Protein 4BWQ (pdb70)

Radius of gyration: 30.41 Å; Cα contacts (8 Å, |Δi|>4): 1165; chains: 8; bounding box: 68×69×94 Å

InterPro domains:
  IPR004123 Dim1 family [PF02966] (4-136)
  IPR004123 Dim1 family [PIRSF017199] (1-142)
  IPR004123 Dim1 family [PTHR12052] (1-142)
  IPR004123 Dim1 family [SM01410] (4-136)
  IPR004123 Dim1 family [cd02954] (10-123)
  IPR036249 Thioredoxin-like superfamily [SSF52833] (3-137)

Sequence (635 aa):
MLPHLHNGWQVDQAILSEEDRVVVIRFGHDWDPTCMKMDEVLYSIAEKVKNFAVIYLVDITEVPDFNKMYELYDPCTVMFFFRNKHIMIDLGTGNNNKINWAMEDKQEMVDIIETVYRGARKGRGLVVSPKDYSPLFQQRPYPSPGAVLRANAEASRLPHLHNGWQVDQAILSEEDRVVVIRFGHDWDPTCMKMDEVLYSIAEKVKNFAVIYLVDITEVPDFNKMYELYDPCTVMFFFRNKHIMIDLGTGNNNKINWAMEDKQEMVDIIETVYRGARKGRGLVVSPKDYSPLFQQRPYPSPGAVLRANAEASRTKQMLPHLHNGWQVDQAILSEEDRVVVIRFGHDWDPTCMKMDEVLYSIAEKVKNFAVIYLVDITEVPDFNKMYELYDPCTVMFFFRNKHIMIDLGTGNNNKINWAMEDKQEMVDIIETVYRGARKGRGLVVSPKDYSPLFQQRPYPSPGAVLRANAEASRTKMLPHLHNGWQVDQAILSEEDRVVVIRFGHDWDPTCMKMDEVLYSIAEKVKNFAVIYLVDITEVPDFNKMYELYDPCTVMFFFRNKHIMIDLGTGNNNKINWAMEDKQEMVDIIETVYRGARKGRGLVVSPKDYSPLFQQRPYPSPGAVLRANAEASRTKQ

GO terms:
  GO:0005634 nucleus (C, IDA)
  GO:0046540 U4/U6 x U5 tri-snRNP complex (C, IDA)
  GO:0071005 U2-type precatalytic spliceosome (C, IDA)
  GO:0000398 mRNA splicing, via spliceosome (P, IDA)
  GO:0005634 nucleus (C, EXP)
  GO:0005515 protein binding (F, IPI)
  GO:0005654 nucleoplasm (C, TAS)
  GO:0005654 nucleoplasm (C, IDA)
  GO:0005681 spliceosomal complex (C, TAS)
  GO:0000245 spliceosomal complex assembly (P, TAS)
  GO:0000375 RNA splicing, via transesterification reactions (P, TAS)

Structure (mmCIF, N/CA/C/O backbone):
data_4BWQ
#
_entry.id   4BWQ
#
_cell.length_a   77.220
_cell.length_b   40.040
_cell.length_c   118.770
_cell.angle_alpha   90.00
_cell.angle_beta   93.45
_cell.angle_gamma   90.00
#
_symmetry.space_group_name_H-M   'P 1 2 1'
#
loop_
_entity.id
_entity.type
_entity.pdbx_description
1 polymer 'THIOREDOXIN-LIKE PROTEIN 4A'
2 polymer 'POLYGLUTAMINE-BINDING PROTEIN 1'
3 water water
#
loop_
_atom_site.group_PDB
_atom_site.id
_atom_site.type_symbol
_atom_site.label_atom_id
_atom_site.label_alt_id
_atom_site.label_comp_id
_atom_site.label_asym_id
_atom_site.label_entity_id
_atom_site.label_seq_id
_atom_site.pdbx_PDB_ins_code
_atom_site.Cartn_x
_atom_site.Cartn_y
_atom_site.Cartn_z
_atom_site.occupancy
_atom_site.B_iso_or_equiv
_atom_site.auth_seq_id
_atom_site.auth_comp_id
_atom_site.auth_asym_id
_atom_site.auth_atom_id
_atom_site.pdbx_PDB_model_num
ATOM 1 N N . MET A 1 9 ? 24.615 -19.650 35.843 1.00 47.11 4 MET A N 1
ATOM 2 C CA . MET A 1 9 ? 24.399 -19.216 34.464 1.00 48.15 4 MET A CA 1
ATOM 3 C C . MET A 1 9 ? 25.635 -18.534 33.842 1.00 43.86 4 MET A C 1
ATOM 4 O O . MET A 1 9 ? 26.174 -19.011 32.847 1.00 48.77 4 MET A O 1
ATOM 9 N N . LEU A 1 10 ? 26.067 -17.418 34.424 1.00 35.51 5 LEU A N 1
ATOM 10 C CA . LEU A 1 10 ? 27.309 -16.741 34.027 1.00 28.76 5 LEU A CA 1
ATOM 11 C C . LEU A 1 10 ? 28.326 -16.954 35.133 1.00 22.16 5 LEU A C 1
ATOM 12 O O . LEU A 1 10 ? 27.943 -16.994 36.300 1.00 27.52 5 LEU A O 1
ATOM 17 N N . PRO A 1 11 ? 29.622 -17.072 34.786 1.00 20.33 6 PRO A N 1
ATOM 18 C CA . PRO A 1 11 ? 30.591 -17.409 35.838 1.00 15.55 6 PRO A CA 1
ATOM 19 C C . PRO A 1 11 ? 30.756 -16.317 36.899 1.00 14.70 6 PRO A C 1
ATOM 20 O O . PRO A 1 11 ? 30.734 -15.131 36.579 1.00 13.73 6 PRO A O 1
ATOM 24 N N . HIS A 1 12 ? 30.912 -16.740 38.153 1.00 8.21 7 HIS A N 1
ATOM 25 C CA . HIS A 1 12 ? 31.106 -15.843 39.295 1.00 12.41 7 HIS A CA 1
ATOM 26 C C . HIS A 1 12 ? 32.532 -15.933 39.816 1.00 12.96 7 HIS A C 1
ATOM 27 O O . HIS A 1 12 ? 33.156 -16.981 39.693 1.00 21.45 7 HIS A O 1
ATOM 34 N N . LEU A 1 13 ? 33.043 -14.836 40.386 1.00 10.40 8 LEU A N 1
ATOM 35 C CA . LEU A 1 13 ? 34.388 -14.792 40.973 1.00 7.26 8 LEU A CA 1
ATOM 36 C C . LEU A 1 13 ? 34.307 -14.526 42.499 1.00 18.16 8 LEU A C 1
ATOM 37 O O . LEU A 1 13 ? 33.747 -13.517 42.942 1.00 6.48 8 LEU A O 1
ATOM 42 N N . HIS A 1 14 ? 34.911 -15.400 43.294 1.00 9.47 9 HIS A N 1
ATOM 43 C CA . HIS A 1 14 ? 34.534 -15.501 44.717 1.00 8.51 9 HIS A CA 1
ATOM 44 C C . HIS A 1 14 ? 35.493 -14.894 45.752 1.00 8.77 9 HIS A C 1
ATOM 45 O O . HIS A 1 14 ? 35.203 -14.898 46.956 1.00 6.58 9 HIS A O 1
ATOM 52 N N . ASN A 1 15 ? 36.627 -14.377 45.290 1.00 10.26 10 ASN A N 1
ATOM 53 C CA . ASN A 1 15 ? 37.524 -13.605 46.145 1.00 6.41 10 ASN A CA 1
ATOM 54 C C . ASN A 1 15 ? 38.396 -12.702 45.278 1.00 11.93 10 ASN A C 1
ATOM 55 O O . ASN A 1 15 ? 38.282 -12.711 44.041 1.00 10.56 10 ASN A O 1
ATOM 60 N N . GLY A 1 16 ? 39.275 -11.944 45.920 1.00 6.27 11 GLY A N 1
ATOM 61 C CA . GLY A 1 16 ? 40.125 -11.005 45.209 1.00 6.18 11 GLY A CA 1
ATOM 62 C C . GLY A 1 16 ? 41.080 -11.680 44.246 1.00 11.31 11 GLY A C 1
ATOM 63 O O . GLY A 1 16 ? 41.305 -11.187 43.134 1.00 7.96 11 GLY A O 1
ATOM 64 N N . TRP A 1 17 ? 41.629 -12.817 44.673 1.00 6.18 12 TRP A N 1
ATOM 65 C CA . TRP A 1 17 ? 42.580 -13.560 43.872 1.00 6.15 12 TRP A CA 1
ATOM 66 C C . TRP A 1 17 ? 41.928 -13.986 42.564 1.00 7.26 12 TRP A C 1
ATOM 67 O O . TRP A 1 17 ? 42.525 -13.846 41.504 1.00 9.51 12 TRP A O 1
ATOM 78 N N . GLN A 1 18 ? 40.688 -14.464 42.645 1.00 6.21 13 GLN A N 1
ATOM 79 C CA . GLN A 1 18 ? 39.993 -14.944 41.457 1.00 6.23 13 GLN A CA 1
ATOM 80 C C . GLN A 1 18 ? 39.711 -13.775 40.503 1.00 8.32 13 GLN A C 1
ATOM 81 O O . GLN A 1 18 ? 39.693 -13.970 39.293 1.00 6.13 13 GLN A O 1
ATOM 87 N N . VAL A 1 19 ? 39.510 -12.573 41.048 1.00 6.12 14 VAL A N 1
ATOM 88 C CA . VAL A 1 19 ? 39.224 -11.410 40.206 1.00 6.06 14 VAL A CA 1
ATOM 89 C C . VAL A 1 19 ? 40.481 -11.012 39.439 1.00 9.14 14 VAL A C 1
ATOM 90 O O . VAL A 1 19 ? 40.439 -10.829 38.217 1.00 9.10 14 VAL A O 1
ATOM 94 N N . ASP A 1 20 ? 41.594 -10.903 40.162 1.00 9.49 15 ASP A N 1
ATOM 95 C CA . ASP A 1 20 ? 42.911 -10.713 39.563 1.00 14.14 15 ASP A CA 1
ATOM 96 C C . ASP A 1 20 ? 43.166 -11.758 38.462 1.00 15.32 15 ASP A C 1
ATOM 97 O O . ASP A 1 20 ? 43.562 -11.399 37.345 1.00 7.35 15 ASP A O 1
ATOM 102 N N . GLN A 1 21 ? 42.919 -13.035 38.764 1.00 5.94 16 GLN A N 1
ATOM 103 C CA . GLN A 1 21 ? 43.159 -14.099 37.788 1.00 7.31 16 GLN A CA 1
ATOM 104 C C . GLN A 1 21 ? 42.313 -13.910 36.510 1.00 12.54 16 GLN A C 1
ATOM 105 O O . GLN A 1 21 ? 42.803 -14.100 35.411 1.00 11.21 16 GLN A O 1
ATOM 111 N N . ALA A 1 22 ? 41.051 -13.526 36.660 1.00 10.98 17 ALA A N 1
ATOM 112 C CA . ALA A 1 22 ? 40.192 -13.295 35.503 1.00 13.52 17 ALA A CA 1
ATOM 113 C C . ALA A 1 22 ? 40.719 -12.167 34.609 1.00 10.96 17 ALA A C 1
ATOM 114 O O . ALA A 1 22 ? 40.723 -12.289 33.394 1.00 11.61 17 ALA A O 1
ATOM 116 N N . ILE A 1 23 ? 41.193 -11.088 35.218 1.00 8.91 18 ILE A N 1
ATOM 117 C CA . ILE A 1 23 ? 41.662 -9.943 34.471 1.00 12.97 18 ILE A CA 1
ATOM 118 C C . ILE A 1 23 ? 42.981 -10.265 33.755 1.00 20.77 18 ILE A C 1
ATOM 119 O O . ILE A 1 23 ? 43.168 -9.908 32.589 1.00 24.88 18 ILE A O 1
ATOM 124 N N . LEU A 1 24 ? 43.875 -10.966 34.445 1.00 13.58 19 LEU A N 1
ATOM 125 C CA . LEU A 1 24 ? 45.154 -11.395 33.863 1.00 15.94 19 LEU A CA 1
ATOM 126 C C . LEU A 1 24 ? 45.022 -12.489 32.808 1.00 20.85 19 LEU A C 1
ATOM 127 O O . LEU A 1 24 ? 45.987 -12.790 32.112 1.00 22.32 19 LEU A O 1
ATOM 132 N N . SER A 1 25 ? 43.849 -13.108 32.713 1.00 21.44 20 SER A N 1
ATOM 133 C CA . SER A 1 25 ? 43.694 -14.318 31.898 1.00 25.41 20 SER A CA 1
ATOM 134 C C . SER A 1 25 ? 43.522 -14.045 30.408 1.00 21.88 20 SER A C 1
ATOM 135 O O . SER A 1 25 ? 43.810 -14.905 29.578 1.00 27.06 20 SER A O 1
ATOM 138 N N . GLU A 1 26 ? 43.020 -12.860 30.084 1.00 18.45 21 GLU A N 1
ATOM 139 C CA . GLU A 1 26 ? 42.629 -12.526 28.719 1.00 24.47 21 GLU A CA 1
ATOM 140 C C . GLU A 1 26 ? 43.589 -11.548 28.078 1.00 28.55 21 GLU A C 1
ATOM 141 O O . GLU A 1 26 ? 43.732 -10.413 28.540 1.00 27.64 21 GLU A O 1
ATOM 147 N N . GLU A 1 27 ? 44.205 -11.981 26.984 1.00 28.95 22 GLU A N 1
ATOM 148 C CA . GLU A 1 27 ? 45.077 -11.127 26.197 1.00 21.47 22 GLU A CA 1
ATOM 149 C C . GLU A 1 27 ? 44.339 -10.477 25.035 1.00 16.01 22 GLU A C 1
ATOM 150 O O . GLU A 1 27 ? 44.824 -9.516 24.451 1.00 29.30 22 GLU A O 1
ATOM 156 N N . ASP A 1 28 ? 43.172 -10.999 24.686 1.00 18.99 23 ASP A N 1
ATOM 157 C CA . ASP A 1 28 ? 42.573 -10.648 23.398 1.00 21.77 23 ASP A CA 1
ATOM 158 C C . ASP A 1 28 ? 41.090 -10.363 23.465 1.00 21.43 23 ASP A C 1
ATOM 159 O O . ASP A 1 28 ? 40.462 -10.109 22.437 1.00 19.57 23 ASP A O 1
ATOM 164 N N . ARG A 1 29 ? 40.531 -10.433 24.670 1.00 17.71 24 ARG A N 1
ATOM 165 C CA . ARG A 1 29 ? 39.126 -10.125 24.870 1.00 9.82 24 ARG A CA 1
ATOM 166 C C . ARG A 1 29 ? 38.971 -9.112 25.993 1.00 15.52 24 ARG A C 1
ATOM 167 O O . ARG A 1 29 ? 39.827 -9.003 26.885 1.00 15.37 24 ARG A O 1
ATOM 175 N N . VAL A 1 30 ? 37.880 -8.358 25.938 1.00 15.08 25 VAL A N 1
ATOM 176 C CA . VAL A 1 30 ? 37.541 -7.438 27.007 1.00 9.07 25 VAL A CA 1
ATOM 177 C C . VAL A 1 30 ? 36.977 -8.252 28.176 1.00 15.54 25 VAL A C 1
ATOM 178 O O . VAL A 1 30 ? 36.132 -9.134 27.980 1.00 12.01 25 VAL A O 1
ATOM 182 N N . VAL A 1 31 ? 37.449 -7.974 29.386 1.00 14.34 26 VAL A N 1
ATOM 183 C CA . VAL A 1 31 ? 36.850 -8.583 30.564 1.00 11.03 26 VAL A CA 1
ATOM 184 C C . VAL A 1 31 ? 35.766 -7.664 31.125 1.00 13.62 26 VAL A C 1
ATOM 185 O O . VAL A 1 31 ? 36.024 -6.522 31.516 1.00 12.89 26 VAL A O 1
ATOM 189 N N . VAL A 1 32 ? 34.542 -8.165 31.127 1.00 9.87 27 VAL A N 1
ATOM 190 C CA . VAL A 1 32 ? 33.405 -7.394 31.577 1.00 11.48 27 VAL A CA 1
ATOM 191 C C . VAL A 1 32 ? 32.993 -7.920 32.941 1.00 13.54 27 VAL A C 1
ATOM 192 O O . VAL A 1 32 ? 32.654 -9.089 33.068 1.00 12.78 27 VAL A O 1
ATOM 196 N N . ILE A 1 33 ? 33.055 -7.059 33.953 1.00 13.92 28 ILE A N 1
ATOM 197 C CA . ILE A 1 33 ? 32.681 -7.424 35.318 1.00 10.44 28 ILE A CA 1
ATOM 198 C C . ILE A 1 33 ? 31.386 -6.735 35.735 1.00 11.66 28 ILE A C 1
ATOM 199 O O . ILE A 1 33 ? 31.237 -5.527 35.572 1.00 12.74 28 ILE A O 1
ATOM 204 N N . ARG A 1 34 ? 30.441 -7.495 36.269 1.00 7.03 29 ARG A N 1
ATOM 205 C CA . ARG A 1 34 ? 29.278 -6.886 36.894 1.00 10.89 29 ARG A CA 1
ATOM 206 C C . ARG A 1 34 ? 29.427 -7.014 38.411 1.00 11.15 29 ARG A C 1
ATOM 207 O O . ARG A 1 34 ? 29.402 -8.127 38.967 1.00 11.88 29 ARG A O 1
ATOM 215 N N . PHE A 1 35 ? 29.572 -5.867 39.070 1.00 7.24 30 PHE A N 1
ATOM 216 C CA . PHE A 1 35 ? 29.621 -5.792 40.528 1.00 10.67 30 PHE A CA 1
ATOM 217 C C . PHE A 1 35 ? 28.243 -5.454 41.076 1.00 15.31 30 PHE A C 1
ATOM 218 O O . PHE A 1 35 ? 27.618 -4.478 40.645 1.00 19.13 30 PHE A O 1
ATOM 226 N N . GLY A 1 36 ? 27.788 -6.234 42.049 1.00 11.09 31 GLY A N 1
ATOM 227 C CA . GLY A 1 36 ? 26.490 -6.023 42.664 1.00 9.90 31 GLY A CA 1
ATOM 228 C C . GLY A 1 36 ? 26.100 -7.292 43.390 1.00 16.42 31 GLY A C 1
ATOM 229 O O . GLY A 1 36 ? 26.939 -7.901 44.054 1.00 10.04 31 GLY A O 1
ATOM 230 N N . HIS A 1 37 ? 24.833 -7.689 43.269 1.00 14.21 32 HIS A N 1
ATOM 231 C CA . HIS A 1 37 ? 24.351 -8.928 43.874 1.00 12.94 32 HIS A CA 1
ATOM 232 C C . HIS A 1 37 ? 23.323 -9.543 42.950 1.00 18.47 32 HIS A C 1
ATOM 233 O O . HIS A 1 37 ? 22.493 -8.816 42.401 1.00 8.15 32 HIS A O 1
ATOM 240 N N . ASP A 1 38 ? 23.355 -10.871 42.802 1.00 10.37 33 ASP A N 1
ATOM 241 C CA . ASP A 1 38 ? 22.417 -11.562 41.916 1.00 17.61 33 ASP A CA 1
ATOM 242 C C . ASP A 1 38 ? 20.973 -11.319 42.346 1.00 17.81 33 ASP A C 1
ATOM 243 O O . ASP A 1 38 ? 20.064 -11.346 41.522 1.00 18.10 33 ASP A O 1
ATOM 248 N N . TRP A 1 39 ? 20.772 -11.084 43.643 1.00 14.70 34 TRP A N 1
ATOM 249 C CA . TRP A 1 39 ? 19.435 -10.865 44.176 1.00 17.79 34 TRP A CA 1
ATOM 250 C C . TRP A 1 39 ? 18.969 -9.424 44.078 1.00 18.67 34 TRP A C 1
ATOM 251 O O . TRP A 1 39 ? 17.814 -9.129 44.360 1.00 27.70 34 TRP A O 1
ATOM 262 N N . ASP A 1 40 ? 19.862 -8.510 43.725 1.00 17.40 35 ASP A N 1
ATOM 263 C CA . ASP A 1 40 ? 19.434 -7.126 43.577 1.00 18.76 35 ASP A CA 1
ATOM 264 C C . ASP A 1 40 ? 18.616 -6.953 42.299 1.00 23.78 35 ASP A C 1
ATOM 265 O O . ASP A 1 40 ? 19.001 -7.452 41.241 1.00 29.98 35 ASP A O 1
ATOM 270 N N . PRO A 1 41 ? 17.479 -6.249 42.396 1.00 25.78 36 PRO A N 1
ATOM 271 C CA . PRO A 1 41 ? 16.560 -6.119 41.257 1.00 26.38 36 PRO A CA 1
ATOM 272 C C . PRO A 1 41 ? 17.189 -5.485 40.011 1.00 20.15 36 PRO A C 1
ATOM 273 O O . PRO A 1 41 ? 16.949 -5.982 38.913 1.00 24.62 36 PRO A O 1
ATOM 277 N N . THR A 1 42 ? 17.985 -4.431 40.182 1.00 18.11 37 THR A N 1
ATOM 278 C CA . THR A 1 42 ? 18.656 -3.795 39.051 1.00 25.91 37 THR A CA 1
ATOM 279 C C . THR A 1 42 ? 19.608 -4.788 38.412 1.00 27.08 37 THR A C 1
ATOM 280 O O . THR A 1 42 ? 19.724 -4.875 37.191 1.00 25.73 37 THR A O 1
ATOM 284 N N . CYS A 1 43 ? 20.303 -5.534 39.257 1.00 24.36 38 CYS A N 1
ATOM 285 C CA . CYS A 1 43 ? 21.275 -6.492 38.777 1.00 21.46 38 CYS A CA 1
ATOM 286 C C . CYS A 1 43 ? 20.606 -7.579 37.958 1.00 18.92 38 CYS A C 1
ATOM 287 O O . CYS A 1 43 ? 21.127 -7.963 36.919 1.00 19.20 38 CYS A O 1
ATOM 290 N N . MET A 1 44 ? 19.451 -8.067 38.413 1.00 17.40 39 MET A N 1
ATOM 291 C CA . MET A 1 44 ? 18.745 -9.129 37.674 1.00 18.46 39 MET A CA 1
ATOM 292 C C . MET A 1 44 ? 18.460 -8.716 36.240 1.00 20.33 39 MET A C 1
ATOM 293 O O . MET A 1 44 ? 18.555 -9.527 35.317 1.00 14.81 39 MET A O 1
ATOM 298 N N . LYS A 1 45 ? 18.088 -7.453 36.066 1.00 24.22 40 LYS A N 1
ATOM 299 C CA . LYS A 1 45 ? 17.791 -6.930 34.741 1.00 22.06 40 LYS A CA 1
ATOM 300 C C . LYS A 1 45 ? 19.043 -6.891 33.897 1.00 22.95 40 LYS A C 1
ATOM 301 O O . LYS A 1 45 ? 19.045 -7.357 32.755 1.00 28.23 40 LYS A O 1
ATOM 307 N N . MET A 1 46 ? 20.106 -6.331 34.463 1.00 20.25 41 MET A N 1
ATOM 308 C CA . MET A 1 46 ? 21.38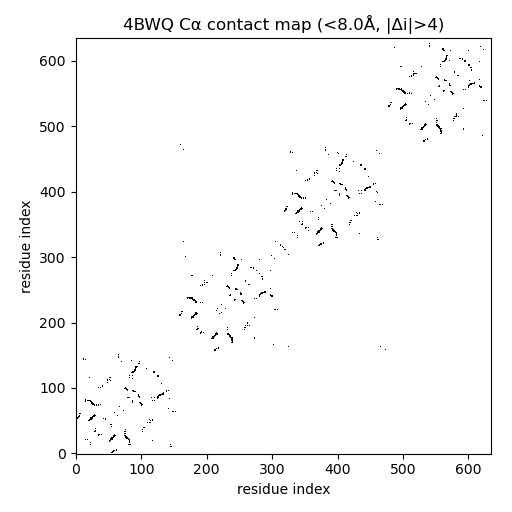4 -6.299 33.791 1.00 18.52 41 MET A CA 1
ATOM 309 C C . MET A 1 46 ? 21.871 -7.725 33.515 1.00 15.60 41 MET A C 1
ATOM 310 O O . MET A 1 46 ? 22.371 -8.016 32.438 1.00 15.13 41 MET A O 1
ATOM 315 N N . ASP A 1 47 ? 21.723 -8.611 34.492 1.00 12.16 42 ASP A N 1
ATOM 316 C CA . ASP A 1 47 ? 22.221 -9.971 34.335 1.00 17.20 42 ASP A CA 1
ATOM 317 C C . ASP A 1 47 ? 21.518 -10.707 33.199 1.00 21.75 42 ASP A C 1
ATOM 318 O O . ASP A 1 47 ? 22.148 -11.471 32.472 1.00 19.84 42 ASP A O 1
ATOM 323 N N . GLU A 1 48 ? 20.224 -10.469 33.022 1.00 25.71 43 GLU A N 1
ATOM 324 C CA . GLU A 1 48 ? 19.526 -11.096 31.904 1.00 27.44 43 GLU A CA 1
ATOM 325 C C . GLU A 1 48 ? 20.024 -10.565 30.560 1.00 22.77 43 GLU A C 1
ATOM 326 O O . GLU A 1 48 ? 20.072 -11.304 29.576 1.00 26.37 43 GLU A O 1
ATOM 332 N N . VAL A 1 49 ? 20.408 -9.295 30.517 1.00 19.08 44 VAL A N 1
ATOM 333 C CA . VAL A 1 49 ? 21.013 -8.757 29.298 1.00 22.05 44 VAL A CA 1
ATOM 334 C C . VAL A 1 49 ? 22.358 -9.432 29.022 1.00 15.15 44 VAL A C 1
ATOM 335 O O . VAL A 1 49 ? 22.567 -9.969 27.938 1.00 11.88 44 VAL A O 1
ATOM 339 N N . LEU A 1 50 ? 23.257 -9.435 30.006 1.00 15.90 45 LEU A N 1
ATOM 340 C CA . LEU A 1 50 ? 24.578 -10.037 29.799 1.00 11.26 45 LEU A CA 1
ATOM 341 C C . LEU A 1 50 ? 24.465 -11.526 29.418 1.00 11.46 45 LEU A C 1
ATOM 342 O O . LEU A 1 50 ? 25.134 -11.984 28.505 1.00 14.08 45 LEU A O 1
ATOM 347 N N . TYR A 1 51 ? 23.628 -12.271 30.132 1.00 16.53 46 TYR A N 1
ATOM 348 C CA . TYR A 1 51 ? 23.414 -13.677 29.823 1.00 23.97 46 TYR A CA 1
ATOM 349 C C . TYR A 1 51 ? 23.002 -13.854 28.353 1.00 26.65 46 TYR A C 1
ATOM 350 O O . TYR A 1 51 ? 23.512 -14.732 27.664 1.00 25.90 46 TYR A O 1
ATOM 359 N N . SER A 1 52 ? 22.103 -12.994 27.879 1.00 26.82 47 SER A N 1
ATOM 360 C CA . SER A 1 52 ? 21.574 -13.081 26.518 1.00 25.06 47 SER A CA 1
ATOM 361 C C . SER A 1 52 ? 22.621 -12.811 25.434 1.00 25.56 47 SER A C 1
ATOM 362 O O . SER A 1 52 ? 22.622 -13.446 24.382 1.00 22.33 47 SER A O 1
ATOM 365 N N . ILE A 1 53 ? 23.518 -11.870 25.691 1.00 16.55 48 ILE A N 1
ATOM 366 C CA . ILE A 1 53 ? 24.458 -11.448 24.663 1.00 14.54 48 ILE A CA 1
ATOM 367 C C . ILE A 1 53 ? 25.814 -12.125 24.800 1.00 14.43 48 ILE A C 1
ATOM 368 O O . ILE A 1 53 ? 26.696 -11.914 23.978 1.00 16.50 48 ILE A O 1
ATOM 373 N N . ALA A 1 54 ? 25.983 -12.922 25.847 1.00 15.64 49 ALA A N 1
ATOM 374 C CA . ALA A 1 54 ? 27.249 -13.592 26.084 1.00 15.05 49 ALA A CA 1
ATOM 375 C C . ALA A 1 54 ? 27.762 -14.360 24.857 1.00 14.40 49 ALA A C 1
ATOM 376 O O . ALA A 1 54 ? 28.905 -14.181 24.464 1.00 15.05 49 ALA A O 1
ATOM 378 N N . GLU A 1 55 ? 26.927 -15.195 24.246 1.00 12.74 50 GLU A N 1
ATOM 379 C CA . GLU A 1 55 ? 27.367 -15.934 23.062 1.00 20.06 50 GLU A CA 1
ATOM 380 C C . GLU A 1 55 ? 27.781 -15.002 21.925 1.00 24.14 50 GLU A C 1
ATOM 381 O O . GLU A 1 55 ? 28.832 -15.184 21.315 1.00 23.85 50 GLU A O 1
ATOM 387 N N . LYS A 1 56 ? 26.961 -13.987 21.673 1.00 24.01 51 LYS A N 1
ATOM 388 C CA . LYS A 1 56 ? 27.208 -13.030 20.599 1.00 25.13 51 LYS A CA 1
ATOM 389 C C . LYS A 1 56 ? 28.574 -12.342 20.688 1.00 21.20 51 LYS A C 1
ATOM 390 O O . LYS A 1 56 ? 29.200 -12.067 19.663 1.00 20.41 51 LYS A O 1
ATOM 396 N N . VAL A 1 57 ? 29.034 -12.067 21.910 1.00 13.08 52 VAL A N 1
ATOM 397 C CA . VAL A 1 57 ? 30.252 -11.295 22.088 1.00 16.05 52 VAL A CA 1
ATOM 398 C C . VAL A 1 57 ? 31.453 -12.150 22.461 1.00 23.14 52 VAL A C 1
ATOM 399 O O . VAL A 1 57 ? 32.539 -11.622 22.683 1.00 23.85 52 VAL A O 1
ATOM 403 N N . LYS A 1 58 ? 31.256 -13.464 22.515 1.00 19.87 53 LYS A N 1
ATOM 404 C CA . LYS A 1 58 ? 32.269 -14.378 23.045 1.00 23.14 53 LYS A CA 1
ATOM 405 C C . LYS A 1 58 ? 33.635 -14.342 22.340 1.00 22.01 53 LYS A C 1
ATOM 406 O O . LYS A 1 58 ? 34.645 -14.738 22.915 1.00 16.65 53 LYS A O 1
ATOM 412 N N . ASN A 1 59 ? 33.693 -13.853 21.110 1.00 21.30 54 ASN A N 1
ATOM 413 C CA . ASN A 1 59 ? 34.983 -13.806 20.446 1.00 23.08 54 ASN A CA 1
ATOM 414 C C . ASN A 1 59 ? 35.806 -12.607 20.868 1.00 24.18 54 ASN A C 1
ATOM 415 O O . ASN A 1 59 ? 37.010 -12.566 20.628 1.00 23.61 54 ASN A O 1
ATOM 420 N N . PHE A 1 60 ? 35.163 -11.630 21.502 1.00 22.32 55 PHE A N 1
ATOM 421 C CA . PHE A 1 60 ? 35.876 -10.421 21.894 1.00 26.44 55 PHE A CA 1
ATOM 422 C C . PHE A 1 60 ? 35.572 -9.910 23.306 1.00 18.54 55 PHE A C 1
ATOM 423 O O . PHE A 1 60 ? 36.141 -8.909 23.714 1.00 15.39 55 PHE A O 1
ATOM 431 N N . ALA A 1 61 ? 34.677 -10.587 24.032 1.00 13.14 56 ALA A N 1
ATOM 432 C CA . ALA A 1 61 ? 34.447 -10.291 25.444 1.00 9.41 56 ALA A CA 1
ATOM 433 C C . ALA A 1 61 ? 34.134 -11.531 26.299 1.00 9.21 56 ALA A C 1
ATOM 434 O O . ALA A 1 61 ? 33.504 -12.468 25.835 1.00 10.03 56 ALA A O 1
ATOM 436 N N . VAL A 1 62 ? 34.563 -11.506 27.559 1.00 5.44 57 VAL A N 1
ATOM 437 C CA . VAL A 1 62 ? 34.152 -12.512 28.525 1.00 17.39 57 VAL A CA 1
ATOM 438 C C . VAL A 1 62 ? 33.538 -11.818 29.751 1.00 14.95 57 VAL A C 1
ATOM 439 O O . VAL A 1 62 ? 34.027 -10.768 30.192 1.00 12.78 57 VAL A O 1
ATOM 443 N N . ILE A 1 63 ? 32.460 -12.394 30.283 1.00 9.07 58 ILE A N 1
ATOM 444 C CA . ILE A 1 63 ? 31.672 -11.757 31.340 1.00 7.72 58 ILE A CA 1
ATOM 445 C C . ILE A 1 63 ? 31.719 -12.495 32.702 1.00 13.42 58 ILE A C 1
ATOM 446 O O . ILE A 1 63 ? 31.482 -13.694 32.772 1.00 10.02 58 ILE A O 1
ATOM 451 N N . TYR A 1 64 ? 31.996 -11.770 33.781 1.00 5.66 59 TYR A N 1
ATOM 452 C CA . TYR A 1 64 ? 32.032 -12.362 35.120 1.00 5.06 59 TYR A CA 1
ATOM 453 C C . TYR A 1 64 ? 31.136 -11.583 36.069 1.00 7.51 59 TYR A C 1
ATOM 454 O O . TYR A 1 64 ? 30.976 -10.362 35.931 1.00 7.33 59 TYR A O 1
ATOM 463 N N . LEU A 1 65 ? 30.543 -12.280 37.025 1.00 7.94 60 LEU A N 1
ATOM 464 C CA . LEU A 1 65 ? 29.782 -11.606 38.074 1.00 11.51 60 LEU A CA 1
ATOM 465 C C . LEU A 1 65 ? 30.525 -11.635 39.411 1.00 12.40 60 LEU A C 1
ATOM 466 O O . LEU A 1 65 ? 31.136 -12.641 39.789 1.00 9.79 60 LEU A O 1
ATOM 471 N N . VAL A 1 66 ? 30.462 -10.519 40.121 1.00 9.37 61 VAL A N 1
ATOM 472 C CA . VAL A 1 66 ? 31.074 -10.410 41.424 1.00 7.41 61 VAL A CA 1
ATOM 473 C C . VAL A 1 66 ? 30.044 -9.921 42.427 1.00 11.54 61 VAL A C 1
ATOM 474 O O . VAL A 1 66 ? 29.378 -8.908 42.201 1.00 6.85 61 VAL A O 1
ATOM 478 N N . ASP A 1 67 ? 29.890 -10.664 43.519 1.00 8.58 62 ASP A N 1
ATOM 479 C CA . ASP A 1 67 ? 29.027 -10.241 44.621 1.00 5.22 62 ASP A CA 1
ATOM 480 C C . ASP A 1 67 ? 29.890 -9.390 45.543 1.00 9.21 62 ASP A C 1
ATOM 481 O O . ASP A 1 67 ? 30.897 -9.862 46.074 1.00 9.94 62 ASP A O 1
ATOM 486 N N . ILE A 1 68 ? 29.507 -8.132 45.721 1.00 8.86 63 ILE A N 1
ATOM 487 C CA . ILE A 1 68 ? 30.355 -7.198 46.446 1.00 5.27 63 ILE A CA 1
ATOM 488 C C . ILE A 1 68 ? 30.211 -7.271 47.973 1.00 8.12 63 ILE A C 1
ATOM 489 O O . ILE A 1 68 ? 30.806 -6.472 48.668 1.00 7.03 63 ILE A O 1
ATOM 494 N N . THR A 1 69 ? 29.443 -8.227 48.493 1.00 10.62 64 THR A N 1
ATOM 495 C CA . THR A 1 69 ? 29.513 -8.508 49.934 1.00 10.64 64 THR A CA 1
ATOM 496 C C . THR A 1 69 ? 30.459 -9.679 50.141 1.00 9.98 64 THR A C 1
ATOM 497 O O . THR A 1 69 ? 31.384 -9.605 50.951 1.00 7.80 64 THR A O 1
ATOM 501 N N . GLU A 1 70 ? 30.250 -10.748 49.374 1.00 7.74 65 GLU A N 1
ATOM 502 C CA . GLU A 1 70 ? 31.208 -11.848 49.348 1.00 9.59 65 GLU A CA 1
ATOM 503 C C . GLU A 1 70 ? 32.622 -11.348 49.002 1.00 10.33 65 GLU A C 1
ATOM 504 O O . GLU A 1 70 ? 33.613 -11.767 49.607 1.00 10.69 65 GLU A O 1
ATOM 510 N N . VAL A 1 71 ? 32.719 -10.433 48.044 1.00 11.69 66 VAL A N 1
ATOM 511 C CA . VAL A 1 71 ? 34.019 -9.919 47.615 1.00 11.08 66 VAL A CA 1
ATOM 512 C C . VAL A 1 71 ? 34.035 -8.392 47.716 1.00 10.91 66 VAL A C 1
ATOM 513 O O . VAL A 1 71 ? 33.794 -7.705 46.720 1.00 9.18 66 VAL A O 1
ATOM 517 N N . PRO A 1 72 ? 34.316 -7.849 48.918 1.00 12.85 67 PRO A N 1
ATOM 518 C CA . PRO A 1 72 ? 34.206 -6.392 49.084 1.00 10.30 67 PRO A CA 1
ATOM 519 C C . PRO A 1 72 ? 35.487 -5.631 48.788 1.00 13.74 67 PRO A C 1
ATOM 520 O O . PRO A 1 72 ? 35.535 -4.421 49.018 1.00 12.28 67 PRO A O 1
ATOM 524 N N . ASP A 1 73 ? 36.508 -6.326 48.302 1.00 8.98 68 ASP A N 1
ATOM 525 C CA . ASP A 1 73 ? 37.831 -5.731 48.121 1.00 9.59 68 ASP A CA 1
ATOM 526 C C . ASP A 1 73 ? 37.896 -4.464 47.261 1.00 7.25 68 ASP A C 1
ATOM 527 O O . ASP A 1 73 ? 38.727 -3.583 47.505 1.00 8.79 68 ASP A O 1
ATOM 532 N N . PHE A 1 74 ? 37.044 -4.386 46.249 1.00 8.97 69 PHE A N 1
ATOM 533 C CA . PHE A 1 74 ? 37.155 -3.315 45.269 1.00 12.49 69 PHE A CA 1
ATOM 534 C C . PHE A 1 74 ? 36.158 -2.177 45.499 1.00 9.57 69 PHE A C 1
ATOM 535 O O . PHE A 1 74 ? 36.176 -1.191 44.769 1.00 8.65 69 PHE A O 1
ATOM 543 N N . ASN A 1 75 ? 35.300 -2.323 46.504 1.00 5.68 70 ASN A N 1
ATOM 544 C CA . ASN A 1 75 ? 34.226 -1.353 46.753 1.00 8.56 70 ASN A CA 1
ATOM 545 C C . ASN A 1 75 ? 34.662 0.101 46.927 1.00 10.48 70 ASN A C 1
ATOM 546 O O . ASN A 1 75 ? 33.995 1.020 46.443 1.00 12.08 70 ASN A O 1
ATOM 551 N N . LYS A 1 76 ? 35.773 0.308 47.623 1.00 13.52 71 LYS A N 1
ATOM 552 C CA . LYS A 1 76 ? 36.239 1.654 47.916 1.00 18.64 71 LYS A CA 1
ATOM 553 C C . LYS A 1 76 ? 36.889 2.269 46.690 1.00 16.45 71 LYS A C 1
ATOM 554 O O . LYS A 1 76 ? 36.494 3.336 46.250 1.00 11.85 71 LYS A O 1
ATOM 560 N N . MET A 1 77 ? 37.866 1.573 46.119 1.00 7.97 72 MET A N 1
ATOM 561 C CA . MET A 1 77 ? 38.596 2.107 44.982 1.00 10.65 72 MET A CA 1
ATOM 562 C C . MET A 1 77 ? 37.770 2.174 43.685 1.00 16.22 72 MET A C 1
ATOM 563 O O . MET A 1 77 ? 37.989 3.055 42.861 1.00 15.09 72 MET A O 1
ATOM 568 N N . TYR A 1 78 ? 36.813 1.267 43.510 1.00 11.53 73 TYR A N 1
ATOM 569 C CA . TYR A 1 78 ? 35.941 1.336 42.332 1.00 18.20 73 TYR A CA 1
ATOM 570 C C . TYR A 1 78 ? 34.619 2.039 42.650 1.00 14.20 73 TYR A C 1
ATOM 571 O O . TYR A 1 78 ? 33.708 2.071 41.821 1.00 13.95 73 TYR A O 1
ATOM 580 N N . GLU A 1 79 ? 34.537 2.590 43.862 1.00 18.73 74 GLU A N 1
ATOM 581 C CA . GLU A 1 79 ? 33.380 3.340 44.343 1.00 14.80 74 GLU A CA 1
ATOM 582 C C . GLU A 1 79 ? 32.065 2.636 44.057 1.00 16.85 74 GLU A C 1
ATOM 583 O O . GLU A 1 79 ? 31.115 3.241 43.565 1.00 15.01 74 GLU A O 1
ATOM 589 N N . LEU A 1 80 ? 32.017 1.352 44.383 1.00 15.60 75 LEU A N 1
ATOM 590 C CA . LEU A 1 80 ? 30.861 0.538 44.082 1.00 21.17 75 LEU A CA 1
ATOM 591 C C . LEU A 1 80 ? 29.696 0.878 45.012 1.00 25.73 75 LEU A C 1
ATOM 592 O O . LEU A 1 80 ? 29.373 0.122 45.923 1.00 22.65 75 LEU A O 1
ATOM 597 N N . TYR A 1 81 ? 29.062 2.019 44.770 1.00 26.99 76 TYR A N 1
ATOM 598 C CA . TYR A 1 81 ? 28.004 2.487 45.655 1.00 26.95 76 TYR A CA 1
ATOM 599 C C . TYR A 1 81 ? 26.627 2.377 44.997 1.00 29.10 76 TYR A C 1
ATOM 600 O O . TYR A 1 81 ? 25.583 2.498 45.654 1.00 19.27 76 TYR A O 1
ATOM 609 N N . ASP A 1 82 ? 26.638 2.127 43.693 1.00 21.41 77 ASP A N 1
ATOM 610 C CA . ASP A 1 82 ? 25.420 1.853 42.964 1.00 24.06 77 ASP A CA 1
ATOM 611 C C . ASP A 1 82 ? 25.077 0.396 43.214 1.00 22.94 77 ASP A C 1
ATOM 612 O O . ASP A 1 82 ? 25.954 -0.382 43.589 1.00 17.31 77 ASP A O 1
ATOM 617 N N . PRO A 1 83 ? 23.793 0.035 43.064 1.00 21.23 78 PRO A N 1
ATOM 618 C CA . PRO A 1 83 ? 23.341 -1.359 43.180 1.00 22.03 78 PRO A CA 1
ATOM 619 C C . PRO A 1 83 ? 23.977 -2.261 42.117 1.00 22.92 78 PRO A C 1
ATOM 620 O O . PRO A 1 83 ? 24.388 -3.390 42.394 1.00 16.84 78 PRO A O 1
ATOM 624 N N . CYS A 1 84 ? 24.040 -1.758 40.894 1.00 20.59 79 CYS A N 1
ATOM 625 C CA . CYS A 1 84 ? 24.579 -2.526 39.789 1.00 11.51 79 CYS A CA 1
ATOM 626 C C . CYS A 1 84 ? 25.652 -1.726 39.070 1.00 14.04 79 CYS A C 1
ATOM 627 O O . CYS A 1 84 ? 25.433 -0.568 38.689 1.00 17.36 79 CYS A O 1
ATOM 630 N N . THR A 1 85 ? 26.819 -2.343 38.899 1.00 7.25 80 THR A N 1
ATOM 631 C CA . THR A 1 85 ? 27.944 -1.678 38.265 1.00 13.04 80 THR A CA 1
ATOM 632 C C . THR A 1 85 ? 28.654 -2.602 37.291 1.00 15.86 80 THR A C 1
ATOM 633 O O . THR A 1 85 ? 29.139 -3.674 37.676 1.00 8.22 80 THR A O 1
ATOM 637 N N . VAL A 1 86 ? 28.724 -2.172 36.035 1.00 12.50 81 VAL A N 1
ATOM 638 C CA . VAL A 1 86 ? 29.450 -2.898 35.016 1.00 9.14 81 VAL A CA 1
ATOM 639 C C . VAL A 1 86 ? 30.655 -2.107 34.542 1.00 11.48 81 VAL A C 1
ATOM 640 O O . VAL A 1 86 ? 30.522 -0.987 34.041 1.00 12.79 81 VAL A O 1
ATOM 644 N N . MET A 1 87 ? 31.829 -2.700 34.693 1.00 9.83 82 MET A N 1
ATOM 645 C CA . MET A 1 87 ? 33.064 -2.065 34.281 1.00 11.99 82 MET A CA 1
ATOM 646 C C . MET A 1 87 ? 33.741 -2.922 33.247 1.00 13.40 82 MET A C 1
ATOM 647 O O . MET A 1 87 ? 33.426 -4.113 33.121 1.00 15.23 82 MET A O 1
ATOM 652 N N . PHE A 1 88 ? 34.663 -2.308 32.507 1.00 7.19 83 PHE A N 1
ATOM 653 C CA . PHE A 1 88 ? 35.385 -2.982 31.437 1.00 12.34 83 PHE A CA 1
ATOM 654 C C . PHE A 1 88 ? 36.876 -2.894 31.644 1.00 12.71 83 PHE A C 1
ATOM 655 O O . PHE A 1 88 ? 37.382 -1.842 32.037 1.00 7.81 83 PHE A O 1
ATOM 663 N N . PHE A 1 89 ? 37.573 -3.986 31.324 1.00 8.32 84 PHE A N 1
ATOM 664 C CA . PHE A 1 89 ? 39.030 -4.062 31.411 1.00 6.28 84 PHE A CA 1
ATOM 665 C C . PHE A 1 89 ? 39.575 -4.753 30.166 1.00 8.45 84 PHE A C 1
ATOM 666 O O . PHE A 1 89 ? 38.916 -5.616 29.588 1.00 12.64 84 PHE A O 1
ATOM 674 N N . PHE A 1 90 ? 40.796 -4.408 29.781 1.00 12.30 85 PHE A N 1
ATOM 675 C CA . PHE A 1 90 ? 41.439 -5.034 28.631 1.00 10.39 85 PHE A CA 1
ATOM 676 C C . PHE A 1 90 ? 42.926 -5.058 28.873 1.00 6.17 85 PHE A C 1
ATOM 677 O O . PHE A 1 90 ? 43.546 -4.013 29.095 1.00 14.21 85 PHE A O 1
ATOM 685 N N . ARG A 1 91 ? 43.486 -6.259 28.869 1.00 9.38 86 ARG A N 1
ATOM 686 C CA . ARG A 1 91 ? 44.907 -6.443 29.125 1.00 11.37 86 ARG A CA 1
ATOM 687 C C . ARG A 1 91 ? 45.331 -5.769 30.422 1.00 9.16 86 ARG A C 1
ATOM 688 O O . ARG A 1 91 ? 46.342 -5.075 30.458 1.00 12.40 86 ARG A O 1
ATOM 696 N N . ASN A 1 92 ? 44.532 -5.964 31.469 1.00 14.99 87 ASN A N 1
ATOM 697 C CA . ASN A 1 92 ? 44.846 -5.485 32.816 1.00 8.95 87 ASN A CA 1
ATOM 698 C C . ASN A 1 92 ? 44.808 -3.964 32.941 1.00 10.37 87 ASN A C 1
ATOM 699 O O . ASN A 1 92 ? 45.514 -3.363 33.749 1.00 13.05 87 ASN A O 1
ATOM 704 N N . LYS A 1 93 ? 43.984 -3.342 32.121 1.00 10.99 88 LYS A N 1
ATOM 705 C CA . LYS A 1 93 ? 43.794 -1.909 32.216 1.00 15.22 88 LYS A CA 1
ATOM 706 C C . LYS A 1 93 ? 42.305 -1.627 32.214 1.00 12.56 88 LYS A C 1
ATOM 707 O O . LYS A 1 93 ? 41.568 -2.165 31.384 1.00 13.61 88 LYS A O 1
ATOM 713 N N . HIS A 1 94 ? 41.867 -0.799 33.154 1.00 7.56 89 HIS A N 1
ATOM 714 C CA . HIS A 1 94 ? 40.493 -0.332 33.191 1.00 9.67 89 HIS A CA 1
ATOM 715 C C . HIS A 1 94 ? 40.242 0.507 31.950 1.00 10.52 89 HIS A C 1
ATOM 716 O O . HIS A 1 94 ? 41.029 1.391 31.648 1.00 11.25 89 HIS A O 1
ATOM 723 N N . ILE A 1 95 ? 39.163 0.226 31.226 1.00 8.96 90 ILE A N 1
ATOM 724 C CA . ILE A 1 95 ? 38.842 1.003 30.029 1.00 9.41 90 ILE A CA 1
ATOM 725 C C . ILE A 1 95 ? 37.619 1.869 30.271 1.00 7.42 90 ILE A C 1
ATOM 726 O O . ILE A 1 95 ? 36.567 1.376 30.686 1.00 11.36 90 ILE A O 1
ATOM 731 N N . MET A 1 96 ? 37.764 3.168 30.024 1.00 9.82 91 MET A N 1
ATOM 732 C CA . MET A 1 96 ? 36.679 4.112 30.241 1.00 10.95 91 MET A CA 1
ATOM 733 C C . MET A 1 96 ? 35.850 4.252 28.964 1.00 10.65 91 MET A C 1
ATOM 734 O O . MET A 1 96 ? 36.368 4.097 27.859 1.00 14.09 91 MET A O 1
ATOM 739 N N . ILE A 1 97 ? 34.565 4.544 29.115 1.00 12.17 92 ILE A N 1
ATOM 740 C CA . ILE A 1 97 ? 33.729 4.829 27.955 1.00 16.34 92 ILE A CA 1
ATOM 741 C C . ILE A 1 97 ? 32.867 6.052 28.213 1.00 16.15 92 ILE A C 1
ATOM 742 O O . ILE A 1 97 ? 32.249 6.168 29.263 1.00 14.69 92 ILE A O 1
ATOM 747 N N . ASP A 1 98 ? 32.843 6.986 27.264 1.00 18.93 93 ASP A N 1
ATOM 748 C CA . ASP A 1 98 ? 31.976 8.144 27.406 1.00 15.87 93 ASP A CA 1
ATOM 749 C C . ASP A 1 98 ? 30.576 7.761 26.948 1.00 18.62 93 ASP A C 1
ATOM 750 O O . ASP A 1 98 ? 30.317 7.608 25.762 1.00 24.11 93 ASP A O 1
ATOM 755 N N . LEU A 1 99 ? 29.673 7.613 27.905 1.00 26.40 94 LEU A N 1
ATOM 756 C CA . LEU A 1 99 ? 28.299 7.264 27.612 1.00 23.85 94 LEU A CA 1
ATOM 757 C C . LEU A 1 99 ? 27.405 8.493 27.595 1.00 25.67 94 LEU A C 1
ATOM 758 O O . LEU A 1 99 ? 26.200 8.379 27.372 1.00 26.22 94 LEU A O 1
ATOM 763 N N . GLY A 1 100 ? 27.993 9.663 27.839 1.00 24.23 95 GLY A N 1
ATOM 764 C CA . GLY A 1 100 ? 27.231 10.896 27.919 1.00 27.30 95 GLY A CA 1
ATOM 765 C C . GLY A 1 100 ? 26.592 11.100 29.282 1.00 25.94 95 GLY A C 1
ATOM 766 O O . GLY A 1 100 ? 25.857 12.051 29.489 1.00 24.27 95 GLY A O 1
ATOM 767 N N . THR A 1 101 ? 26.887 10.209 30.221 1.00 19.25 96 THR A N 1
ATOM 768 C CA . THR A 1 101 ? 26.209 10.219 31.507 1.00 27.59 96 THR A CA 1
ATOM 769 C C . THR A 1 101 ? 26.914 11.079 32.536 1.00 32.42 96 THR A C 1
ATOM 770 O O . THR A 1 101 ? 26.361 11.353 33.594 1.00 32.90 96 THR A O 1
ATOM 774 N N . GLY A 1 102 ? 28.146 11.477 32.252 1.00 33.88 97 GLY A N 1
ATOM 775 C CA . GLY A 1 102 ? 28.927 12.195 33.241 1.00 28.79 97 GLY A CA 1
ATOM 776 C C . GLY A 1 102 ? 29.856 11.276 34.014 1.00 32.26 97 GLY A C 1
ATOM 777 O O . GLY A 1 102 ? 30.806 11.740 34.656 1.00 34.30 97 GLY A O 1
ATOM 778 N N . ASN A 1 103 ? 29.582 9.971 33.965 1.00 26.73 98 ASN A N 1
ATOM 779 C CA . ASN A 1 103 ? 30.476 8.975 34.566 1.00 14.60 98 ASN A CA 1
ATOM 780 C C . ASN A 1 103 ? 31.021 8.050 33.482 1.00 14.84 98 ASN A C 1
ATOM 781 O O . ASN A 1 103 ? 30.288 7.231 32.924 1.00 16.16 98 ASN A O 1
ATOM 786 N N . ASN A 1 104 ? 32.308 8.191 33.178 1.00 19.97 99 ASN A N 1
ATOM 787 C CA . ASN A 1 104 ? 32.907 7.441 32.087 1.00 13.34 99 ASN A CA 1
ATOM 788 C C . ASN A 1 104 ? 33.585 6.168 32.545 1.00 20.37 99 ASN A C 1
ATOM 789 O O . ASN A 1 104 ? 34.166 5.458 31.727 1.00 14.42 99 ASN A O 1
ATOM 794 N N . ASN A 1 105 ? 33.520 5.897 33.850 1.00 18.16 100 ASN A N 1
ATOM 795 C CA . ASN A 1 105 ? 34.232 4.766 34.444 1.00 16.08 100 ASN A CA 1
ATOM 796 C C . ASN A 1 105 ? 33.409 3.496 34.614 1.00 13.95 100 ASN A C 1
ATOM 797 O O . ASN A 1 105 ? 33.933 2.446 35.013 1.00 14.99 100 ASN A O 1
ATOM 802 N N . LYS A 1 106 ? 32.122 3.590 34.320 1.00 13.21 101 LYS A N 1
ATOM 803 C CA . LYS A 1 106 ? 31.224 2.497 34.648 1.00 18.24 101 LYS A CA 1
ATOM 804 C C . LYS A 1 106 ? 29.857 2.688 34.027 1.00 13.21 101 LYS A C 1
ATOM 805 O O . LYS A 1 106 ? 29.411 3.822 33.796 1.00 13.28 101 LYS A O 1
ATOM 811 N N . ILE A 1 107 ? 29.190 1.570 33.760 1.00 13.16 102 ILE A N 1
ATOM 812 C CA . ILE A 1 107 ? 27.775 1.603 33.445 1.00 16.35 102 ILE A CA 1
ATOM 813 C C . ILE A 1 107 ? 27.063 1.249 34.726 1.00 17.53 102 ILE A C 1
ATOM 814 O O . ILE A 1 107 ? 27.239 0.156 35.255 1.00 13.18 102 ILE A O 1
ATOM 819 N N . ASN A 1 108 ? 26.285 2.188 35.246 1.00 17.40 103 ASN A N 1
ATOM 820 C CA . ASN A 1 108 ? 25.693 2.011 36.558 1.00 18.31 103 ASN A CA 1
ATOM 821 C C . ASN A 1 108 ? 24.169 2.071 36.559 1.00 22.03 103 ASN A C 1
ATOM 822 O O . ASN A 1 108 ? 23.560 2.568 37.499 1.00 26.83 103 ASN A O 1
ATOM 827 N N . TRP A 1 109 ? 23.563 1.545 35.502 1.00 22.88 104 TRP A N 1
ATOM 828 C CA . TRP A 1 109 ? 22.120 1.369 35.452 1.00 29.32 104 TRP A CA 1
ATOM 829 C C . TRP A 1 109 ? 21.856 0.135 34.606 1.00 25.01 104 TRP A C 1
ATOM 830 O O . TRP A 1 109 ? 22.740 -0.321 33.887 1.00 24.69 104 TRP A O 1
ATOM 841 N N . ALA A 1 110 ? 20.635 -0.387 34.683 1.00 22.37 105 ALA A N 1
ATOM 842 C CA . ALA A 1 110 ? 20.262 -1.599 33.970 1.00 29.29 105 ALA A CA 1
ATOM 843 C C . ALA A 1 110 ? 19.894 -1.297 32.521 1.00 31.91 105 ALA A C 1
ATOM 844 O O . ALA A 1 110 ? 18.935 -0.571 32.247 1.00 29.68 105 ALA A O 1
ATOM 846 N N . MET A 1 111 ? 20.671 -1.858 31.601 1.00 34.76 106 MET A N 1
ATOM 847 C CA . MET A 1 111 ? 20.492 -1.645 30.166 1.00 39.18 106 MET A CA 1
ATOM 848 C C . MET A 1 111 ? 19.196 -2.238 29.638 1.00 40.01 106 MET A C 1
ATOM 849 O O . MET A 1 111 ? 18.965 -3.438 29.758 1.00 41.99 106 MET A O 1
ATOM 854 N N . GLU A 1 112 ? 18.365 -1.419 29.012 1.00 46.07 107 GLU A N 1
ATOM 855 C CA . GLU A 1 112 ? 17.061 -1.905 28.576 1.00 55.88 107 GLU A CA 1
ATOM 856 C C . GLU A 1 112 ? 17.034 -2.371 27.109 1.00 54.41 107 GLU A C 1
ATOM 857 O O . GLU A 1 112 ? 15.972 -2.691 26.569 1.00 56.43 107 GLU A O 1
ATOM 863 N N . ASP A 1 113 ? 18.202 -2.424 26.470 1.00 47.21 108 ASP A N 1
ATOM 864 C CA . ASP A 1 113 ? 18.287 -2.949 25.106 1.00 36.75 108 ASP A CA 1
ATOM 865 C C . ASP A 1 113 ? 19.538 -3.793 24.880 1.00 25.09 108 ASP A C 1
ATOM 866 O O . ASP A 1 113 ? 20.665 -3.303 24.976 1.00 23.59 108 ASP A O 1
ATOM 871 N N . LYS A 1 114 ? 19.330 -5.062 24.552 1.00 22.34 109 LYS A N 1
ATOM 872 C CA . LYS A 1 114 ? 20.438 -5.997 24.410 1.00 25.07 109 LYS A CA 1
ATOM 873 C C . LYS A 1 114 ? 21.431 -5.593 23.314 1.00 21.93 109 LYS A C 1
ATOM 874 O O . LYS A 1 114 ? 22.644 -5.649 23.518 1.00 18.48 109 LYS A O 1
ATOM 880 N N . GLN A 1 115 ? 20.921 -5.144 22.170 1.00 19.31 110 GLN A N 1
ATOM 881 C CA . GLN A 1 115 ? 21.808 -4.769 21.075 1.00 14.49 110 GLN A CA 1
ATOM 882 C C . GLN A 1 115 ? 22.690 -3.594 21.485 1.00 19.64 110 GLN A C 1
ATOM 883 O O . GLN A 1 115 ? 23.858 -3.525 21.113 1.00 16.87 110 GLN A O 1
ATOM 889 N N . GLU A 1 116 ? 22.131 -2.682 22.271 1.00 28.01 111 GLU A N 1
ATOM 890 C CA . GLU A 1 116 ? 22.882 -1.525 22.737 1.00 32.06 111 GLU A CA 1
ATOM 891 C C . GLU A 1 116 ? 24.072 -1.941 23.596 1.00 23.77 111 GLU A C 1
ATOM 892 O O . GLU A 1 116 ? 25.176 -1.422 23.437 1.00 18.65 111 GLU A O 1
ATOM 898 N N . MET A 1 117 ? 23.856 -2.899 24.488 1.00 17.59 112 MET A N 1
ATOM 899 C CA . MET A 1 117 ? 24.957 -3.429 25.274 1.00 16.58 112 MET A CA 1
ATOM 900 C C . MET A 1 117 ? 25.988 -4.113 24.362 1.00 18.85 112 MET A C 1
ATOM 901 O O . MET A 1 117 ? 27.201 -3.994 24.577 1.00 10.56 112 MET A O 1
ATOM 906 N N . VAL A 1 118 ? 25.510 -4.808 23.330 1.00 12.76 113 VAL A N 1
ATOM 907 C CA . VAL A 1 118 ? 26.430 -5.427 22.369 1.00 19.16 113 VAL A CA 1
ATOM 908 C C . VAL A 1 118 ? 27.283 -4.364 21.675 1.00 14.32 113 VAL A C 1
ATOM 909 O O . VAL A 1 118 ? 28.492 -4.540 21.506 1.00 13.98 113 VAL A O 1
ATOM 913 N N . ASP A 1 119 ? 26.653 -3.258 21.287 1.00 10.92 114 ASP A N 1
ATOM 914 C CA . ASP A 1 119 ? 27.363 -2.194 20.585 1.00 24.80 114 ASP A CA 1
ATOM 915 C C . ASP A 1 119 ? 28.458 -1.610 21.463 1.00 12.98 114 ASP A C 1
ATOM 916 O O . ASP A 1 119 ? 29.586 -1.429 21.021 1.00 19.56 114 ASP A O 1
ATOM 921 N N . ILE A 1 120 ? 28.102 -1.300 22.698 1.00 12.13 115 ILE A N 1
ATOM 922 C CA . ILE A 1 120 ? 29.055 -0.766 23.651 1.00 17.51 115 ILE A CA 1
ATOM 923 C C . ILE A 1 120 ? 30.261 -1.685 23.810 1.00 21.46 115 ILE A C 1
ATOM 924 O O . ILE A 1 120 ? 31.406 -1.232 23.785 1.00 16.27 115 ILE A O 1
ATOM 929 N N . ILE A 1 121 ? 30.003 -2.980 23.952 1.00 21.20 116 ILE A N 1
ATOM 930 C CA . ILE A 1 121 ? 31.096 -3.933 24.126 1.00 15.10 116 ILE A CA 1
ATOM 931 C C . ILE A 1 121 ? 32.008 -3.977 22.888 1.00 15.00 116 ILE A C 1
ATOM 932 O O . ILE A 1 121 ? 33.232 -3.998 23.012 1.00 12.87 116 ILE A O 1
ATOM 937 N N . GLU A 1 122 ? 31.406 -3.932 21.699 1.00 21.51 117 GLU A N 1
ATOM 938 C CA . GLU A 1 122 ? 32.173 -3.900 20.453 1.00 23.49 117 GLU A CA 1
ATOM 939 C C . GLU A 1 122 ? 33.049 -2.653 20.393 1.00 16.48 117 GLU A C 1
ATOM 940 O O . GLU A 1 122 ? 34.228 -2.736 20.077 1.00 11.58 117 GLU A O 1
ATOM 946 N N . THR A 1 123 ? 32.464 -1.510 20.737 1.00 18.60 118 THR A N 1
ATOM 947 C CA . THR A 1 123 ? 33.173 -0.235 20.766 1.00 20.05 118 THR A CA 1
ATOM 948 C C . THR A 1 123 ? 34.354 -0.277 21.739 1.00 15.42 118 THR A C 1
ATOM 949 O O . THR A 1 123 ? 35.442 0.217 21.431 1.00 12.08 118 THR A O 1
ATOM 953 N N . VAL A 1 124 ? 34.131 -0.854 22.922 1.00 12.59 119 VAL A N 1
ATOM 954 C CA . VAL A 1 124 ? 35.206 -0.982 23.901 1.00 14.27 119 VAL A CA 1
ATOM 955 C C . VAL A 1 124 ? 36.320 -1.852 23.326 1.00 12.96 119 VAL A C 1
ATOM 956 O O . VAL A 1 124 ? 37.491 -1.487 23.357 1.00 12.10 119 VAL A O 1
ATOM 960 N N . TYR A 1 125 ? 35.943 -3.010 22.795 1.00 21.03 120 TYR A N 1
ATOM 961 C CA . TYR A 1 125 ? 36.919 -3.909 22.204 1.00 10.59 120 TYR A CA 1
ATOM 962 C C . TYR A 1 125 ? 37.720 -3.229 21.078 1.00 19.99 120 TYR A C 1
ATOM 963 O O . TYR A 1 125 ? 38.943 -3.336 21.040 1.00 15.43 120 TYR A O 1
ATOM 972 N N . ARG A 1 126 ? 37.031 -2.537 20.169 1.00 21.58 121 ARG A N 1
ATOM 973 C CA . ARG A 1 126 ? 37.707 -1.855 19.051 1.00 21.40 121 ARG A CA 1
ATOM 974 C C . ARG A 1 126 ? 38.718 -0.805 19.534 1.00 22.01 121 ARG A C 1
ATOM 975 O O . ARG A 1 126 ? 39.903 -0.866 19.199 1.00 21.27 121 ARG A O 1
ATOM 983 N N . GLY A 1 127 ? 38.249 0.124 20.363 1.00 19.99 122 GLY A N 1
ATOM 984 C CA . GLY A 1 127 ? 39.101 1.153 20.922 1.00 15.03 122 GLY A CA 1
ATOM 985 C C . GLY A 1 127 ? 40.269 0.630 21.744 1.00 19.74 122 GLY A C 1
ATOM 986 O O . GLY A 1 127 ?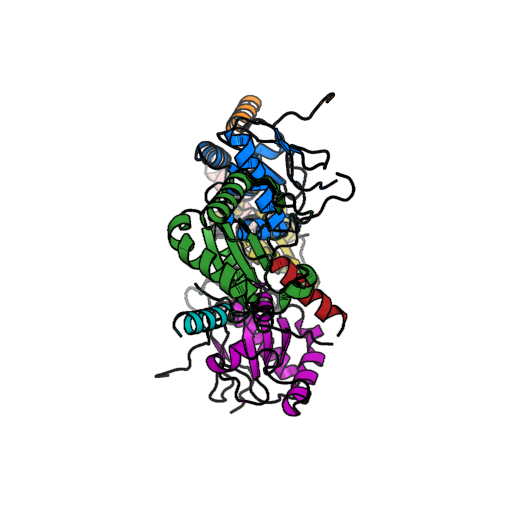 41.406 1.048 21.550 1.00 25.20 122 GLY A O 1
ATOM 987 N N . ALA A 1 128 ? 40.003 -0.285 22.668 1.00 18.14 123 ALA A N 1
ATOM 988 C CA . ALA A 1 128 ? 41.049 -0.717 23.588 1.00 16.05 123 ALA A CA 1
ATOM 989 C C . ALA A 1 128 ? 42.163 -1.493 22.888 1.00 20.68 123 ALA A C 1
ATOM 990 O O . ALA A 1 128 ? 43.316 -1.434 23.304 1.00 24.73 123 ALA A O 1
ATOM 992 N N . ARG A 1 129 ? 41.808 -2.226 21.834 1.00 28.08 124 ARG A N 1
ATOM 993 C CA . ARG A 1 129 ? 42.779 -2.970 21.039 1.00 32.47 124 ARG A CA 1
ATOM 994 C C . ARG A 1 129 ? 43.803 -2.045 20.395 1.00 32.45 124 ARG A C 1
ATOM 995 O O . ARG A 1 129 ? 44.922 -2.462 20.088 1.00 28.13 124 ARG A O 1
ATOM 1003 N N . LYS A 1 130 ? 43.407 -0.795 20.183 1.00 30.30 125 LYS A N 1
ATOM 1004 C CA . LYS A 1 130 ? 44.304 0.207 19.615 1.00 35.54 125 LYS A CA 1
ATOM 1005 C C . LYS A 1 130 ? 44.933 1.061 20.708 1.00 36.94 125 LYS A C 1
ATOM 1006 O O . LYS A 1 130 ? 45.445 2.148 20.444 1.00 40.42 125 LYS A O 1
ATOM 1012 N N . GLY A 1 131 ? 44.873 0.570 21.940 1.00 40.56 126 GLY A N 1
ATOM 1013 C CA . GLY A 1 131 ? 45.505 1.247 23.058 1.00 37.06 126 GLY A CA 1
ATOM 1014 C C . GLY A 1 131 ? 44.746 2.422 23.650 1.00 30.23 126 GLY A C 1
ATOM 1015 O O . GLY A 1 131 ? 45.276 3.125 24.509 1.00 32.91 126 GLY A O 1
ATOM 1016 N N . ARG A 1 132 ? 43.512 2.644 23.205 1.00 24.64 127 ARG A N 1
ATOM 1017 C CA . ARG A 1 132 ? 42.698 3.711 23.778 1.00 27.81 127 ARG A CA 1
ATOM 1018 C C . ARG A 1 132 ? 42.335 3.375 25.225 1.00 25.55 127 ARG A C 1
ATOM 1019 O O . ARG A 1 132 ? 42.116 2.214 25.563 1.00 28.36 127 ARG A O 1
ATOM 1027 N N . GLY A 1 133 ? 42.274 4.396 26.072 1.00 23.34 128 GLY A N 1
ATOM 1028 C CA . GLY A 1 133 ? 41.951 4.201 27.475 1.00 29.79 128 GLY A CA 1
ATOM 1029 C C . GLY A 1 133 ? 40.575 4.771 27.701 1.00 29.30 128 GLY A C 1
ATOM 1030 O O . GLY A 1 133 ? 39.959 4.577 28.756 1.00 23.74 128 GLY A O 1
ATOM 1031 N N . LEU A 1 134 ? 40.105 5.482 26.676 1.00 28.57 129 LEU A N 1
ATOM 1032 C CA . LEU A 1 134 ? 38.775 6.077 26.655 1.00 31.50 129 LEU A CA 1
ATOM 1033 C C . LEU A 1 134 ? 38.166 5.937 25.255 1.00 34.13 129 LEU A C 1
ATOM 1034 O O . LEU A 1 134 ? 38.731 6.401 24.268 1.00 28.58 129 LEU A O 1
ATOM 1039 N N . VAL A 1 135 ? 37.022 5.266 25.183 1.00 20.93 130 VAL A N 1
ATOM 1040 C CA . VAL A 1 135 ? 36.288 5.114 23.939 1.00 22.17 130 VAL A CA 1
ATOM 1041 C C . VAL A 1 135 ? 34.990 5.880 24.112 1.00 25.64 130 VAL A C 1
ATOM 1042 O O . VAL A 1 135 ? 34.657 6.294 25.221 1.00 26.32 130 VAL A O 1
ATOM 1046 N N . VAL A 1 136 ? 34.256 6.074 23.027 1.00 30.22 131 VAL A N 1
ATOM 1047 C CA . VAL A 1 136 ? 33.046 6.881 23.084 1.00 29.65 131 VAL A CA 1
ATOM 1048 C C . VAL A 1 136 ? 31.820 6.075 22.657 1.00 27.20 131 VAL A C 1
ATOM 1049 O O . VAL A 1 136 ? 31.856 5.355 21.666 1.00 26.13 131 VAL A O 1
ATOM 1053 N N . SER A 1 137 ? 30.740 6.191 23.421 1.00 28.76 132 SER A N 1
ATOM 1054 C CA . SER A 1 137 ? 29.579 5.324 23.247 1.00 31.42 132 SER A CA 1
ATOM 1055 C C . SER A 1 137 ? 28.747 5.703 22.037 1.00 32.64 132 SER A C 1
ATOM 1056 O O . SER A 1 137 ? 28.492 6.882 21.811 1.00 31.01 132 SER A O 1
ATOM 1059 N N . PRO A 1 138 ? 28.317 4.691 21.262 1.00 32.50 133 PRO A N 1
ATOM 1060 C CA . PRO A 1 138 ? 27.430 4.886 20.108 1.00 34.21 133 PRO A CA 1
ATOM 1061 C C . PRO A 1 138 ? 26.209 5.749 20.447 1.00 42.22 133 PRO A C 1
ATOM 1062 O O . PRO A 1 138 ? 26.042 6.829 19.873 1.00 46.97 133 PRO A O 1
ATOM 1066 N N . LYS A 1 139 ? 25.378 5.288 21.377 1.00 45.74 134 LYS A N 1
ATOM 1067 C CA . LYS A 1 139 ? 24.191 6.036 21.779 1.00 41.80 134 LYS A CA 1
ATOM 1068 C C . LYS A 1 139 ? 24.508 6.965 22.950 1.00 39.37 134 LYS A C 1
ATOM 1069 O O . LYS A 1 139 ? 25.377 6.669 23.777 1.00 40.22 134 LYS A O 1
ATOM 1075 N N . ASP A 1 140 ? 23.812 8.096 23.012 1.00 32.26 135 ASP A N 1
ATOM 1076 C CA . ASP A 1 140 ? 23.951 8.997 24.144 1.00 38.84 135 ASP A CA 1
ATOM 1077 C C . ASP A 1 140 ? 22.924 8.683 25.240 1.00 38.85 135 ASP A C 1
ATOM 1078 O O . ASP A 1 140 ? 21.711 8.683 25.006 1.00 34.52 135 ASP A O 1
ATOM 1083 N N . TYR A 1 141 ? 23.422 8.408 26.440 1.00 36.01 136 TYR A N 1
ATOM 1084 C CA . TYR A 1 141 ? 22.552 8.058 27.551 1.00 38.51 136 TYR A CA 1
ATOM 1085 C C . TYR A 1 141 ? 22.354 9.231 28.509 1.00 40.75 136 TYR A C 1
ATOM 1086 O O . TYR A 1 141 ? 21.939 9.049 29.651 1.00 42.71 136 TYR A O 1
ATOM 1095 N N . SER A 1 142 ? 22.648 10.438 28.038 1.00 45.55 137 SER A N 1
ATOM 1096 C CA . SER A 1 142 ? 22.336 11.634 28.812 1.00 57.32 137 SER A CA 1
ATOM 1097 C C . SER A 1 142 ? 20.851 11.934 28.685 1.00 64.00 137 SER A C 1
ATOM 1098 O O . SER A 1 142 ? 20.353 12.167 27.583 1.00 61.85 137 SER A O 1
ATOM 1102 N N . PRO B 2 16 ? 39.632 18.376 29.190 1.00 32.30 238 PRO B N 1
ATOM 1103 C CA . PRO B 2 16 ? 38.433 18.755 29.950 1.00 32.41 238 PRO B CA 1
ATOM 1104 C C . PRO B 2 16 ? 38.730 18.810 31.449 1.00 29.40 238 PRO B C 1
ATOM 1105 O O . PRO B 2 16 ? 38.972 17.781 32.071 1.00 30.23 238 PRO B O 1
ATOM 1109 N N . LEU B 2 17 ? 38.706 20.013 32.011 1.00 27.77 239 LEU B N 1
ATOM 1110 C CA . LEU B 2 17 ? 39.170 20.269 33.377 1.00 21.94 239 LEU B CA 1
ATOM 1111 C C . LEU B 2 17 ? 38.699 19.272 34.471 1.00 12.31 239 LEU B C 1
ATOM 1112 O O . LEU B 2 17 ? 37.511 19.031 34.646 1.00 14.72 239 LEU B O 1
ATOM 1117 N N . PHE B 2 18 ? 39.660 18.719 35.204 1.00 12.30 240 PHE B N 1
ATOM 1118 C CA . PHE B 2 18 ? 39.400 17.699 36.230 1.00 12.27 240 PHE B CA 1
ATOM 1119 C C . PHE B 2 18 ? 38.699 16.459 35.674 1.00 12.18 240 PHE B C 1
ATOM 1120 O O . PHE B 2 18 ? 37.911 15.813 36.378 1.00 15.68 240 PHE B O 1
ATOM 1128 N N . GLN B 2 19 ? 38.975 16.140 34.414 1.00 18.91 241 GLN B N 1
ATOM 1129 C CA . GLN B 2 19 ? 38.424 14.938 33.795 1.00 19.06 241 GLN B CA 1
ATOM 1130 C C . GLN B 2 19 ? 38.652 13.696 34.662 1.00 17.00 241 GLN B C 1
ATOM 1131 O O . GLN B 2 19 ? 39.667 13.570 35.341 1.00 15.52 241 GLN B O 1
ATOM 1137 N N . GLN B 2 20 ? 37.692 12.783 34.619 1.00 22.36 242 GLN B N 1
ATOM 1138 C CA . GLN B 2 20 ? 37.768 11.543 35.365 1.00 27.35 242 GLN B CA 1
ATOM 1139 C C . GLN B 2 20 ? 38.984 10.719 34.939 1.00 24.06 242 GLN B C 1
ATOM 1140 O O . GLN B 2 20 ? 39.333 10.659 33.754 1.00 25.23 242 GLN B O 1
ATOM 1146 N N . ARG B 2 21 ? 39.630 10.100 35.919 1.00 12.53 243 ARG B N 1
ATOM 1147 C CA . ARG B 2 21 ? 40.775 9.233 35.672 1.00 21.38 243 ARG B CA 1
ATOM 1148 C C . ARG B 2 21 ? 40.312 7.777 35.790 1.00 18.25 243 ARG B C 1
ATOM 1149 O O . ARG B 2 21 ? 39.347 7.496 36.493 1.00 17.24 243 ARG B O 1
ATOM 1157 N N . PRO B 2 22 ? 40.980 6.850 35.079 1.00 17.24 244 PRO B N 1
ATOM 1158 C CA . PRO B 2 22 ? 40.592 5.435 35.177 1.00 18.94 244 PRO B CA 1
ATOM 1159 C C . PRO B 2 22 ? 40.886 4.909 36.574 1.00 19.44 244 PRO B C 1
ATOM 1160 O O . PRO B 2 22 ? 41.674 5.517 37.283 1.00 11.67 244 PRO B O 1
ATOM 1164 N N . TYR B 2 23 ? 40.261 3.804 36.965 1.00 20.21 245 TYR B N 1
ATOM 1165 C CA . TYR B 2 23 ? 40.618 3.153 38.216 1.00 15.21 245 TYR B CA 1
ATOM 1166 C C . TYR B 2 23 ? 41.807 2.240 37.952 1.00 15.68 245 TYR B C 1
ATOM 1167 O O . TYR B 2 23 ? 42.057 1.847 36.790 1.00 13.69 245 TYR B O 1
ATOM 1176 N N . PRO B 2 24 ? 42.551 1.901 39.019 1.00 15.96 246 PRO B N 1
ATOM 1177 C CA . PRO B 2 24 ? 43.647 0.928 38.956 1.00 18.31 246 PRO B CA 1
ATOM 1178 C C . PRO B 2 24 ? 43.140 -0.476 38.597 1.00 18.17 246 PRO B C 1
ATOM 1179 O O . PRO B 2 24 ? 41.967 -0.779 38.808 1.00 13.29 246 PRO B O 1
ATOM 1183 N N . SER B 2 25 ? 44.017 -1.328 38.077 1.00 18.23 247 SER B N 1
ATOM 1184 C CA . SER B 2 25 ? 43.658 -2.732 37.855 1.00 17.09 247 SER B CA 1
ATOM 1185 C C . SER B 2 25 ? 43.310 -3.407 39.203 1.00 17.80 247 SER B C 1
ATOM 1186 O O . SER B 2 25 ? 43.642 -2.869 40.268 1.00 11.38 247 SER B O 1
ATOM 1189 N N . PRO B 2 26 ? 42.621 -4.565 39.166 1.00 16.33 248 PRO B N 1
ATOM 1190 C CA . PRO B 2 26 ? 42.305 -5.277 40.420 1.00 10.37 248 PRO B CA 1
ATOM 1191 C C . PRO B 2 26 ? 43.564 -5.626 41.197 1.00 9.73 248 PRO B C 1
ATOM 1192 O O . PRO B 2 26 ? 43.568 -5.511 42.414 1.00 11.47 248 PRO B O 1
ATOM 1196 N N . GLY B 2 27 ? 44.618 -6.026 40.493 1.00 10.02 249 GLY B N 1
ATOM 1197 C CA . GLY B 2 27 ? 45.898 -6.338 41.098 1.00 10.32 249 GLY B CA 1
ATOM 1198 C C . GLY B 2 27 ? 46.494 -5.178 41.883 1.00 15.15 249 GLY B C 1
ATOM 1199 O O . GLY B 2 27 ? 46.987 -5.373 43.001 1.00 15.22 249 GLY B O 1
ATOM 1200 N N . ALA B 2 28 ? 46.451 -3.981 41.300 1.00 8.77 250 ALA B N 1
ATOM 1201 C CA . ALA B 2 28 ? 46.905 -2.765 41.967 1.00 12.14 250 ALA B CA 1
ATOM 1202 C C . ALA B 2 28 ? 46.040 -2.413 43.172 1.00 11.99 250 ALA B C 1
ATOM 1203 O O . ALA B 2 28 ? 46.544 -1.944 44.189 1.00 18.10 250 ALA B O 1
ATOM 1205 N N . VAL B 2 29 ? 44.733 -2.622 43.054 1.00 5.37 251 VAL B N 1
ATOM 1206 C CA . VAL B 2 29 ? 43.824 -2.362 44.163 1.00 6.01 251 VAL B CA 1
ATOM 1207 C C . VAL B 2 29 ? 44.081 -3.311 45.351 1.00 12.13 251 VAL B C 1
ATOM 1208 O O . VAL B 2 29 ? 44.167 -2.870 46.511 1.00 12.49 251 VAL B O 1
ATOM 1212 N N . LEU B 2 30 ? 44.182 -4.606 45.050 1.00 10.64 252 LEU B N 1
ATOM 1213 C CA . LEU B 2 30 ? 44.540 -5.631 46.030 1.00 11.16 252 LEU B CA 1
ATOM 1214 C C . LEU B 2 30 ? 45.839 -5.264 46.754 1.00 13.64 252 LEU B C 1
ATOM 1215 O O . LEU B 2 30 ? 45.911 -5.332 47.990 1.00 9.92 252 LEU B O 1
ATOM 1220 N N . ARG B 2 31 ? 46.849 -4.854 45.978 1.00 10.68 253 ARG B N 1
ATOM 1221 C CA . ARG B 2 31 ? 48.133 -4.431 46.536 1.00 8.58 253 ARG B CA 1
ATOM 1222 C C . ARG B 2 31 ? 48.001 -3.194 47.435 1.00 12.79 253 ARG B C 1
ATOM 1223 O O . ARG B 2 31 ? 48.559 -3.172 48.543 1.00 11.23 253 ARG B O 1
ATOM 1231 N N . ALA B 2 32 ? 47.273 -2.176 46.965 1.00 8.71 254 ALA B N 1
ATOM 1232 C CA . ALA B 2 32 ? 46.961 -0.993 47.792 1.00 14.30 254 ALA B CA 1
ATOM 1233 C C . ALA B 2 32 ? 46.255 -1.347 49.102 1.00 16.31 254 ALA B C 1
ATOM 1234 O O . ALA B 2 32 ? 46.548 -0.764 50.149 1.00 15.25 254 ALA B O 1
ATOM 1236 N N . ASN B 2 33 ? 45.320 -2.294 49.047 1.00 15.98 255 ASN B N 1
ATOM 1237 C CA . ASN B 2 33 ? 44.667 -2.757 50.271 1.00 17.13 255 ASN B CA 1
ATOM 1238 C C . ASN B 2 33 ? 45.645 -3.413 51.241 1.00 16.54 255 ASN B C 1
ATOM 1239 O O . ASN B 2 33 ? 45.605 -3.159 52.442 1.00 17.12 255 ASN B O 1
ATOM 1244 N N . ALA B 2 34 ? 46.509 -4.264 50.709 1.00 12.21 256 ALA B N 1
ATOM 1245 C CA . ALA B 2 34 ? 47.484 -4.984 51.524 1.00 14.05 256 ALA B CA 1
ATOM 1246 C C . ALA B 2 34 ? 48.451 -4.010 52.175 1.00 9.20 256 ALA B C 1
ATOM 1247 O O . ALA B 2 34 ? 48.821 -4.193 53.327 1.00 14.07 256 ALA B O 1
ATOM 1249 N N . GLU B 2 35 ? 48.838 -2.972 51.433 1.00 11.00 257 GLU B N 1
ATOM 1250 C CA . GLU B 2 35 ? 49.681 -1.905 51.964 1.00 13.29 257 GLU B CA 1
ATOM 1251 C C . GLU B 2 35 ? 48.990 -1.130 53.098 1.00 24.95 257 GLU B C 1
ATOM 1252 O O . GLU B 2 35 ? 49.614 -0.825 54.121 1.00 26.87 257 GLU B O 1
ATOM 1258 N N . ALA B 2 36 ? 47.701 -0.836 52.928 1.00 23.17 258 ALA B N 1
ATOM 1259 C CA . ALA B 2 36 ? 46.938 -0.100 53.941 1.00 24.31 258 ALA B CA 1
ATOM 1260 C C . ALA B 2 36 ? 46.789 -0.873 55.255 1.00 31.65 258 ALA B C 1
ATOM 1261 O O . ALA B 2 36 ? 46.556 -0.286 56.311 1.00 37.78 258 ALA B O 1
ATOM 1263 N N . SER B 2 37 ? 46.914 -2.191 55.191 1.00 27.37 259 SER B N 1
ATOM 1264 C CA . SER B 2 37 ? 46.719 -3.017 56.374 1.00 29.32 259 SER B CA 1
ATOM 1265 C C . SER B 2 37 ? 47.905 -2.925 57.347 1.00 33.32 259 SER B C 1
ATOM 1266 O O . SER B 2 37 ? 47.828 -3.403 58.483 1.00 15.62 259 SER B O 1
ATOM 1269 N N . ARG B 2 38 ? 48.989 -2.296 56.902 1.00 43.66 260 ARG B N 1
ATOM 1270 C CA . ARG B 2 38 ? 50.219 -2.210 57.692 1.00 47.67 260 ARG B CA 1
ATOM 1271 C C . ARG B 2 38 ? 50.173 -1.166 58.817 1.00 43.72 260 ARG B C 1
ATOM 1272 O O . ARG B 2 38 ? 49.440 -0.174 58.751 1.00 40.69 260 ARG B O 1
ATOM 1280 N N . LEU C 1 10 ? 20.306 -19.786 -5.197 1.00 15.73 5 LEU C N 1
ATOM 1281 C CA . LEU C 1 10 ? 20.232 -18.743 -4.168 1.00 14.88 5 LEU C CA 1
ATOM 1282 C C . LEU C 1 10 ? 19.076 -19.005 -3.211 1.00 16.56 5 LEU C C 1
ATOM 1283 O O . LEU C 1 10 ? 17.914 -19.102 -3.639 1.00 20.40 5 LEU C O 1
ATOM 1288 N N . PRO C 1 11 ? 19.376 -19.091 -1.909 1.00 11.85 6 PRO C N 1
ATOM 1289 C CA . PRO C 1 11 ? 18.363 -19.461 -0.904 1.00 10.85 6 PRO C CA 1
ATOM 1290 C C . PRO C 1 11 ? 17.315 -18.369 -0.631 1.00 14.70 6 PRO C C 1
ATOM 1291 O O . PRO C 1 11 ? 17.627 -17.177 -0.651 1.00 17.60 6 PRO C O 1
ATOM 1295 N N . HIS C 1 12 ? 16.080 -18.795 -0.382 1.00 12.30 7 HIS C N 1
ATOM 1296 C CA . HIS C 1 12 ? 14.954 -17.898 -0.108 1.00 11.32 7 HIS C CA 1
ATOM 1297 C C . HIS C 1 12 ? 14.537 -17.928 1.375 1.00 13.15 7 HIS C C 1
ATOM 1298 O O . HIS C 1 12 ? 14.673 -18.955 2.049 1.00 15.12 7 HIS C O 1
ATOM 1305 N N . LEU C 1 13 ? 14.032 -16.800 1.868 1.00 11.34 8 LEU C N 1
ATOM 1306 C CA . LEU C 1 13 ? 13.485 -16.712 3.220 1.00 11.37 8 LEU C CA 1
ATOM 1307 C C . LEU C 1 13 ? 11.976 -16.509 3.097 1.00 12.29 8 LEU C C 1
ATOM 1308 O O . LEU C 1 13 ? 11.522 -15.688 2.304 1.00 6.87 8 LEU C O 1
ATOM 1313 N N . HIS C 1 14 ? 11.200 -17.281 3.854 1.00 7.55 9 HIS C N 1
ATOM 1314 C CA . HIS C 1 14 ? 9.774 -17.405 3.563 1.00 5.99 9 HIS C CA 1
ATOM 1315 C C . HIS C 1 14 ? 8.823 -16.744 4.574 1.00 7.71 9 HIS C C 1
ATOM 1316 O O . HIS C 1 14 ? 7.612 -16.793 4.398 1.00 4.07 9 HIS C O 1
ATOM 1323 N N . ASN C 1 15 ? 9.377 -16.111 5.612 1.00 9.46 10 ASN C N 1
ATOM 1324 C CA . ASN C 1 15 ? 8.566 -15.361 6.580 1.00 7.42 10 ASN C CA 1
ATOM 1325 C C . ASN C 1 15 ? 9.460 -14.518 7.465 1.00 4.12 10 ASN C C 1
ATOM 1326 O O . ASN C 1 15 ? 10.683 -14.631 7.410 1.00 5.88 10 ASN C O 1
ATOM 1331 N N . GLY C 1 16 ? 8.848 -13.695 8.301 1.00 5.02 11 GLY C N 1
ATOM 1332 C CA . GLY C 1 16 ? 9.600 -12.737 9.094 1.00 4.02 11 GLY C CA 1
ATOM 1333 C C . GLY C 1 16 ? 10.600 -13.438 9.991 1.00 4.23 11 GLY C C 1
ATOM 1334 O O . GLY C 1 16 ? 11.737 -12.992 10.126 1.00 4.29 11 GLY C O 1
ATOM 1335 N N . TRP C 1 17 ? 10.197 -14.576 10.559 1.00 4.36 12 TRP C N 1
ATOM 1336 C CA . TRP C 1 17 ? 11.084 -15.298 11.472 1.00 6.63 12 TRP C CA 1
ATOM 1337 C C . TRP C 1 17 ? 12.354 -15.730 10.753 1.00 4.68 12 TRP C C 1
ATOM 1338 O O . TRP C 1 17 ? 13.448 -15.584 11.269 1.00 6.91 12 TRP C O 1
ATOM 1349 N N . GLN C 1 18 ? 12.218 -16.245 9.546 1.00 4.67 13 GLN C N 1
ATOM 1350 C CA . GLN C 1 18 ? 13.411 -16.685 8.811 1.00 9.14 13 GLN C CA 1
ATOM 1351 C C . GLN C 1 18 ? 14.381 -15.560 8.438 1.00 4.72 13 GLN C C 1
ATOM 1352 O O . GLN C 1 18 ? 15.591 -15.780 8.371 1.00 7.51 13 GLN C O 1
ATOM 1358 N N . VAL C 1 19 ? 13.844 -14.370 8.183 1.00 4.53 14 VAL C N 1
ATOM 1359 C CA . VAL C 1 19 ? 14.675 -13.239 7.829 1.00 7.45 14 VAL C CA 1
ATOM 1360 C C . VAL C 1 19 ? 15.487 -12.788 9.044 1.00 4.54 14 VAL C C 1
ATOM 1361 O O . VAL C 1 19 ? 16.689 -12.573 8.943 1.00 5.31 14 VAL C O 1
ATOM 1365 N N . ASP C 1 20 ? 14.814 -12.669 10.185 1.00 5.89 15 ASP C N 1
ATOM 1366 C CA . ASP C 1 20 ? 15.449 -12.375 11.471 1.00 9.84 15 ASP C CA 1
ATOM 1367 C C . ASP C 1 20 ? 16.540 -13.410 11.749 1.00 11.83 15 ASP C C 1
ATOM 1368 O O . ASP C 1 20 ? 17.695 -13.065 12.045 1.00 6.73 15 ASP C O 1
ATOM 1373 N N . GLN C 1 21 ? 16.171 -14.683 11.641 1.00 6.31 16 GLN C N 1
ATOM 1374 C CA . GLN C 1 21 ? 17.138 -15.772 11.820 1.00 8.69 16 GLN C CA 1
ATOM 1375 C C . GLN C 1 21 ? 18.365 -15.629 10.901 1.00 7.29 16 GLN C C 1
ATOM 1376 O O . GLN C 1 21 ? 19.495 -15.883 11.298 1.00 10.31 16 GLN C O 1
ATOM 1382 N N . ALA C 1 22 ? 18.138 -15.195 9.671 1.00 7.26 17 ALA C N 1
ATOM 1383 C CA . ALA C 1 22 ? 19.242 -15.050 8.738 1.00 7.34 17 ALA C CA 1
ATOM 1384 C C . ALA C 1 22 ? 20.181 -13.917 9.141 1.00 6.21 17 ALA C C 1
ATOM 1385 O O . ALA C 1 22 ? 21.407 -14.015 8.987 1.00 5.69 17 ALA C O 1
ATOM 1387 N N . ILE C 1 23 ? 19.607 -12.826 9.629 1.00 11.77 18 ILE C N 1
ATOM 1388 C CA . ILE C 1 23 ? 20.420 -11.662 9.955 1.00 7.17 18 ILE C CA 1
ATOM 1389 C C . ILE C 1 23 ? 21.215 -11.982 11.222 1.00 12.34 18 ILE C C 1
ATOM 1390 O O . ILE C 1 23 ? 22.389 -11.619 11.343 1.00 12.60 18 ILE C O 1
ATOM 1395 N N . LEU C 1 24 ? 20.590 -12.751 12.109 1.00 12.36 19 LEU C N 1
ATOM 1396 C CA . LEU C 1 24 ? 21.189 -13.172 13.380 1.00 19.58 19 LEU C CA 1
ATOM 1397 C C . LEU C 1 24 ? 22.243 -14.273 13.265 1.00 22.57 19 LEU C C 1
ATOM 1398 O O . LEU C 1 24 ? 23.033 -14.469 14.184 1.00 18.12 19 LEU C O 1
ATOM 1403 N N . SER C 1 25 ? 22.246 -14.997 12.152 1.00 23.87 20 SER C N 1
ATOM 1404 C CA . SER C 1 25 ? 23.092 -16.177 12.030 1.00 23.66 20 SER C CA 1
ATOM 1405 C C . SER C 1 25 ? 24.527 -15.854 11.639 1.00 25.16 20 SER C C 1
ATOM 1406 O O . SER C 1 25 ? 25.391 -16.718 11.698 1.00 31.58 20 SER C O 1
ATOM 1409 N N . GLU C 1 26 ? 24.791 -14.625 11.223 1.00 18.84 21 GLU C N 1
ATOM 1410 C CA . GLU C 1 26 ? 26.119 -14.313 10.700 1.00 21.40 21 GLU C CA 1
ATOM 1411 C C . GLU C 1 26 ? 26.913 -13.405 11.617 1.00 16.22 21 GLU C C 1
ATOM 1412 O O . GLU C 1 26 ? 26.530 -12.265 11.859 1.00 25.48 21 GLU C O 1
ATOM 1418 N N . GLU C 1 27 ? 28.034 -13.913 12.107 1.00 11.34 22 GLU C N 1
ATOM 1419 C CA . GLU C 1 27 ? 28.879 -13.146 13.015 1.00 17.57 22 GLU C CA 1
ATOM 1420 C C . GLU C 1 27 ? 29.876 -12.314 12.249 1.00 13.19 22 GLU C C 1
ATOM 1421 O O . GLU C 1 27 ? 30.344 -11.301 12.751 1.00 20.81 22 GLU C O 1
ATOM 1427 N N . ASP C 1 28 ? 30.213 -12.752 11.037 1.00 19.90 23 ASP C N 1
ATOM 1428 C CA . ASP C 1 28 ? 31.326 -12.149 10.314 1.00 27.31 23 ASP C CA 1
ATOM 1429 C C . ASP C 1 28 ? 31.189 -12.093 8.797 1.00 21.40 23 ASP C C 1
ATOM 1430 O O . ASP C 1 28 ? 32.189 -12.027 8.097 1.00 28.27 23 ASP C O 1
ATOM 1435 N N . ARG C 1 29 ? 29.962 -12.101 8.296 1.00 14.72 24 ARG C N 1
ATOM 1436 C CA . ARG C 1 29 ? 29.708 -11.890 6.869 1.00 10.70 24 ARG C CA 1
ATOM 1437 C C . ARG C 1 29 ? 28.595 -10.870 6.680 1.00 11.84 24 ARG C C 1
ATOM 1438 O O . ARG C 1 29 ? 27.639 -10.837 7.452 1.00 11.65 24 ARG C O 1
ATOM 1446 N N . VAL C 1 30 ? 28.690 -10.066 5.628 1.00 14.03 25 VAL C N 1
ATOM 1447 C CA . VAL C 1 30 ? 27.570 -9.218 5.247 1.00 11.03 25 VAL C CA 1
ATOM 1448 C C . VAL C 1 30 ? 26.356 -10.060 4.840 1.00 11.66 25 VAL C C 1
ATOM 1449 O O . VAL C 1 30 ? 26.470 -11.003 4.041 1.00 7.38 25 VAL C O 1
ATOM 1453 N N . VAL C 1 31 ? 25.194 -9.747 5.401 1.00 8.59 26 VAL C N 1
ATOM 1454 C CA . VAL C 1 31 ? 23.972 -10.333 4.879 1.00 6.55 26 VAL C CA 1
ATOM 1455 C C . VAL C 1 31 ? 23.338 -9.427 3.832 1.00 8.01 26 VAL C C 1
ATOM 1456 O O . VAL C 1 31 ? 22.949 -8.288 4.120 1.00 6.53 26 VAL C O 1
ATOM 1460 N N . VAL C 1 32 ? 23.260 -9.954 2.617 1.00 6.63 27 VAL C N 1
ATOM 1461 C CA . VAL C 1 32 ? 22.727 -9.244 1.470 1.00 9.85 27 VAL C CA 1
ATOM 1462 C C . VAL C 1 32 ? 21.326 -9.769 1.174 1.00 8.04 27 VAL C C 1
ATOM 1463 O O . VAL C 1 32 ? 21.141 -10.959 0.964 1.00 8.57 27 VAL C O 1
ATOM 1467 N N . ILE C 1 33 ? 20.333 -8.892 1.171 1.00 4.74 28 ILE C N 1
ATOM 1468 C CA . ILE C 1 33 ? 18.974 -9.349 0.917 1.00 5.03 28 ILE C CA 1
ATOM 1469 C C . ILE C 1 33 ? 18.431 -8.653 -0.306 1.00 10.79 28 ILE C C 1
ATOM 1470 O O . ILE C 1 33 ? 18.493 -7.434 -0.390 1.00 6.05 28 ILE C O 1
ATOM 1475 N N . ARG C 1 34 ? 17.891 -9.434 -1.239 1.00 10.14 29 ARG C N 1
ATOM 1476 C CA . ARG C 1 34 ? 17.105 -8.896 -2.349 1.00 8.86 29 ARG C CA 1
ATOM 1477 C C . ARG C 1 34 ? 15.601 -9.027 -2.033 1.00 13.37 29 ARG C C 1
ATOM 1478 O O . ARG C 1 34 ? 15.077 -10.144 -1.871 1.00 7.85 29 ARG C O 1
ATOM 1486 N N . PHE C 1 35 ? 14.921 -7.884 -1.922 1.00 7.04 30 PHE C N 1
ATOM 1487 C CA . PHE C 1 35 ? 13.485 -7.861 -1.679 1.00 8.80 30 PHE C CA 1
ATOM 1488 C C . PHE C 1 35 ? 12.799 -7.619 -3.023 1.00 8.08 30 PHE C C 1
ATOM 1489 O O . PHE C 1 35 ? 13.141 -6.668 -3.726 1.00 6.50 30 PHE C O 1
ATOM 1497 N N . GLY C 1 36 ? 11.836 -8.460 -3.370 1.00 6.80 31 GLY C N 1
ATOM 1498 C CA . GLY C 1 36 ? 11.141 -8.323 -4.647 1.00 12.42 31 GLY C CA 1
ATOM 1499 C C . GLY C 1 36 ? 10.385 -9.577 -5.047 1.00 11.99 31 GLY C C 1
ATOM 1500 O O . GLY C 1 36 ? 9.680 -10.159 -4.229 1.00 15.82 31 GLY C O 1
ATOM 1501 N N . HIS C 1 37 ? 10.532 -9.990 -6.302 1.00 8.76 32 HIS C N 1
ATOM 1502 C CA . HIS C 1 37 ? 9.858 -11.180 -6.829 1.00 14.18 32 HIS C CA 1
ATOM 1503 C C . HIS C 1 37 ? 10.777 -11.830 -7.863 1.00 17.11 32 HIS C C 1
ATOM 1504 O O . HIS C 1 37 ? 11.401 -11.120 -8.637 1.00 9.38 32 HIS C O 1
ATOM 1511 N N . ASP C 1 38 ? 10.836 -13.163 -7.885 1.00 8.08 33 ASP C N 1
ATOM 1512 C CA . ASP C 1 38 ? 11.691 -13.904 -8.829 1.00 11.63 33 ASP C CA 1
ATOM 1513 C C . ASP C 1 38 ? 11.422 -13.576 -10.306 1.00 11.85 33 ASP C C 1
ATOM 1514 O O . ASP C 1 38 ? 12.339 -13.595 -11.128 1.00 12.39 33 ASP C O 1
ATOM 1519 N N . TRP C 1 39 ? 10.167 -13.274 -10.614 1.00 12.15 34 TRP C N 1
ATOM 1520 C CA . TRP C 1 39 ? 9.686 -13.128 -11.986 1.00 15.93 34 TRP C CA 1
ATOM 1521 C C . TRP C 1 39 ? 9.678 -11.689 -12.466 1.00 20.83 34 TRP C C 1
ATOM 1522 O O . TRP C 1 39 ? 9.394 -11.428 -13.632 1.00 24.99 34 TRP C O 1
ATOM 1533 N N . ASP C 1 40 ? 9.949 -10.752 -11.561 1.00 15.82 35 ASP C N 1
ATOM 1534 C CA . ASP C 1 40 ? 10.051 -9.351 -11.933 1.00 13.96 35 ASP C CA 1
ATOM 1535 C C . ASP C 1 40 ? 11.301 -9.086 -12.796 1.00 13.32 35 ASP C C 1
ATOM 1536 O O . ASP C 1 40 ? 12.388 -9.541 -12.458 1.00 20.92 35 ASP C O 1
ATOM 1541 N N . PRO C 1 41 ? 11.151 -8.325 -13.895 1.00 14.17 36 PRO C N 1
ATOM 1542 C CA . PRO C 1 41 ? 12.262 -8.127 -14.847 1.00 18.89 36 PRO C CA 1
ATOM 1543 C C . PRO C 1 41 ? 13.549 -7.575 -14.205 1.00 10.00 36 PRO C C 1
ATOM 1544 O O . PRO C 1 41 ? 14.626 -8.119 -14.432 1.00 10.07 36 PRO C O 1
ATOM 1548 N N . THR C 1 42 ? 13.429 -6.528 -13.396 1.00 14.06 37 THR C N 1
ATOM 1549 C CA . THR C 1 42 ? 14.586 -5.961 -12.710 1.00 18.58 37 THR C CA 1
ATOM 1550 C C . THR C 1 42 ? 15.180 -6.974 -11.739 1.00 15.85 37 THR C C 1
ATOM 1551 O O . THR C 1 42 ? 16.393 -7.165 -11.690 1.00 15.93 37 THR C O 1
ATOM 1555 N N . CYS C 1 43 ? 14.326 -7.627 -10.962 1.00 14.16 38 CYS C N 1
ATOM 1556 C CA . CYS C 1 43 ? 14.831 -8.641 -10.044 1.00 18.87 38 CYS C CA 1
ATOM 1557 C C . CYS C 1 43 ? 15.630 -9.725 -10.765 1.00 9.69 38 CYS C C 1
ATOM 1558 O O . CYS C 1 43 ? 16.685 -10.139 -10.299 1.00 15.89 38 CYS C O 1
ATOM 156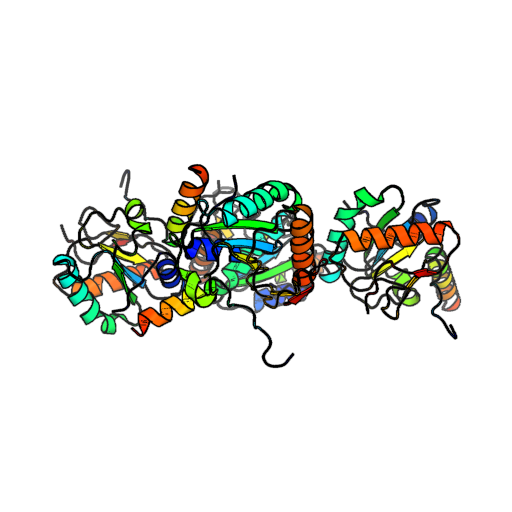1 N N . MET C 1 44 ? 15.140 -10.151 -11.923 1.00 11.09 39 MET C N 1
ATOM 1562 C CA . MET C 1 44 ? 15.810 -11.194 -12.702 1.00 19.70 39 MET C CA 1
ATOM 1563 C C . MET C 1 44 ? 17.227 -10.813 -13.090 1.00 19.41 39 MET C C 1
ATOM 1564 O O . MET C 1 44 ? 18.129 -11.628 -12.990 1.00 14.73 39 MET C O 1
ATOM 1569 N N . LYS C 1 45 ? 17.414 -9.576 -13.534 1.00 20.42 40 LYS C N 1
ATOM 1570 C CA . LYS C 1 45 ? 18.748 -9.076 -13.827 1.00 21.77 40 LYS C CA 1
ATOM 1571 C C . LYS C 1 45 ? 19.601 -9.060 -12.561 1.00 19.12 40 LYS C C 1
ATOM 1572 O O . LYS C 1 45 ? 20.729 -9.546 -12.560 1.00 14.89 40 LYS C O 1
ATOM 1578 N N . MET C 1 46 ? 19.050 -8.517 -11.480 1.00 14.73 41 MET C N 1
ATOM 1579 C CA . MET C 1 46 ? 19.801 -8.407 -10.241 1.00 16.90 41 MET C CA 1
ATOM 1580 C C . MET C 1 46 ? 20.140 -9.791 -9.694 1.00 11.47 41 MET C C 1
ATOM 1581 O O . MET C 1 46 ? 21.268 -10.050 -9.297 1.00 12.40 41 MET C O 1
ATOM 1586 N N . ASP C 1 47 ? 19.162 -10.686 -9.706 1.00 14.40 42 ASP C N 1
ATOM 1587 C CA . ASP C 1 47 ? 19.376 -12.051 -9.230 1.00 15.68 42 ASP C CA 1
ATOM 1588 C C . ASP C 1 47 ? 20.451 -12.775 -10.035 1.00 18.75 42 ASP C C 1
ATOM 1589 O O . ASP C 1 47 ? 21.237 -13.550 -9.487 1.00 16.18 42 ASP C O 1
ATOM 1594 N N . GLU C 1 48 ? 20.485 -12.503 -11.335 1.00 16.91 43 GLU C N 1
ATOM 1595 C CA . GLU C 1 48 ? 21.507 -13.060 -12.210 1.00 20.02 43 GLU C CA 1
ATOM 1596 C C . GLU C 1 48 ? 22.883 -12.647 -11.703 1.00 21.70 43 GLU C C 1
ATOM 1597 O O . GLU C 1 48 ? 23.776 -13.480 -11.561 1.00 18.99 43 GLU C O 1
ATOM 1603 N N . VAL C 1 49 ? 23.046 -11.357 -11.419 1.00 18.88 44 VAL C N 1
ATOM 1604 C CA . VAL C 1 49 ? 24.321 -10.854 -10.914 1.00 16.51 44 VAL C CA 1
ATOM 1605 C C . VAL C 1 49 ? 24.684 -11.485 -9.563 1.00 14.09 44 VAL C C 1
ATOM 1606 O O . VAL C 1 49 ? 25.817 -11.928 -9.355 1.00 15.47 44 VAL C O 1
ATOM 1610 N N . LEU C 1 50 ? 23.713 -11.531 -8.656 1.00 14.95 45 LEU C N 1
ATOM 1611 C CA . LEU C 1 50 ? 23.953 -12.029 -7.308 1.00 11.93 45 LEU C CA 1
ATOM 1612 C C . LEU C 1 50 ? 24.408 -13.490 -7.341 1.00 16.18 45 LEU C C 1
ATOM 1613 O O . LEU C 1 50 ? 25.374 -13.866 -6.673 1.00 13.75 45 LEU C O 1
ATOM 1618 N N . TYR C 1 51 ? 23.734 -14.305 -8.139 1.00 16.84 46 TYR C N 1
ATOM 1619 C CA . TYR C 1 51 ? 24.052 -15.726 -8.186 1.00 19.47 46 TYR C CA 1
ATOM 1620 C C . TYR C 1 51 ? 25.462 -15.954 -8.729 1.00 20.46 46 TYR C C 1
ATOM 1621 O O . TYR C 1 51 ? 26.207 -16.788 -8.217 1.00 24.99 46 TYR C O 1
ATOM 1630 N N . SER C 1 52 ? 25.842 -15.183 -9.739 1.00 11.14 47 SER C N 1
ATOM 1631 C CA . SER C 1 52 ? 27.130 -15.383 -10.398 1.00 18.74 47 SER C CA 1
ATOM 1632 C C . SER C 1 52 ? 28.319 -14.935 -9.539 1.00 27.01 47 SER C C 1
ATOM 1633 O O . SER C 1 52 ? 29.440 -15.411 -9.725 1.00 25.24 47 SER C O 1
ATOM 1636 N N . ILE C 1 53 ? 28.081 -14.010 -8.612 1.00 17.89 48 ILE C N 1
ATOM 1637 C CA . ILE C 1 53 ? 29.145 -13.534 -7.745 1.00 15.88 48 ILE C CA 1
ATOM 1638 C C . ILE C 1 53 ? 29.063 -14.186 -6.379 1.00 16.82 48 ILE C C 1
ATOM 1639 O O . ILE C 1 53 ? 29.901 -13.935 -5.513 1.00 19.16 48 ILE C O 1
ATOM 1644 N N . ALA C 1 54 ? 28.045 -15.016 -6.175 1.00 21.84 49 ALA C N 1
ATOM 1645 C CA . ALA C 1 54 ? 27.800 -15.572 -4.843 1.00 23.75 49 ALA C CA 1
ATOM 1646 C C . ALA C 1 54 ? 28.996 -16.377 -4.346 1.00 24.19 49 ALA C C 1
ATOM 1647 O O . ALA C 1 54 ? 29.430 -16.213 -3.204 1.00 23.61 49 ALA C O 1
ATOM 1649 N N . GLU C 1 55 ? 29.543 -17.224 -5.214 1.00 23.67 50 GLU C N 1
ATOM 1650 C CA . GLU C 1 55 ? 30.767 -17.957 -4.890 1.00 25.56 50 GLU C CA 1
ATOM 1651 C C . GLU C 1 55 ? 31.983 -17.059 -4.632 1.00 22.05 50 GLU C C 1
ATOM 1652 O O . GLU C 1 55 ? 32.712 -17.287 -3.676 1.00 22.67 50 GLU C O 1
ATOM 1658 N N . LYS C 1 56 ? 32.191 -16.036 -5.464 1.00 18.88 51 LYS C N 1
ATOM 1659 C CA . LYS C 1 56 ? 33.321 -15.119 -5.290 1.00 22.59 51 LYS C CA 1
ATOM 1660 C C . LYS C 1 56 ? 33.321 -14.357 -3.953 1.00 27.90 51 LYS C C 1
ATOM 1661 O O . LYS C 1 56 ? 34.378 -13.982 -3.444 1.00 32.11 51 LYS C O 1
ATOM 1667 N N . VAL C 1 57 ? 32.139 -14.128 -3.383 1.00 22.85 52 VAL C N 1
ATOM 1668 C CA . VAL C 1 57 ? 32.032 -13.291 -2.190 1.00 20.07 52 VAL C CA 1
ATOM 1669 C C . VAL C 1 57 ? 31.825 -14.115 -0.932 1.00 17.64 52 VAL C C 1
ATOM 1670 O O . VAL C 1 57 ? 31.737 -13.565 0.169 1.00 11.23 52 VAL C O 1
ATOM 1674 N N . LYS C 1 58 ? 31.764 -15.433 -1.118 1.00 18.27 53 LYS C N 1
ATOM 1675 C CA . LYS C 1 58 ? 31.490 -16.428 -0.069 1.00 17.02 53 LYS C CA 1
ATOM 1676 C C . LYS C 1 58 ? 32.164 -16.188 1.291 1.00 16.38 53 LYS C C 1
ATOM 1677 O O . LYS C 1 58 ? 31.579 -16.472 2.330 1.00 19.33 53 LYS C O 1
ATOM 1683 N N . ASN C 1 59 ? 33.390 -15.673 1.288 1.00 23.63 54 ASN C N 1
ATOM 1684 C CA . ASN C 1 59 ? 34.137 -15.487 2.537 1.00 25.91 54 ASN C CA 1
ATOM 1685 C C . ASN C 1 59 ? 33.586 -14.389 3.425 1.00 22.00 54 ASN C C 1
ATOM 1686 O O . ASN C 1 59 ? 33.688 -14.464 4.646 1.00 19.92 54 ASN C O 1
ATOM 1691 N N . PHE C 1 60 ? 33.020 -13.360 2.806 1.00 19.71 55 PHE C N 1
ATOM 1692 C CA . PHE C 1 60 ? 32.631 -12.163 3.540 1.00 21.09 55 PHE C CA 1
ATOM 1693 C C . PHE C 1 60 ? 31.161 -11.750 3.333 1.00 16.80 55 PHE C C 1
ATOM 1694 O O . PHE C 1 60 ? 30.725 -10.723 3.865 1.00 15.31 55 PHE C O 1
ATOM 1702 N N . ALA C 1 61 ? 30.404 -12.558 2.592 1.00 11.77 56 ALA C N 1
ATOM 1703 C CA . ALA C 1 61 ? 28.995 -12.259 2.319 1.00 12.48 56 ALA C CA 1
ATOM 1704 C C . ALA C 1 61 ? 28.118 -13.479 2.008 1.00 11.99 56 ALA C C 1
ATOM 1705 O O . ALA C 1 61 ? 28.571 -14.455 1.412 1.00 10.53 56 ALA C O 1
ATOM 1707 N N . VAL C 1 62 ? 26.854 -13.397 2.421 1.00 14.22 57 VAL C N 1
ATOM 1708 C CA . VAL C 1 62 ? 25.830 -14.402 2.100 1.00 18.09 57 VAL C CA 1
ATOM 1709 C C . VAL C 1 62 ? 24.565 -13.713 1.540 1.00 12.08 57 VAL C C 1
ATOM 1710 O O . VAL C 1 62 ? 24.198 -12.611 1.963 1.00 13.96 57 VAL C O 1
ATOM 1714 N N . ILE C 1 63 ? 23.909 -14.363 0.587 1.00 8.19 58 ILE C N 1
ATOM 1715 C CA . ILE C 1 63 ? 22.849 -13.725 -0.201 1.00 4.69 58 ILE C CA 1
ATOM 1716 C C . ILE C 1 63 ? 21.502 -14.427 -0.075 1.00 8.21 58 ILE C C 1
ATOM 1717 O O . ILE C 1 63 ? 21.413 -15.651 -0.212 1.00 18.92 58 ILE C O 1
ATOM 1722 N N . TYR C 1 64 ? 20.452 -13.656 0.182 1.00 4.45 59 TYR C N 1
ATOM 1723 C CA . TYR C 1 64 ? 19.101 -14.215 0.289 1.00 8.24 59 TYR C CA 1
ATOM 1724 C C . TYR C 1 64 ? 18.056 -13.428 -0.505 1.00 9.41 59 TYR C C 1
ATOM 1725 O O . TYR C 1 64 ? 18.122 -12.196 -0.624 1.00 10.17 59 TYR C O 1
ATOM 1734 N N . LEU C 1 65 ? 17.060 -14.155 -1.000 1.00 11.23 60 LEU C N 1
ATOM 1735 C CA . LEU C 1 65 ? 15.947 -13.553 -1.726 1.00 4.37 60 LEU C CA 1
ATOM 1736 C C . LEU C 1 65 ? 14.674 -13.612 -0.888 1.00 13.32 60 LEU C C 1
ATOM 1737 O O . LEU C 1 65 ? 14.337 -14.651 -0.311 1.00 7.57 60 LEU C O 1
ATOM 1742 N N . VAL C 1 66 ? 13.976 -12.484 -0.816 1.00 8.56 61 VAL C N 1
ATOM 1743 C CA . VAL C 1 66 ? 12.716 -12.425 -0.106 1.00 5.83 61 VAL C CA 1
ATOM 1744 C C . VAL C 1 66 ? 11.651 -11.942 -1.064 1.00 11.51 61 VAL C C 1
ATOM 1745 O O . VAL C 1 66 ? 11.782 -10.864 -1.645 1.00 4.17 61 VAL C O 1
ATOM 1749 N N . ASP C 1 67 ? 10.601 -12.739 -1.217 1.00 11.69 62 ASP C N 1
ATOM 1750 C CA . ASP C 1 67 ? 9.436 -12.349 -1.996 1.00 5.98 62 ASP C CA 1
ATOM 1751 C C . ASP C 1 67 ? 8.577 -11.413 -1.161 1.00 6.39 62 ASP C C 1
ATOM 1752 O O . ASP C 1 67 ? 8.089 -11.803 -0.103 1.00 4.88 62 ASP C O 1
ATOM 1757 N N . ILE C 1 68 ? 8.358 -10.189 -1.630 1.00 8.96 63 ILE C N 1
ATOM 1758 C CA . ILE C 1 68 ? 7.705 -9.205 -0.771 1.00 13.14 63 ILE C CA 1
ATOM 1759 C C . ILE C 1 68 ? 6.169 -9.285 -0.778 1.00 19.92 63 ILE C C 1
ATOM 1760 O O . ILE C 1 68 ? 5.503 -8.509 -0.101 1.00 3.92 63 ILE C O 1
ATOM 1765 N N . THR C 1 69 ? 5.609 -10.235 -1.519 1.00 10.32 64 THR C N 1
ATOM 1766 C CA . THR C 1 69 ? 4.195 -10.551 -1.334 1.00 15.88 64 THR C CA 1
ATOM 1767 C C . THR C 1 69 ? 4.073 -11.648 -0.283 1.00 14.21 64 THR C C 1
ATOM 1768 O O . THR C 1 69 ? 3.222 -11.581 0.609 1.00 14.50 64 THR C O 1
ATOM 1772 N N . GLU C 1 70 ? 4.953 -12.637 -0.372 1.00 10.55 65 GLU C N 1
ATOM 1773 C CA . GLU C 1 70 ? 4.959 -13.732 0.588 1.00 14.87 65 GLU C CA 1
ATOM 1774 C C . GLU C 1 70 ? 5.377 -13.214 1.966 1.00 16.58 65 GLU C C 1
ATOM 1775 O O . GLU C 1 70 ? 4.783 -13.571 2.972 1.00 14.34 65 GLU C O 1
ATOM 1781 N N . VAL C 1 71 ? 6.404 -12.367 1.994 1.00 18.39 66 VAL C N 1
ATOM 1782 C CA . VAL C 1 71 ? 6.920 -11.805 3.241 1.00 11.21 66 VAL C CA 1
ATOM 1783 C C . VAL C 1 71 ? 6.798 -10.290 3.228 1.00 12.43 66 VAL C C 1
ATOM 1784 O O . VAL C 1 71 ? 7.759 -9.601 2.892 1.00 5.96 66 VAL C O 1
ATOM 1788 N N . PRO C 1 72 ? 5.609 -9.764 3.586 1.00 3.50 67 PRO C N 1
ATOM 1789 C CA . PRO C 1 72 ? 5.384 -8.317 3.458 1.00 6.30 67 PRO C CA 1
ATOM 1790 C C . PRO C 1 72 ? 5.729 -7.521 4.705 1.00 10.04 67 PRO C C 1
ATOM 1791 O O . PRO C 1 72 ? 5.505 -6.300 4.683 1.00 4.97 67 PRO C O 1
ATOM 1795 N N . ASP C 1 73 ? 6.253 -8.187 5.742 1.00 6.45 68 ASP C N 1
ATOM 1796 C CA . ASP C 1 73 ? 6.500 -7.569 7.063 1.00 7.07 68 ASP C CA 1
ATOM 1797 C C . ASP C 1 73 ? 7.342 -6.292 7.058 1.00 8.35 68 ASP C C 1
ATOM 1798 O O . ASP C 1 73 ? 7.155 -5.411 7.910 1.00 4.51 68 ASP C O 1
ATOM 1803 N N . PHE C 1 74 ? 8.274 -6.211 6.109 1.00 14.27 69 PHE C N 1
ATOM 1804 C CA . PHE C 1 74 ? 9.272 -5.138 6.063 1.00 8.74 69 PHE C CA 1
ATOM 1805 C C . PHE C 1 74 ? 8.975 -4.041 5.032 1.00 6.41 69 PHE C C 1
ATOM 1806 O O . PHE C 1 74 ? 9.699 -3.053 4.938 1.00 3.43 69 PHE C O 1
ATOM 1814 N N . ASN C 1 75 ? 7.893 -4.224 4.284 1.00 7.89 70 ASN C N 1
ATOM 1815 C CA . ASN C 1 75 ? 7.531 -3.321 3.196 1.00 13.09 70 ASN C CA 1
ATOM 1816 C C . ASN C 1 75 ? 7.382 -1.850 3.632 1.00 14.64 70 ASN C C 1
ATOM 1817 O O . ASN C 1 75 ? 7.926 -0.964 2.994 1.00 17.62 70 ASN C O 1
ATOM 1822 N N . LYS C 1 76 ? 6.660 -1.596 4.719 1.00 15.38 71 LYS C N 1
ATOM 1823 C CA . LYS C 1 76 ? 6.464 -0.228 5.189 1.00 10.83 71 LYS C CA 1
ATOM 1824 C C . LYS C 1 76 ? 7.737 0.393 5.728 1.00 10.01 71 LYS C C 1
ATOM 1825 O O . LYS C 1 76 ? 8.155 1.453 5.269 1.00 18.16 71 LYS C O 1
ATOM 1831 N N . MET C 1 77 ? 8.370 -0.282 6.679 1.00 6.41 72 MET C N 1
ATOM 1832 C CA . MET C 1 77 ? 9.537 0.274 7.362 1.00 7.31 72 MET C CA 1
ATOM 1833 C C . MET C 1 77 ? 10.817 0.312 6.526 1.00 7.17 72 MET C C 1
ATOM 1834 O O . MET C 1 77 ? 11.696 1.143 6.769 1.00 11.84 72 MET C O 1
ATOM 1839 N N . TYR C 1 78 ? 10.932 -0.568 5.539 1.00 3.82 73 TYR C N 1
ATOM 1840 C CA . TYR C 1 78 ? 12.052 -0.453 4.597 1.00 9.82 73 TYR C CA 1
ATOM 1841 C C . TYR C 1 78 ? 11.635 0.269 3.302 1.00 9.87 73 TYR C C 1
ATOM 1842 O O . TYR C 1 78 ? 12.437 0.394 2.383 1.00 12.38 73 TYR C O 1
ATOM 1851 N N . GLU C 1 79 ? 10.380 0.718 3.245 1.00 10.29 74 GLU C N 1
ATOM 1852 C CA . GLU C 1 79 ? 9.849 1.473 2.103 1.00 17.88 74 GLU C CA 1
ATOM 1853 C C . GLU C 1 79 ? 10.068 0.763 0.773 1.00 16.91 74 GLU C C 1
ATOM 1854 O O . GLU C 1 79 ? 10.557 1.358 -0.188 1.00 14.06 74 GLU C O 1
ATOM 1860 N N . LEU C 1 80 ? 9.697 -0.512 0.724 1.00 12.41 75 LEU C N 1
ATOM 1861 C CA . LEU C 1 80 ? 9.974 -1.334 -0.437 1.00 11.28 75 LEU C CA 1
ATOM 1862 C C . LEU C 1 80 ? 8.983 -1.050 -1.580 1.00 19.66 75 LEU C C 1
ATOM 1863 O O . LEU C 1 80 ? 8.182 -1.895 -1.943 1.00 17.05 75 LEU C O 1
ATOM 1868 N N . TYR C 1 81 ? 9.061 0.143 -2.158 1.00 17.12 76 TYR C N 1
ATOM 1869 C CA . TYR C 1 81 ? 8.087 0.539 -3.172 1.00 16.44 76 TYR C CA 1
ATOM 1870 C C . TYR C 1 81 ? 8.639 0.426 -4.591 1.00 15.34 76 TYR C C 1
ATOM 1871 O O . TYR C 1 81 ? 7.918 0.634 -5.558 1.00 17.39 76 TYR C O 1
ATOM 1880 N N . ASP C 1 82 ? 9.915 0.064 -4.689 1.00 14.78 77 ASP C N 1
ATOM 1881 C CA . ASP C 1 82 ? 10.576 -0.223 -5.961 1.00 15.13 77 ASP C CA 1
ATOM 1882 C C . ASP C 1 82 ? 10.401 -1.713 -6.279 1.00 14.97 77 ASP C C 1
ATOM 1883 O O . ASP C 1 82 ? 10.229 -2.529 -5.369 1.00 15.29 77 ASP C O 1
ATOM 1888 N N . PRO C 1 83 ? 10.455 -2.071 -7.570 1.00 21.25 78 PRO C N 1
ATOM 1889 C CA . PRO C 1 83 ? 10.337 -3.468 -8.003 1.00 18.88 78 PRO C CA 1
ATOM 1890 C C . PRO C 1 83 ? 11.447 -4.339 -7.429 1.00 19.86 78 PRO C C 1
ATOM 1891 O O . PRO C 1 83 ? 11.209 -5.508 -7.092 1.00 13.12 78 PRO C O 1
ATOM 1895 N N . CYS C 1 84 ? 12.645 -3.772 -7.314 1.00 15.97 79 CYS C N 1
ATOM 1896 C CA . CYS C 1 84 ? 13.810 -4.529 -6.867 1.00 11.60 79 CYS C CA 1
ATOM 1897 C C . CYS C 1 84 ? 14.625 -3.734 -5.856 1.00 14.52 79 CYS C C 1
ATOM 1898 O O . CYS C 1 84 ? 14.968 -2.580 -6.093 1.00 15.24 79 CYS C O 1
ATOM 1901 N N . THR C 1 85 ? 14.916 -4.342 -4.712 1.00 9.66 80 THR C N 1
ATOM 1902 C CA . THR C 1 85 ? 15.622 -3.637 -3.649 1.00 9.19 80 THR C CA 1
ATOM 1903 C C . THR C 1 85 ? 16.656 -4.546 -3.006 1.00 17.75 80 THR C C 1
ATOM 1904 O O . THR C 1 85 ? 16.334 -5.628 -2.509 1.00 14.22 80 THR C O 1
ATOM 1908 N N . VAL C 1 86 ? 17.903 -4.102 -3.030 1.00 12.83 81 VAL C N 1
ATOM 1909 C CA . VAL C 1 86 ? 18.975 -4.845 -2.406 1.00 7.39 81 VAL C CA 1
ATOM 1910 C C . VAL C 1 86 ? 19.432 -4.063 -1.187 1.00 12.91 81 VAL C C 1
ATOM 1911 O O . VAL C 1 86 ? 19.699 -2.873 -1.282 1.00 14.58 81 VAL C O 1
ATOM 1915 N N . MET C 1 87 ? 19.485 -4.740 -0.042 1.00 13.14 82 MET C N 1
ATOM 1916 C CA . MET C 1 87 ? 19.924 -4.129 1.201 1.00 9.32 82 MET C CA 1
ATOM 1917 C C . MET C 1 87 ? 20.980 -4.977 1.885 1.00 6.38 82 MET C C 1
ATOM 1918 O O . MET C 1 87 ? 21.058 -6.184 1.656 1.00 9.16 82 MET C O 1
ATOM 1923 N N . PHE C 1 88 ? 21.791 -4.324 2.718 1.00 4.70 83 PHE C N 1
ATOM 1924 C CA . PHE C 1 88 ? 22.934 -4.950 3.359 1.00 4.20 83 PHE C CA 1
ATOM 1925 C C . PHE C 1 88 ? 22.857 -4.869 4.878 1.00 11.64 83 PHE C C 1
ATOM 1926 O O . PHE C 1 88 ? 22.652 -3.797 5.435 1.00 13.06 83 PHE C O 1
ATOM 1934 N N . PHE C 1 89 ? 23.068 -5.999 5.541 1.00 8.81 84 PHE C N 1
ATOM 1935 C CA . PHE C 1 89 ? 23.155 -6.022 6.985 1.00 8.66 84 PHE C CA 1
ATOM 1936 C C . PHE C 1 89 ? 24.502 -6.551 7.433 1.00 9.39 84 PHE C C 1
ATOM 1937 O O . PHE C 1 89 ? 25.167 -7.292 6.692 1.00 10.63 84 PHE C O 1
ATOM 1945 N N . PHE C 1 90 ? 24.923 -6.147 8.629 1.00 8.39 85 PHE C N 1
ATOM 1946 C CA . PHE C 1 90 ? 26.139 -6.709 9.218 1.00 9.75 85 PHE C CA 1
ATOM 1947 C C . PHE C 1 90 ? 26.056 -6.712 10.737 1.00 12.58 85 PHE C C 1
ATOM 1948 O O . PHE C 1 90 ? 25.862 -5.665 11.355 1.00 7.63 85 PHE C O 1
ATOM 1956 N N . ARG C 1 91 ? 26.194 -7.900 11.322 1.00 11.78 86 ARG C N 1
ATOM 1957 C CA . ARG C 1 91 ? 26.000 -8.091 12.755 1.00 14.05 86 ARG C CA 1
ATOM 1958 C C . ARG C 1 91 ? 24.715 -7.428 13.245 1.00 16.35 86 ARG C C 1
ATOM 1959 O O . ARG C 1 91 ? 24.734 -6.663 14.206 1.00 11.07 86 ARG C O 1
ATOM 1967 N N . ASN C 1 92 ? 23.608 -7.710 12.562 1.00 11.06 87 ASN C N 1
ATOM 1968 C CA . ASN C 1 92 ? 22.288 -7.232 12.974 1.00 9.82 87 ASN C CA 1
ATOM 1969 C C . ASN C 1 92 ? 22.115 -5.706 12.839 1.00 11.40 87 ASN C C 1
ATOM 1970 O O . ASN C 1 92 ? 21.302 -5.111 13.517 1.00 8.78 87 ASN C O 1
ATOM 1975 N N . LYS C 1 93 ? 22.895 -5.082 11.966 1.00 9.94 88 LYS C N 1
ATOM 1976 C CA . LYS C 1 93 ? 22.727 -3.661 11.688 1.00 12.10 88 LYS C CA 1
ATOM 1977 C C . LYS C 1 93 ? 22.652 -3.398 10.187 1.00 8.63 88 LYS C C 1
ATOM 1978 O O . LYS C 1 93 ? 23.428 -3.930 9.414 1.00 8.34 88 LYS C O 1
ATOM 1984 N N . HIS C 1 94 ? 21.673 -2.599 9.794 1.00 14.21 89 HIS C N 1
ATOM 1985 C CA . HIS C 1 94 ? 21.522 -2.168 8.423 1.00 8.02 89 HIS C CA 1
ATOM 1986 C C . HIS C 1 94 ? 22.721 -1.283 8.078 1.00 8.07 89 HIS C C 1
ATOM 1987 O O . HIS C 1 94 ? 22.998 -0.326 8.786 1.00 11.55 89 HIS C O 1
ATOM 1994 N N . ILE C 1 95 ? 23.458 -1.612 7.023 1.00 9.11 90 ILE C N 1
ATOM 1995 C CA . ILE C 1 95 ? 24.615 -0.784 6.655 1.00 10.29 90 ILE C CA 1
ATOM 1996 C C . ILE C 1 95 ? 24.294 0.134 5.459 1.00 10.44 90 ILE C C 1
ATOM 1997 O O . ILE C 1 95 ? 23.871 -0.352 4.421 1.00 8.55 90 ILE C O 1
ATOM 2002 N N . MET C 1 96 ? 24.500 1.443 5.598 1.00 8.31 91 MET C N 1
ATOM 2003 C CA . MET C 1 96 ? 24.276 2.377 4.482 1.00 8.43 91 MET C CA 1
ATOM 2004 C C . MET C 1 96 ? 25.495 2.525 3.574 1.00 8.44 91 MET C C 1
ATOM 2005 O O . MET C 1 96 ? 26.637 2.405 4.025 1.00 11.49 91 MET C O 1
ATOM 2010 N N . ILE C 1 97 ? 25.243 2.785 2.294 1.00 8.49 92 ILE C N 1
ATOM 2011 C CA . ILE C 1 97 ? 26.304 3.001 1.325 1.00 13.74 92 ILE C CA 1
ATOM 2012 C C . ILE C 1 97 ? 25.957 4.223 0.510 1.00 16.83 92 ILE C C 1
ATOM 2013 O O . ILE C 1 97 ? 24.898 4.278 -0.102 1.00 13.77 92 ILE C O 1
ATOM 2018 N N . ASP C 1 98 ? 26.853 5.194 0.475 1.00 17.89 93 ASP C N 1
ATOM 2019 C CA . ASP C 1 98 ? 26.651 6.336 -0.392 1.00 16.60 93 ASP C CA 1
ATOM 2020 C C . ASP C 1 98 ? 27.053 5.926 -1.805 1.00 14.35 93 ASP C C 1
ATOM 2021 O O . ASP C 1 98 ? 28.235 5.721 -2.086 1.00 16.90 93 ASP C O 1
ATOM 2026 N N . LEU C 1 99 ? 26.062 5.803 -2.687 1.00 24.96 94 LEU C N 1
ATOM 2027 C CA . LEU C 1 99 ? 26.299 5.390 -4.070 1.00 28.40 94 LEU C CA 1
ATOM 2028 C C . LEU C 1 99 ? 26.195 6.569 -5.035 1.00 32.08 94 LEU C C 1
ATOM 2029 O O . LEU C 1 99 ? 26.259 6.396 -6.250 1.00 33.44 94 LEU C O 1
ATOM 2034 N N . GLY C 1 100 ? 26.017 7.765 -4.490 1.00 31.64 95 GLY C N 1
ATOM 2035 C CA . GLY C 1 100 ? 25.867 8.946 -5.315 1.00 29.85 95 GLY C CA 1
ATOM 2036 C C . GLY C 1 100 ? 24.444 9.131 -5.808 1.00 27.79 95 GLY C C 1
ATOM 2037 O O . GLY C 1 100 ? 24.176 10.036 -6.578 1.00 29.97 95 GLY C O 1
ATOM 2038 N N . THR C 1 101 ? 23.522 8.297 -5.338 1.00 23.33 96 THR C N 1
ATOM 2039 C CA . THR C 1 101 ? 22.166 8.255 -5.894 1.00 22.38 96 THR C CA 1
ATOM 2040 C C . THR C 1 101 ? 21.128 9.090 -5.144 1.00 24.24 96 THR C C 1
ATOM 2041 O O . THR C 1 101 ? 19.986 9.217 -5.590 1.00 25.49 96 THR C O 1
ATOM 2045 N N . GLY C 1 102 ? 21.497 9.632 -3.992 1.00 22.84 97 GLY C N 1
ATOM 2046 C CA . GLY C 1 102 ? 20.511 10.291 -3.155 1.00 24.23 97 GLY C CA 1
ATOM 2047 C C . GLY C 1 102 ? 19.802 9.322 -2.214 1.00 27.78 97 GLY C C 1
ATOM 2048 O O . GLY C 1 102 ? 19.015 9.744 -1.368 1.00 33.10 97 GLY C O 1
ATOM 2049 N N . ASN C 1 103 ? 20.065 8.025 -2.366 1.00 20.65 98 ASN C N 1
ATOM 2050 C CA . ASN C 1 103 ? 19.535 7.020 -1.445 1.00 18.46 98 ASN C CA 1
ATOM 2051 C C . ASN C 1 103 ? 20.646 6.090 -0.992 1.00 17.43 98 ASN C C 1
ATOM 2052 O O . ASN C 1 103 ? 21.089 5.226 -1.740 1.00 16.56 98 ASN C O 1
ATOM 2057 N N . ASN C 1 104 ? 21.098 6.271 0.240 1.00 12.09 99 ASN C N 1
ATOM 2058 C CA . ASN C 1 104 ? 22.171 5.442 0.744 1.00 15.68 99 ASN C CA 1
ATOM 2059 C C . ASN C 1 104 ? 21.656 4.193 1.476 1.00 12.74 99 ASN C C 1
ATOM 2060 O O . ASN C 1 104 ? 22.437 3.453 2.057 1.00 13.36 99 ASN C O 1
ATOM 2065 N N . ASN C 1 105 ? 20.349 3.953 1.420 1.00 10.87 100 ASN C N 1
ATOM 2066 C CA . ASN C 1 105 ? 19.750 2.860 2.190 1.00 14.88 100 ASN C CA 1
ATOM 2067 C C . ASN C 1 105 ? 19.516 1.565 1.402 1.00 15.96 100 ASN C C 1
ATOM 2068 O O . ASN C 1 105 ? 19.198 0.528 1.978 1.00 12.57 100 ASN C O 1
ATOM 2073 N N . LYS C 1 106 ? 19.707 1.621 0.092 1.00 11.08 101 LYS C N 1
ATOM 2074 C CA . LYS C 1 106 ? 19.346 0.498 -0.764 1.00 13.14 101 LYS C CA 1
ATOM 2075 C C . LYS C 1 106 ? 19.908 0.684 -2.160 1.00 10.99 101 LYS C C 1
ATOM 2076 O O . LYS C 1 106 ? 20.137 1.808 -2.593 1.00 15.25 101 LYS C O 1
ATOM 2082 N N . ILE C 1 107 ? 20.169 -0.421 -2.851 1.00 10.98 102 ILE C N 1
ATOM 2083 C CA . ILE C 1 107 ? 20.377 -0.362 -4.286 1.00 21.33 102 ILE C CA 1
ATOM 2084 C C . ILE C 1 107 ? 19.056 -0.764 -4.879 1.00 21.35 102 ILE C C 1
ATOM 2085 O O . ILE C 1 107 ? 18.555 -1.847 -4.572 1.00 13.97 102 ILE C O 1
ATOM 2090 N N . ASN C 1 108 ? 18.469 0.096 -5.704 1.00 11.31 103 ASN C N 1
ATOM 2091 C CA . ASN C 1 108 ? 17.124 -0.200 -6.202 1.00 24.14 103 ASN C CA 1
ATOM 2092 C C . ASN C 1 108 ? 17.006 -0.170 -7.726 1.00 21.67 103 ASN C C 1
ATOM 2093 O O . ASN C 1 108 ? 16.001 0.260 -8.280 1.00 18.17 103 ASN C O 1
ATOM 2098 N N . TRP C 1 109 ? 18.053 -0.638 -8.389 1.00 24.25 104 TRP C N 1
ATOM 2099 C CA . TRP C 1 109 ? 18.068 -0.763 -9.837 1.00 29.71 104 TRP C CA 1
ATOM 2100 C C . TRP C 1 109 ? 18.895 -2.004 -10.088 1.00 27.02 104 TRP C C 1
ATOM 2101 O O . TRP C 1 109 ? 19.611 -2.442 -9.199 1.00 33.54 104 TRP C O 1
ATOM 2112 N N . ALA C 1 110 ? 18.801 -2.585 -11.277 1.00 28.96 105 ALA C N 1
ATOM 2113 C CA . ALA C 1 110 ? 19.584 -3.783 -11.569 1.00 30.08 105 ALA C CA 1
ATOM 2114 C C . ALA C 1 110 ? 21.008 -3.451 -12.006 1.00 32.19 105 ALA C C 1
ATOM 2115 O O . ALA C 1 110 ? 21.226 -2.932 -13.099 1.00 29.19 105 ALA C O 1
ATOM 2117 N N . MET C 1 111 ? 21.973 -3.755 -11.144 1.00 37.17 106 MET C N 1
ATOM 2118 C CA . MET C 1 111 ? 23.383 -3.555 -11.462 1.00 42.95 106 MET C CA 1
ATOM 2119 C C . MET C 1 111 ? 23.779 -4.317 -12.708 1.00 46.13 106 MET C C 1
ATOM 2120 O O . MET C 1 111 ? 23.465 -5.495 -12.847 1.00 48.02 106 MET C O 1
ATOM 2125 N N . GLU C 1 112 ? 24.484 -3.652 -13.610 1.00 49.82 107 GLU C N 1
ATOM 2126 C CA . GLU C 1 112 ? 24.946 -4.326 -14.810 1.00 53.01 107 GLU C CA 1
ATOM 2127 C C . GLU C 1 112 ? 26.263 -5.037 -14.549 1.00 50.00 107 GLU C C 1
ATOM 2128 O O . GLU C 1 112 ? 26.350 -6.261 -14.641 1.00 48.29 107 GLU C O 1
ATOM 2134 N N . ASP C 1 113 ? 27.281 -4.261 -14.203 1.00 50.78 108 ASP C N 1
ATOM 2135 C CA . ASP C 1 113 ? 28.631 -4.785 -14.071 1.00 47.36 108 ASP C CA 1
ATOM 2136 C C . ASP C 1 113 ? 28.779 -5.618 -12.801 1.00 36.41 108 ASP C C 1
ATOM 2137 O O . ASP C 1 113 ? 28.699 -5.090 -11.694 1.00 42.43 108 ASP C O 1
ATOM 2142 N N . LYS C 1 114 ? 29.004 -6.919 -12.969 1.00 23.08 109 LYS C N 1
ATOM 2143 C CA . LYS C 1 114 ? 29.070 -7.844 -11.840 1.00 24.85 109 LYS C CA 1
ATOM 2144 C C . LYS C 1 114 ? 30.170 -7.503 -10.845 1.00 25.20 109 LYS C C 1
ATOM 2145 O O . LYS C 1 114 ? 29.981 -7.614 -9.625 1.00 21.91 109 LYS C O 1
ATOM 2151 N N . GLN C 1 115 ? 31.317 -7.087 -11.367 1.00 23.75 110 GLN C N 1
ATOM 2152 C CA . GLN C 1 115 ? 32.444 -6.733 -10.515 1.00 25.88 110 GLN C CA 1
ATOM 2153 C C . GLN C 1 115 ? 32.082 -5.565 -9.610 1.00 22.47 110 GLN C C 1
ATOM 2154 O O . GLN C 1 115 ? 32.522 -5.505 -8.473 1.00 31.04 110 GLN C O 1
ATOM 2160 N N . GLU C 1 116 ? 31.269 -4.644 -10.120 1.00 19.73 111 GLU C N 1
ATOM 2161 C CA . GLU C 1 116 ? 30.896 -3.452 -9.361 1.00 28.99 111 GLU C CA 1
ATOM 2162 C C . GLU C 1 116 ? 30.023 -3.769 -8.145 1.00 24.42 111 GLU C C 1
ATOM 2163 O O . GLU C 1 116 ? 30.084 -3.077 -7.138 1.00 25.16 111 GLU C O 1
ATOM 2169 N N . MET C 1 117 ? 29.208 -4.813 -8.248 1.00 21.93 112 MET C N 1
ATOM 2170 C CA . MET C 1 117 ? 28.476 -5.305 -7.094 1.00 24.09 112 MET C CA 1
ATOM 2171 C C . MET C 1 117 ? 29.454 -5.990 -6.140 1.00 22.74 112 MET C C 1
ATOM 2172 O O . MET C 1 117 ? 29.315 -5.893 -4.924 1.00 24.56 112 MET C O 1
ATOM 2177 N N . VAL C 1 118 ? 30.460 -6.661 -6.692 1.00 23.46 113 VAL C N 1
ATOM 2178 C CA . VAL C 1 118 ? 31.501 -7.249 -5.848 1.00 21.19 113 VAL C CA 1
ATOM 2179 C C . VAL C 1 118 ? 32.256 -6.158 -5.092 1.00 17.48 113 VAL C C 1
ATOM 2180 O O . VAL C 1 118 ? 32.518 -6.299 -3.900 1.00 22.11 113 VAL C O 1
ATOM 2184 N N . ASP C 1 119 ? 32.577 -5.069 -5.784 1.00 14.20 114 ASP C N 1
ATOM 2185 C CA . ASP C 1 119 ? 33.253 -3.947 -5.158 1.00 22.40 114 ASP C CA 1
ATOM 2186 C C . ASP C 1 119 ? 32.367 -3.341 -4.076 1.00 23.74 114 ASP C C 1
ATOM 2187 O O . ASP C 1 119 ? 32.843 -3.026 -2.984 1.00 24.24 114 ASP C O 1
ATOM 2192 N N . ILE C 1 120 ? 31.082 -3.180 -4.383 1.00 17.06 115 ILE C N 1
ATOM 2193 C CA . ILE C 1 120 ? 30.124 -2.657 -3.407 1.00 19.52 115 ILE C CA 1
ATOM 2194 C C . ILE C 1 120 ? 30.105 -3.524 -2.147 1.00 17.52 115 ILE C C 1
ATOM 2195 O O . ILE C 1 120 ? 30.270 -3.019 -1.033 1.00 16.02 115 ILE C O 1
ATOM 2200 N N . ILE C 1 121 ? 29.960 -4.833 -2.319 1.00 18.61 116 ILE C N 1
ATOM 2201 C CA . ILE C 1 121 ? 29.908 -5.726 -1.157 1.00 13.33 116 ILE C CA 1
ATOM 2202 C C . ILE C 1 121 ? 31.164 -5.680 -0.278 1.00 17.06 116 ILE C C 1
ATOM 2203 O O . ILE C 1 121 ? 31.066 -5.640 0.950 1.00 17.82 116 ILE C O 1
ATOM 2208 N N . GLU C 1 122 ? 32.337 -5.666 -0.914 1.00 17.81 117 GLU C N 1
ATOM 2209 C CA . GLU C 1 122 ? 33.602 -5.605 -0.197 1.00 21.02 117 GLU C CA 1
ATOM 2210 C C . GLU C 1 122 ? 33.682 -4.328 0.628 1.00 19.99 117 GLU C C 1
ATOM 2211 O O . GLU C 1 122 ? 34.110 -4.352 1.780 1.00 15.37 117 GLU C O 1
ATOM 2217 N N . THR C 1 123 ? 33.253 -3.219 0.036 1.00 19.68 118 THR C N 1
ATOM 2218 C CA . THR C 1 123 ? 33.271 -1.939 0.729 1.00 18.32 118 THR C CA 1
ATOM 2219 C C . THR C 1 123 ? 32.353 -1.944 1.956 1.00 15.90 118 THR C C 1
ATOM 2220 O O . THR C 1 123 ? 32.692 -1.396 2.996 1.00 14.75 118 THR C O 1
ATOM 2224 N N . VAL C 1 124 ? 31.186 -2.562 1.829 1.00 16.77 119 VAL C N 1
ATOM 2225 C CA . VAL C 1 124 ? 30.269 -2.689 2.957 1.00 13.24 119 VAL C CA 1
ATOM 2226 C C . VAL C 1 124 ? 30.934 -3.494 4.081 1.00 17.30 119 VAL C C 1
ATOM 2227 O O . VAL C 1 124 ? 30.964 -3.069 5.226 1.00 19.99 119 VAL C O 1
ATOM 2231 N N . TYR C 1 125 ? 31.495 -4.647 3.731 1.00 22.62 120 TYR C N 1
ATOM 2232 C CA . TYR C 1 125 ? 32.150 -5.518 4.700 1.00 21.31 120 TYR C CA 1
ATOM 2233 C C . TYR C 1 125 ? 33.360 -4.853 5.380 1.00 20.29 120 TYR C C 1
ATOM 2234 O O . TYR C 1 125 ? 33.517 -4.952 6.593 1.00 21.54 120 TYR C O 1
ATOM 2243 N N . ARG C 1 126 ? 34.195 -4.173 4.594 1.00 18.91 121 ARG C N 1
ATOM 2244 C CA . ARG C 1 126 ? 35.389 -3.496 5.104 1.00 22.15 121 ARG C CA 1
ATOM 2245 C C . ARG C 1 126 ? 35.058 -2.394 6.098 1.00 24.81 121 ARG C C 1
ATOM 2246 O O . ARG C 1 126 ? 35.765 -2.202 7.086 1.00 27.54 121 ARG C O 1
ATOM 2254 N N . GLY C 1 127 ? 33.987 -1.660 5.820 1.00 22.23 122 GLY C N 1
ATOM 2255 C CA . GLY C 1 127 ? 33.556 -0.595 6.699 1.00 25.95 122 GLY C CA 1
ATOM 2256 C C . GLY C 1 127 ? 32.824 -1.126 7.916 1.00 24.26 122 GLY C C 1
ATOM 2257 O O . GLY C 1 127 ? 33.114 -0.738 9.050 1.00 23.37 122 GLY C O 1
ATOM 2258 N N . ALA C 1 128 ? 31.878 -2.025 7.684 1.00 20.25 123 ALA C N 1
ATOM 2259 C CA . ALA C 1 128 ? 31.081 -2.568 8.780 1.00 22.52 123 ALA C CA 1
ATOM 2260 C C . ALA C 1 128 ? 31.965 -3.283 9.800 1.00 22.38 123 ALA C C 1
ATOM 2261 O O . ALA C 1 128 ? 31.752 -3.160 11.008 1.00 22.75 123 ALA C O 1
ATOM 2263 N N . ARG C 1 129 ? 32.967 -4.012 9.313 1.00 23.03 124 ARG C N 1
ATOM 2264 C CA . ARG C 1 129 ? 33.962 -4.627 10.196 1.00 23.76 124 ARG C CA 1
ATOM 2265 C C . ARG C 1 129 ? 34.580 -3.605 11.147 1.00 27.74 124 ARG C C 1
ATOM 2266 O O . ARG C 1 129 ? 34.842 -3.901 12.313 1.00 23.00 124 ARG C O 1
ATOM 2274 N N . LYS C 1 130 ? 34.818 -2.406 10.626 1.00 23.08 125 LYS C N 1
ATOM 2275 C CA . LYS C 1 130 ? 35.477 -1.354 11.378 1.00 24.61 125 LYS C CA 1
ATOM 2276 C C . LYS C 1 130 ? 34.478 -0.601 12.246 1.00 21.45 125 LYS C C 1
ATOM 2277 O O . LYS C 1 130 ? 34.838 0.358 12.912 1.00 19.20 125 LYS C O 1
ATOM 2283 N N . GLY C 1 131 ? 33.221 -1.034 12.207 1.00 24.05 126 GLY C N 1
ATOM 2284 C CA . GLY C 1 131 ? 32.158 -0.408 12.969 1.00 23.46 126 GLY C CA 1
ATOM 2285 C C . GLY C 1 131 ? 31.434 0.745 12.282 1.00 23.46 126 GLY C C 1
ATOM 2286 O O . GLY C 1 131 ? 30.636 1.431 12.928 1.00 20.15 126 GLY C O 1
ATOM 2287 N N . ARG C 1 132 ? 31.686 0.964 10.987 1.00 21.28 127 ARG C N 1
ATOM 2288 C CA . ARG C 1 132 ? 31.014 2.061 10.265 1.00 25.65 127 ARG C CA 1
ATOM 2289 C C . ARG C 1 132 ? 29.555 1.726 9.914 1.00 25.21 127 ARG C C 1
ATOM 2290 O O . ARG C 1 132 ? 29.256 0.611 9.479 1.00 24.73 127 ARG C O 1
ATOM 2298 N N . GLY C 1 133 ? 28.653 2.689 10.112 1.00 26.56 128 GLY C N 1
ATOM 2299 C CA . GLY C 1 133 ? 27.259 2.541 9.711 1.00 17.57 128 GLY C CA 1
ATOM 2300 C C . GLY C 1 133 ? 26.987 3.039 8.287 1.00 24.80 128 GLY C C 1
ATOM 2301 O O . GLY C 1 133 ? 25.956 2.715 7.668 1.00 19.63 128 GLY C O 1
ATOM 2302 N N . LEU C 1 134 ? 27.917 3.839 7.769 1.00 23.71 129 LEU C N 1
ATOM 2303 C CA . LEU C 1 134 ? 27.805 4.420 6.434 1.00 21.97 129 LEU C CA 1
ATOM 2304 C C . LEU C 1 134 ? 29.135 4.264 5.715 1.00 19.25 129 LEU C C 1
ATOM 2305 O O . LEU C 1 134 ? 30.177 4.650 6.243 1.00 21.22 129 LEU C O 1
ATOM 2310 N N . VAL C 1 135 ? 29.108 3.689 4.516 1.00 21.45 130 VAL C N 1
ATOM 2311 C CA . VAL C 1 135 ? 30.327 3.593 3.720 1.00 25.67 130 VAL C CA 1
ATOM 2312 C C . VAL C 1 135 ? 30.203 4.330 2.389 1.00 31.16 130 VAL C C 1
ATOM 2313 O O . VAL C 1 135 ? 29.103 4.660 1.942 1.00 18.47 130 VAL C O 1
ATOM 2317 N N . VAL C 1 136 ? 31.352 4.587 1.771 1.00 38.36 131 VAL C N 1
ATOM 2318 C CA . VAL C 1 136 ? 31.418 5.311 0.507 1.00 38.17 131 VAL C CA 1
ATOM 2319 C C . VAL C 1 136 ? 31.768 4.362 -0.621 1.00 40.56 131 VAL C C 1
ATOM 2320 O O . VAL C 1 136 ? 32.857 3.793 -0.640 1.00 44.51 131 VAL C O 1
ATOM 2324 N N . SER C 1 137 ? 30.846 4.195 -1.562 1.00 41.32 132 SER C N 1
ATOM 2325 C CA . SER C 1 137 ? 31.061 3.281 -2.679 1.00 47.67 132 SER C CA 1
ATOM 2326 C C . SER C 1 137 ? 32.175 3.786 -3.579 1.00 43.13 132 SER C C 1
ATOM 2327 O O . SER C 1 137 ? 32.322 4.995 -3.763 1.00 29.31 132 SER C O 1
ATOM 2330 N N . PRO C 1 138 ? 32.959 2.854 -4.148 1.00 57.30 133 PRO C N 1
ATOM 2331 C CA . PRO C 1 138 ? 34.101 3.167 -5.020 1.00 63.44 133 PRO C CA 1
ATOM 2332 C C . PRO C 1 138 ? 33.684 3.721 -6.385 1.00 67.96 133 PRO C C 1
ATOM 2333 O O . PRO C 1 138 ? 34.555 4.026 -7.205 1.00 72.12 133 PRO C O 1
ATOM 2337 N N . LYS C 1 139 ? 32.378 3.843 -6.621 1.00 64.94 134 LYS C N 1
ATOM 2338 C CA . LYS C 1 139 ? 31.871 4.404 -7.872 1.00 65.55 134 LYS C CA 1
ATOM 2339 C C . LYS C 1 139 ? 30.584 5.212 -7.666 1.00 59.68 134 LYS C C 1
ATOM 2340 O O . LYS C 1 139 ? 29.658 4.745 -7.002 1.00 55.84 134 LYS C O 1
ATOM 2346 N N . ASP C 1 140 ? 30.538 6.421 -8.232 1.00 53.38 135 ASP C N 1
ATOM 2347 C CA . ASP C 1 140 ? 29.331 7.247 -8.214 1.00 50.71 135 ASP C CA 1
ATOM 2348 C C . ASP C 1 140 ? 28.332 6.702 -9.230 1.00 54.30 135 ASP C C 1
ATOM 2349 O O . ASP C 1 140 ? 28.725 6.242 -10.302 1.00 54.75 135 ASP C O 1
ATOM 2354 N N . TYR C 1 141 ? 27.043 6.760 -8.899 1.00 55.80 136 TYR C N 1
ATOM 2355 C CA . TYR C 1 141 ? 26.017 6.133 -9.736 1.00 52.69 136 TYR C CA 1
ATOM 2356 C C . TYR C 1 141 ? 24.858 7.039 -10.162 1.00 55.94 136 TYR C C 1
ATOM 2357 O O . TYR C 1 141 ? 23.878 6.552 -10.724 1.00 60.70 136 TYR C O 1
ATOM 2366 N N . SER C 1 142 ? 24.954 8.340 -9.902 1.00 55.81 137 SER C N 1
ATOM 2367 C CA . SER C 1 142 ? 23.933 9.268 -10.396 1.00 57.50 137 SER C CA 1
ATOM 2368 C C . SER C 1 142 ? 24.290 9.806 -11.773 1.00 56.62 137 SER C C 1
ATOM 2369 O O . SER C 1 142 ? 23.485 9.747 -12.705 1.00 57.56 137 SER C O 1
ATOM 2373 N N . PRO D 2 16 ? 25.218 15.751 6.035 1.00 41.27 238 PRO D N 1
ATOM 2374 C CA . PRO D 2 16 ? 24.443 16.978 5.807 1.00 42.27 238 PRO D CA 1
ATOM 2375 C C . PRO D 2 16 ? 23.185 17.071 6.671 1.00 43.18 238 PRO D C 1
ATOM 2376 O O . PRO D 2 16 ? 22.848 16.142 7.410 1.00 43.62 238 PRO D O 1
ATOM 2380 N N . LEU D 2 17 ? 22.498 18.203 6.561 1.00 36.25 239 LEU D N 1
ATOM 2381 C CA . LEU D 2 17 ? 21.285 18.460 7.320 1.00 31.18 239 LEU D CA 1
ATOM 2382 C C . LEU D 2 17 ? 20.189 17.466 6.946 1.00 19.47 239 LEU D C 1
ATOM 2383 O O . LEU D 2 17 ? 19.874 17.297 5.775 1.00 22.21 239 LEU D O 1
ATOM 2388 N N . PHE D 2 18 ? 19.598 16.822 7.942 1.00 19.72 240 PHE D N 1
ATOM 2389 C CA . PHE D 2 18 ? 18.512 15.864 7.702 1.00 17.79 240 PHE D CA 1
ATOM 2390 C C . PHE D 2 18 ? 18.980 14.655 6.878 1.00 18.19 240 PHE D C 1
ATOM 2391 O O . PHE D 2 18 ? 18.221 14.075 6.095 1.00 15.77 240 PHE D O 1
ATOM 2399 N N . GLN D 2 19 ? 20.232 14.276 7.077 1.00 20.75 241 GLN D N 1
ATOM 2400 C CA . GLN D 2 19 ? 20.796 13.111 6.415 1.00 18.88 241 GLN D CA 1
ATOM 2401 C C . GLN D 2 19 ? 19.976 11.857 6.706 1.00 19.56 241 GLN D C 1
ATOM 2402 O O . GLN D 2 19 ? 19.314 11.736 7.748 1.00 14.29 241 GLN D O 1
ATOM 2408 N N . GLN D 2 20 ? 20.021 10.933 5.759 1.00 22.46 242 GLN D N 1
ATOM 2409 C CA . GLN D 2 20 ? 19.273 9.697 5.842 1.00 25.86 242 GLN D CA 1
ATOM 2410 C C . GLN D 2 20 ? 19.721 8.866 7.035 1.00 14.71 242 GLN D C 1
ATOM 2411 O O . GLN D 2 20 ? 20.919 8.701 7.275 1.00 17.48 242 GLN D O 1
ATOM 2417 N N . ARG D 2 21 ? 18.754 8.346 7.780 1.00 13.73 243 ARG D N 1
ATOM 2418 C CA . ARG D 2 21 ? 19.046 7.445 8.890 1.00 22.27 243 ARG D CA 1
ATOM 2419 C C . ARG D 2 21 ? 18.984 6.001 8.425 1.00 13.29 243 ARG D C 1
ATOM 2420 O O . ARG D 2 21 ? 18.218 5.683 7.525 1.00 11.12 243 ARG D O 1
ATOM 2428 N N . PRO D 2 22 ? 19.763 5.108 9.059 1.00 18.59 244 PRO D N 1
ATOM 2429 C CA . PRO D 2 22 ? 19.616 3.683 8.730 1.00 15.59 244 PRO D CA 1
ATOM 2430 C C . PRO D 2 22 ? 18.261 3.150 9.198 1.00 15.47 244 PRO D C 1
ATOM 2431 O O . PRO D 2 22 ? 17.690 3.700 10.124 1.00 14.20 244 PRO D O 1
ATOM 2435 N N . TYR D 2 23 ? 17.758 2.103 8.550 1.00 11.94 245 TYR D N 1
ATOM 2436 C CA . TYR D 2 23 ? 16.533 1.445 8.975 1.00 9.59 245 TYR D CA 1
ATOM 2437 C C . TYR D 2 23 ? 16.805 0.573 10.212 1.00 11.12 245 TYR D C 1
ATOM 2438 O O . TYR D 2 23 ? 17.952 0.274 10.522 1.00 10.96 245 TYR D O 1
ATOM 2447 N N . PRO D 2 24 ? 15.744 0.162 10.920 1.00 9.33 246 PRO D N 1
ATOM 2448 C CA . PRO D 2 24 ? 15.934 -0.742 12.053 1.00 9.19 246 PRO D CA 1
ATOM 2449 C C . PRO D 2 24 ? 16.247 -2.150 11.574 1.00 10.64 246 PRO D C 1
ATOM 2450 O O . PRO D 2 24 ? 16.009 -2.474 10.421 1.00 10.53 246 PRO D O 1
ATOM 2454 N N . SER D 2 25 ? 16.782 -2.980 12.455 1.00 9.97 247 SER D N 1
ATOM 2455 C CA . SER D 2 25 ? 17.075 -4.362 12.099 1.00 10.33 247 SER D CA 1
ATOM 2456 C C . SER D 2 25 ? 15.757 -5.090 11.850 1.00 8.48 247 SER D C 1
ATOM 2457 O O . SER D 2 25 ? 14.731 -4.664 12.311 1.00 8.48 247 SER D O 1
ATOM 2460 N N . PRO D 2 26 ? 15.788 -6.184 11.096 1.00 6.45 248 PRO D N 1
ATOM 2461 C CA . PRO D 2 26 ? 14.531 -6.882 10.819 1.00 10.24 248 PRO D CA 1
ATOM 2462 C C . PRO D 2 26 ? 13.809 -7.283 12.104 1.00 8.20 248 PRO D C 1
ATOM 2463 O O . PRO D 2 26 ? 12.579 -7.212 12.155 1.00 6.51 248 PRO D O 1
ATOM 2467 N N . GLY D 2 27 ? 14.577 -7.693 13.113 1.00 8.83 249 GLY D N 1
ATOM 2468 C CA . GLY D 2 27 ? 14.050 -7.982 14.427 1.00 6.66 249 GLY D CA 1
ATOM 2469 C C . GLY D 2 27 ? 13.315 -6.802 15.024 1.00 6.83 249 GLY D C 1
ATOM 2470 O O . GLY D 2 27 ? 12.219 -6.955 15.538 1.00 7.01 249 GLY D O 1
ATOM 2471 N N . ALA D 2 28 ? 13.920 -5.623 14.962 1.00 8.12 250 ALA D N 1
ATOM 2472 C CA . ALA D 2 28 ? 13.260 -4.405 15.442 1.00 14.30 250 ALA D CA 1
ATOM 2473 C C . ALA D 2 28 ? 11.985 -4.096 14.654 1.00 8.39 250 ALA D C 1
ATOM 2474 O O . ALA D 2 28 ? 10.988 -3.635 15.214 1.00 7.15 250 ALA D O 1
ATOM 2476 N N . VAL D 2 29 ? 12.009 -4.368 13.354 1.00 6.79 251 VAL D N 1
ATOM 2477 C CA . VAL D 2 29 ? 10.812 -4.137 12.537 1.00 6.80 251 VAL D CA 1
ATOM 2478 C C . VAL D 2 29 ? 9.694 -5.084 12.972 1.00 6.94 251 VAL D C 1
ATOM 2479 O O . VAL D 2 29 ? 8.544 -4.673 13.178 1.00 9.94 251 VAL D O 1
ATOM 2483 N N . LEU D 2 30 ? 10.040 -6.351 13.139 1.00 6.90 252 LEU D N 1
ATOM 2484 C CA . LEU D 2 30 ? 9.047 -7.329 13.569 1.00 7.04 252 LEU D CA 1
ATOM 2485 C C . LEU D 2 30 ? 8.423 -6.960 14.918 1.00 7.29 252 LEU D C 1
ATOM 2486 O O . LEU D 2 30 ? 7.210 -7.032 15.095 1.00 10.30 252 LEU D O 1
ATOM 2491 N N . ARG D 2 31 ? 9.263 -6.548 15.857 1.00 7.35 253 ARG D N 1
ATOM 2492 C CA . ARG D 2 31 ? 8.776 -6.102 17.158 1.00 19.42 253 ARG D CA 1
ATOM 2493 C C . ARG D 2 31 ? 7.837 -4.885 17.024 1.00 18.10 253 ARG D C 1
ATOM 2494 O O . ARG D 2 31 ? 6.792 -4.816 17.685 1.00 7.87 253 ARG D O 1
ATOM 2502 N N . ALA D 2 32 ? 8.215 -3.932 16.170 1.00 14.68 254 ALA D N 1
ATOM 2503 C CA . ALA D 2 32 ? 7.393 -2.739 15.935 1.00 10.78 254 ALA D CA 1
ATOM 2504 C C . ALA D 2 32 ? 6.035 -3.102 15.341 1.00 11.86 254 ALA D C 1
ATOM 2505 O O . ALA D 2 32 ? 5.012 -2.568 15.765 1.00 12.95 254 ALA D O 1
ATOM 2507 N N . ASN D 2 33 ? 6.028 -4.026 14.378 1.00 7.52 255 ASN D N 1
ATOM 2508 C CA . ASN D 2 33 ? 4.770 -4.564 13.854 1.00 7.56 255 ASN D CA 1
ATOM 2509 C C . ASN D 2 33 ? 3.915 -5.225 14.951 1.00 8.21 255 ASN D C 1
ATOM 2510 O O . ASN D 2 33 ? 2.714 -5.022 15.003 1.00 14.69 255 ASN D O 1
ATOM 2515 N N . ALA D 2 34 ? 4.540 -6.012 15.825 1.00 7.81 256 ALA D N 1
ATOM 2516 C CA . ALA D 2 34 ? 3.797 -6.692 16.896 1.00 8.02 256 ALA D CA 1
ATOM 2517 C C . ALA D 2 34 ? 3.176 -5.702 17.905 1.00 13.85 256 ALA D C 1
ATOM 2518 O O . ALA D 2 34 ? 2.036 -5.879 18.338 1.00 11.68 256 ALA D O 1
ATOM 2520 N N . GLU D 2 35 ? 3.933 -4.673 18.283 1.00 9.69 257 GLU D N 1
ATOM 2521 C CA . GLU D 2 35 ? 3.428 -3.627 19.182 1.00 12.07 257 GLU D CA 1
ATOM 2522 C C . GLU D 2 35 ? 2.260 -2.855 18.556 1.00 16.16 257 GLU D C 1
ATOM 2523 O O . GLU D 2 35 ? 1.280 -2.521 19.228 1.00 18.05 257 GLU D O 1
ATOM 2529 N N . ALA D 2 36 ? 2.364 -2.583 17.260 1.00 13.19 258 ALA D N 1
ATOM 2530 C CA . ALA D 2 36 ? 1.316 -1.849 16.553 1.00 18.66 258 ALA D CA 1
ATOM 2531 C C . ALA D 2 36 ? 0.019 -2.647 16.514 1.00 17.93 258 ALA D C 1
ATOM 2532 O O . ALA D 2 36 ? -1.062 -2.061 16.537 1.00 19.98 258 ALA D O 1
ATOM 2534 N N . SER D 2 37 ? 0.141 -3.976 16.460 1.00 16.37 259 SER D N 1
ATOM 2535 C CA . SER D 2 37 ? -1.008 -4.883 16.435 1.00 19.52 259 SER D CA 1
ATOM 2536 C C . SER D 2 37 ? -1.661 -4.969 17.800 1.00 16.09 259 SER D C 1
ATOM 2537 O O . SER D 2 37 ? -2.866 -5.148 17.915 1.00 18.74 259 SER D O 1
ATOM 2540 N N . ARG D 2 38 ? -0.836 -4.869 18.832 1.00 23.43 260 ARG D N 1
ATOM 2541 C CA . ARG D 2 38 ? -1.297 -4.959 20.208 1.00 26.50 260 ARG D CA 1
ATOM 2542 C C . ARG D 2 38 ? -2.250 -3.813 20.536 1.00 25.51 260 ARG D C 1
ATOM 2543 O O . ARG D 2 38 ? -3.349 -4.049 21.034 1.00 28.31 260 ARG D O 1
ATOM 2551 N N . THR D 2 39 ? -1.849 -2.583 20.220 1.00 23.93 261 THR D N 1
ATOM 2552 C CA . THR D 2 39 ? -2.610 -1.416 20.659 1.00 35.60 261 THR D CA 1
ATOM 2553 C C . THR D 2 39 ? -3.924 -1.266 19.903 1.00 41.19 261 THR D C 1
ATOM 2554 O O . THR D 2 39 ? -4.887 -0.716 20.432 1.00 43.11 261 THR D O 1
ATOM 2558 N N . LYS D 2 40 ? -3.961 -1.767 18.674 1.00 46.09 262 LYS D N 1
ATOM 2559 C CA . LYS D 2 40 ? -5.161 -1.681 17.842 1.00 53.08 262 LYS D CA 1
ATOM 2560 C C . LYS D 2 40 ? -6.325 -2.592 18.283 1.00 51.44 262 LYS D C 1
ATOM 2561 O O . LYS D 2 40 ? -7.491 -2.334 17.951 1.00 46.46 262 LYS D O 1
ATOM 2567 N N . GLN D 2 41 ? -6.013 -3.646 19.033 1.00 46.50 263 GLN D N 1
ATOM 2568 C CA . GLN D 2 41 ? -7.041 -4.574 19.505 1.00 45.95 263 GLN D CA 1
ATOM 2569 C C . GLN D 2 41 ? -7.978 -3.959 20.550 1.00 41.04 263 GLN D C 1
ATOM 2570 O O . GLN D 2 41 ? -7.564 -3.131 21.362 1.00 40.80 263 GLN D O 1
ATOM 2576 N N . MET E 1 9 ? -8.866 -7.013 25.579 1.00 50.72 4 MET E N 1
ATOM 2577 C CA . MET E 1 9 ? -8.998 -8.400 26.011 1.00 50.40 4 MET E CA 1
ATOM 2578 C C . MET E 1 9 ? -7.682 -9.156 25.836 1.00 44.70 4 MET E C 1
ATOM 2579 O O . MET E 1 9 ? -6.609 -8.551 25.831 1.00 47.27 4 MET E O 1
ATOM 2584 N N . LEU E 1 10 ? -7.771 -10.474 25.686 1.00 33.63 5 LEU E N 1
ATOM 2585 C CA . LEU E 1 10 ? -6.586 -11.329 25.597 1.00 26.84 5 LEU E CA 1
ATOM 2586 C C . LEU E 1 10 ? -5.725 -11.008 24.398 1.00 22.68 5 LEU E C 1
ATOM 2587 O O . LEU E 1 10 ? -6.242 -10.789 23.300 1.00 20.85 5 LEU E O 1
ATOM 2592 N N . PRO E 1 11 ? -4.399 -11.017 24.590 1.00 15.87 6 PRO E N 1
ATOM 2593 C CA . PRO E 1 11 ? -3.496 -10.732 23.469 1.00 13.69 6 PRO E CA 1
ATOM 2594 C C . PRO E 1 11 ? -3.472 -11.862 22.416 1.00 16.33 6 PRO E C 1
ATOM 2595 O O . PRO E 1 11 ? -3.607 -13.029 22.775 1.00 7.56 6 PRO E O 1
ATOM 2599 N N . HIS E 1 12 ? -3.341 -11.490 21.142 1.00 8.40 7 HIS E N 1
ATOM 2600 C CA . HIS E 1 12 ? -3.169 -12.438 20.043 1.00 11.93 7 HIS E CA 1
ATOM 2601 C C . HIS E 1 12 ? -1.744 -12.365 19.488 1.00 12.09 7 HIS E C 1
ATOM 2602 O O . HIS E 1 12 ? -1.075 -11.329 19.595 1.00 14.53 7 HIS E O 1
ATOM 2609 N N . LEU E 1 13 ? -1.285 -13.469 18.903 1.00 8.54 8 LEU E N 1
ATOM 2610 C CA . LEU E 1 13 ? 0.012 -13.522 18.226 1.00 11.02 8 LEU E CA 1
ATOM 2611 C C . LEU E 1 13 ? -0.243 -13.774 16.737 1.00 12.60 8 LEU E C 1
ATOM 2612 O O . LEU E 1 13 ? -1.029 -14.648 16.377 1.00 8.80 8 LEU E O 1
ATOM 2617 N N . HIS E 1 14 ? 0.432 -13.024 15.875 1.00 10.53 9 HIS E N 1
ATOM 2618 C CA . HIS E 1 14 ? -0.042 -12.883 14.496 1.00 6.70 9 HIS E CA 1
ATOM 2619 C C . HIS E 1 14 ? 0.847 -13.519 13.441 1.00 6.70 9 HIS E C 1
ATOM 2620 O O . HIS E 1 14 ? 0.531 -13.446 12.246 1.00 7.56 9 HIS E O 1
ATOM 2627 N N . ASN E 1 15 ? 1.960 -14.107 13.873 1.00 6.67 10 ASN E N 1
ATOM 2628 C CA . ASN E 1 15 ? 2.856 -14.863 12.978 1.00 6.66 10 ASN E CA 1
ATOM 2629 C C . ASN E 1 15 ? 3.803 -15.750 13.780 1.00 8.08 10 ASN E C 1
ATOM 2630 O O . ASN E 1 15 ? 3.827 -15.685 15.018 1.00 9.38 10 ASN E O 1
ATOM 2635 N N . GLY E 1 16 ? 4.587 -16.566 13.082 1.00 4.90 11 GLY E N 1
ATOM 2636 C CA . GLY E 1 16 ? 5.479 -17.503 13.733 1.00 8.54 11 GLY E CA 1
ATOM 2637 C C . GLY E 1 16 ? 6.492 -16.827 14.641 1.00 5.08 11 GLY E C 1
ATOM 2638 O O . GLY E 1 16 ? 6.756 -17.297 15.733 1.00 6.24 11 GLY E O 1
ATOM 2639 N N . TRP E 1 17 ? 7.067 -15.727 14.177 1.00 5.10 12 TRP E N 1
ATOM 2640 C CA . TRP E 1 17 ? 8.048 -14.996 14.964 1.00 5.44 12 TRP E CA 1
ATOM 2641 C C . TRP E 1 17 ? 7.458 -14.527 16.301 1.00 5.69 12 TRP E C 1
ATOM 2642 O O . TRP E 1 17 ? 8.095 -14.655 17.342 1.00 8.17 12 TRP E O 1
ATOM 2653 N N . GLN E 1 18 ? 6.225 -14.032 16.280 1.00 5.54 13 GLN E N 1
ATOM 2654 C CA . GLN E 1 18 ? 5.592 -13.557 17.512 1.00 5.75 13 GLN E CA 1
ATOM 2655 C C . GLN E 1 18 ? 5.315 -14.694 18.517 1.00 8.35 13 GLN E C 1
ATOM 2656 O O . GLN E 1 18 ? 5.467 -14.494 19.721 1.00 6.19 13 GLN E O 1
ATOM 2662 N N . VAL E 1 19 ? 4.919 -15.864 18.006 1.00 5.67 14 VAL E N 1
ATOM 2663 C CA . VAL E 1 19 ? 4.723 -17.063 18.815 1.00 6.91 14 VAL E CA 1
ATOM 2664 C C . VAL E 1 19 ? 6.037 -17.508 19.452 1.00 11.68 14 VAL E C 1
ATOM 2665 O O . VAL E 1 19 ? 6.078 -17.814 20.643 1.00 9.03 14 VAL E O 1
ATOM 2669 N N . ASP E 1 20 ? 7.106 -17.553 18.656 1.00 11.42 15 ASP E N 1
ATOM 2670 C CA . ASP E 1 20 ? 8.429 -17.924 19.163 1.00 13.25 15 ASP E CA 1
ATOM 2671 C C . ASP E 1 20 ? 8.858 -16.928 20.252 1.00 15.38 15 ASP E C 1
ATOM 2672 O O . ASP E 1 20 ? 9.346 -17.313 21.331 1.00 6.95 15 ASP E O 1
ATOM 2677 N N . GLN E 1 21 ? 8.645 -15.647 19.974 1.00 7.29 16 GLN E N 1
ATOM 2678 C CA . GLN E 1 21 ? 8.924 -14.597 20.960 1.00 11.23 16 GLN E CA 1
ATOM 2679 C C . GLN E 1 21 ? 8.106 -14.726 22.238 1.00 11.39 16 GLN E C 1
ATOM 2680 O O . GLN E 1 21 ? 8.622 -14.488 23.321 1.00 12.31 16 GLN E O 1
ATOM 2686 N N . ALA E 1 22 ? 6.826 -15.065 22.135 1.00 11.91 17 ALA E N 1
ATOM 2687 C CA . ALA E 1 22 ? 6.022 -15.199 23.350 1.00 13.92 17 ALA E CA 1
ATOM 2688 C C . ALA E 1 22 ? 6.562 -16.314 24.239 1.00 10.28 17 ALA E C 1
ATOM 2689 O O . ALA E 1 22 ? 6.592 -16.204 25.459 1.00 14.85 17 ALA E O 1
ATOM 2691 N N . ILE E 1 23 ? 6.998 -17.390 23.608 1.00 8.43 18 ILE E N 1
ATOM 2692 C CA . ILE E 1 23 ? 7.509 -18.548 24.329 1.00 7.32 18 ILE E CA 1
ATOM 2693 C C . ILE E 1 23 ? 8.905 -18.301 24.892 1.00 12.63 18 ILE E C 1
ATOM 2694 O O . ILE E 1 23 ? 9.190 -18.644 26.041 1.00 10.95 18 ILE E O 1
ATOM 2699 N N . LEU E 1 24 ? 9.763 -17.684 24.086 1.00 13.61 19 LEU E N 1
ATOM 2700 C CA . LEU E 1 24 ? 11.105 -17.296 24.507 1.00 15.33 19 LEU E CA 1
ATOM 2701 C C . LEU E 1 24 ? 11.135 -16.270 25.657 1.00 22.79 19 LEU E C 1
ATOM 2702 O O . LEU E 1 24 ? 12.113 -16.204 26.400 1.00 24.48 19 LEU E O 1
ATOM 2707 N N . SER E 1 25 ? 10.064 -15.490 25.806 1.00 20.06 20 SER E N 1
ATOM 2708 C CA . SER E 1 25 ? 10.075 -14.311 26.683 1.00 29.35 20 SER E CA 1
ATOM 2709 C C . SER E 1 25 ? 9.718 -14.540 28.158 1.00 32.82 20 SER E C 1
ATOM 2710 O O . SER E 1 25 ? 9.761 -13.601 28.946 1.00 31.66 20 SER E O 1
ATOM 2713 N N . GLU E 1 26 ? 9.332 -15.757 28.526 1.00 33.13 21 GLU E N 1
ATOM 2714 C CA . GLU E 1 26 ? 8.952 -16.039 29.910 1.00 29.93 21 GLU E CA 1
ATOM 2715 C C . GLU E 1 26 ? 9.927 -16.994 30.568 1.00 28.29 21 GLU E C 1
ATOM 2716 O O . GLU E 1 26 ? 10.019 -18.156 30.188 1.00 21.30 21 GLU E O 1
ATOM 2722 N N . GLU E 1 27 ? 10.642 -16.496 31.567 1.00 27.86 22 GLU E N 1
ATOM 2723 C CA . GLU E 1 27 ? 11.602 -17.300 32.301 1.00 34.36 22 GLU E CA 1
ATOM 2724 C C . GLU E 1 27 ? 10.947 -18.006 33.476 1.00 29.92 22 GLU E C 1
ATOM 2725 O O . GLU E 1 27 ? 11.455 -19.019 33.952 1.00 31.79 22 GLU E O 1
ATOM 2731 N N . ASP E 1 28 ? 9.820 -17.474 33.939 1.00 32.76 23 ASP E N 1
ATOM 2732 C CA . ASP E 1 28 ? 9.213 -17.956 35.186 1.00 39.37 23 ASP E CA 1
ATOM 2733 C C . ASP E 1 28 ? 7.689 -18.034 35.174 1.00 29.57 23 ASP E C 1
ATOM 2734 O O . ASP E 1 28 ? 7.057 -18.114 36.228 1.00 31.99 23 ASP E O 1
ATOM 2739 N N . ARG E 1 29 ? 7.090 -17.998 33.994 1.00 14.45 24 ARG E N 1
ATOM 2740 C CA . ARG E 1 29 ? 5.655 -18.211 33.916 1.00 13.57 24 ARG E CA 1
ATOM 2741 C C . ARG E 1 29 ? 5.352 -19.218 32.821 1.00 12.31 24 ARG E C 1
ATOM 2742 O O . ARG E 1 29 ? 6.106 -19.351 31.867 1.00 20.84 24 ARG E O 1
ATOM 2750 N N . VAL E 1 30 ? 4.259 -19.946 32.979 1.00 9.58 25 VAL E N 1
ATOM 2751 C CA . VAL E 1 30 ? 3.816 -20.873 31.957 1.00 15.06 25 VAL E CA 1
ATOM 2752 C C . VAL E 1 30 ? 3.203 -20.092 30.800 1.00 17.75 25 VAL E C 1
ATOM 2753 O O . VAL E 1 30 ? 2.392 -19.194 31.019 1.00 15.86 25 VAL E O 1
ATOM 2757 N N . VAL E 1 31 ? 3.580 -20.424 29.569 1.00 12.98 26 VAL E N 1
ATOM 2758 C CA . VAL E 1 31 ? 2.900 -19.815 28.438 1.00 8.05 26 VAL E CA 1
ATOM 2759 C C . VAL E 1 31 ? 1.764 -20.706 27.974 1.00 10.26 26 VAL E C 1
ATOM 2760 O O . VAL E 1 31 ? 1.957 -21.872 27.598 1.00 8.52 26 VAL E O 1
ATOM 2764 N N . VAL E 1 32 ? 0.570 -20.138 28.002 1.00 8.67 27 VAL E N 1
ATOM 2765 C CA . VAL E 1 32 ? -0.634 -20.851 27.633 1.00 6.80 27 VAL E CA 1
ATOM 2766 C C . VAL E 1 32 ? -1.108 -20.334 26.282 1.00 7.45 27 VAL E C 1
ATOM 2767 O O . VAL E 1 32 ? -1.420 -19.145 26.148 1.00 9.50 27 VAL E O 1
ATOM 2771 N N . ILE E 1 33 ? -1.126 -21.207 25.272 1.00 9.23 28 ILE E N 1
ATOM 2772 C CA . ILE E 1 33 ? -1.618 -20.814 23.946 1.00 9.56 28 ILE E CA 1
ATOM 2773 C C . ILE E 1 33 ? -2.911 -21.515 23.569 1.00 12.83 28 ILE E C 1
ATOM 2774 O O . ILE E 1 33 ? -3.001 -22.746 23.622 1.00 13.52 28 ILE E O 1
ATOM 2779 N N . ARG E 1 34 ? -3.908 -20.733 23.173 1.00 9.62 29 ARG E N 1
ATOM 2780 C CA . ARG E 1 34 ? -5.116 -21.287 22.585 1.00 8.15 29 ARG E CA 1
ATOM 2781 C C . ARG E 1 34 ? -5.003 -21.159 21.068 1.00 9.87 29 ARG E C 1
ATOM 2782 O O . ARG E 1 34 ? -5.076 -20.042 20.521 1.00 12.33 29 ARG E O 1
ATOM 2790 N N . PHE E 1 35 ? -4.804 -22.289 20.392 1.00 7.42 30 PHE E N 1
ATOM 2791 C CA . PHE E 1 35 ? -4.850 -22.340 18.920 1.00 9.72 30 PHE E CA 1
ATOM 2792 C C . PHE E 1 35 ? -6.267 -22.608 18.416 1.00 17.83 30 PHE E C 1
ATOM 2793 O O . PHE E 1 35 ? -6.912 -23.568 18.834 1.00 22.33 30 PHE E O 1
ATOM 2801 N N . GLY E 1 36 ? -6.739 -21.781 17.493 1.00 16.03 31 GLY E N 1
ATOM 2802 C CA . GLY E 1 36 ? -8.081 -21.930 16.965 1.00 21.62 31 GLY E CA 1
ATOM 2803 C C . GLY E 1 36 ? -8.515 -20.719 16.162 1.00 21.69 31 GLY E C 1
ATOM 2804 O O . GLY E 1 36 ? -7.771 -20.232 15.322 1.00 15.37 31 GLY E O 1
ATOM 2805 N N . HIS E 1 37 ? -9.735 -20.250 16.402 1.00 21.40 32 HIS E N 1
ATOM 2806 C CA . HIS E 1 37 ? -10.239 -19.037 15.763 1.00 19.21 32 HIS E CA 1
ATOM 2807 C C . HIS E 1 37 ? -11.197 -18.423 16.743 1.00 22.36 32 HIS E C 1
ATOM 2808 O O . HIS E 1 37 ? -12.011 -19.140 17.317 1.00 20.71 32 HIS E O 1
ATOM 2815 N N . ASP E 1 38 ? -11.104 -17.111 16.940 1.00 19.15 33 ASP E N 1
ATOM 2816 C CA . ASP E 1 38 ? -12.011 -16.413 17.849 1.00 20.24 33 ASP E CA 1
ATOM 2817 C C . ASP E 1 38 ? -13.470 -16.672 17.500 1.00 22.04 33 ASP E C 1
ATOM 2818 O O . ASP E 1 38 ? -14.297 -16.765 18.399 1.00 22.30 33 ASP E O 1
ATOM 2823 N N . TRP E 1 39 ? -13.778 -16.775 16.202 1.00 18.22 34 TRP E N 1
ATOM 2824 C CA . TRP E 1 39 ? -15.153 -17.021 15.743 1.00 26.00 34 TRP E CA 1
ATOM 2825 C C . TRP E 1 39 ? -15.700 -18.434 15.984 1.00 30.34 34 TRP E C 1
ATOM 2826 O O . TRP E 1 39 ? -16.904 -18.649 15.921 1.00 35.08 34 TRP E O 1
ATOM 2837 N N . ASP E 1 40 ? -14.828 -19.398 16.232 1.00 26.12 35 ASP E N 1
ATOM 2838 C CA . ASP E 1 40 ? -15.280 -20.765 16.440 1.00 27.42 35 ASP E CA 1
ATOM 2839 C C . ASP E 1 40 ? -16.019 -20.904 17.772 1.00 25.81 35 ASP E C 1
ATOM 2840 O O . ASP E 1 40 ? -15.539 -20.425 18.797 1.00 31.07 35 ASP E O 1
ATOM 2845 N N . PRO E 1 41 ? -17.190 -21.565 17.757 1.00 38.13 36 PRO E N 1
ATOM 2846 C CA . PRO E 1 41 ? -18.035 -21.754 18.950 1.00 34.58 36 PRO E CA 1
ATOM 2847 C C . PRO E 1 41 ? -17.305 -22.348 20.155 1.00 32.82 36 PRO E C 1
ATOM 2848 O O . PRO E 1 41 ? -17.421 -21.794 21.252 1.00 32.72 36 PRO E O 1
ATOM 2852 N N . THR E 1 42 ? -16.572 -23.444 19.955 1.00 29.09 37 THR E N 1
ATOM 2853 C CA . THR E 1 42 ? -15.821 -24.077 21.040 1.00 28.10 37 THR E CA 1
ATOM 2854 C C . THR E 1 42 ? -14.781 -23.113 21.602 1.00 28.14 37 THR E C 1
ATOM 2855 O O . THR E 1 42 ? -14.581 -23.041 22.814 1.00 30.50 37 THR E O 1
ATOM 2859 N N . CYS E 1 43 ? -14.126 -22.368 20.712 1.00 21.46 38 CYS E N 1
ATOM 2860 C CA . CYS E 1 43 ? -13.120 -21.399 21.129 1.00 21.03 38 CYS E CA 1
ATOM 2861 C C . CYS E 1 43 ? -13.731 -20.296 21.988 1.00 21.23 38 CYS E C 1
ATOM 2862 O O . CYS E 1 43 ? -13.155 -19.911 23.002 1.00 28.59 38 CYS E O 1
ATOM 2865 N N . MET E 1 44 ? -14.902 -19.809 21.582 1.00 24.51 39 MET E N 1
ATOM 2866 C CA . MET E 1 44 ? -15.616 -18.764 22.315 1.00 21.59 39 MET E CA 1
ATOM 2867 C C . MET E 1 44 ? -15.836 -19.159 23.774 1.00 25.73 39 MET E C 1
ATOM 2868 O O . MET E 1 44 ? -15.587 -18.375 24.685 1.00 24.17 39 MET E O 1
ATOM 2873 N N . LYS E 1 45 ? -16.305 -20.382 23.986 1.00 31.49 40 LYS E N 1
ATOM 2874 C CA . LYS E 1 45 ? -16.548 -20.873 25.342 1.00 31.22 40 LYS E CA 1
ATOM 2875 C C . LYS E 1 45 ? -15.257 -20.952 26.141 1.00 32.76 40 LYS E C 1
ATOM 2876 O O . LYS E 1 45 ? -15.215 -20.539 27.303 1.00 34.68 40 LYS E O 1
ATOM 2882 N N . MET E 1 46 ? -14.203 -21.453 25.497 1.00 34.41 41 MET E N 1
ATOM 2883 C CA . MET E 1 46 ? -12.881 -21.585 26.112 1.00 21.10 41 MET E CA 1
ATOM 2884 C C . MET E 1 46 ? -12.190 -20.232 26.333 1.00 23.31 41 MET E C 1
ATOM 2885 O O . MET E 1 46 ? -11.561 -20.006 27.373 1.00 23.57 41 MET E O 1
ATOM 2890 N N . ASP E 1 47 ? -12.294 -19.343 25.347 1.00 25.58 42 ASP E N 1
ATOM 2891 C CA . ASP E 1 47 ? -11.734 -17.996 25.452 1.00 21.40 42 ASP E CA 1
ATOM 2892 C C . ASP E 1 47 ? -12.332 -17.228 26.630 1.00 27.49 42 ASP E C 1
ATOM 2893 O O . ASP E 1 47 ? -11.632 -16.490 27.320 1.00 23.90 42 ASP E O 1
ATOM 2898 N N . GLU E 1 48 ? -13.634 -17.393 26.838 1.00 30.05 43 GLU E N 1
ATOM 2899 C CA . GLU E 1 48 ? -14.325 -16.730 27.930 1.00 32.39 43 GLU E CA 1
ATOM 2900 C C . GLU E 1 48 ? -13.793 -17.191 29.278 1.00 27.17 43 GLU E C 1
ATOM 2901 O O . GLU E 1 48 ? -13.605 -16.383 30.194 1.00 21.89 43 GLU E O 1
ATOM 2907 N N . VAL E 1 49 ? -13.558 -18.494 29.394 1.00 21.91 44 VAL E N 1
ATOM 2908 C CA . VAL E 1 49 ? -12.916 -19.053 30.578 1.00 27.42 44 VAL E CA 1
ATOM 2909 C C . VAL E 1 49 ? -11.524 -18.449 30.778 1.00 30.20 44 VAL E C 1
ATOM 2910 O O . VAL E 1 49 ? -11.177 -18.005 31.879 1.00 32.99 44 VAL E O 1
ATOM 2914 N N . LEU E 1 50 ? -10.740 -18.426 29.698 1.00 23.82 45 LEU E N 1
ATOM 2915 C CA . LEU E 1 50 ? -9.376 -17.907 29.730 1.00 21.31 45 LEU E CA 1
ATOM 2916 C C . LEU E 1 50 ? -9.365 -16.427 30.092 1.00 21.50 45 LEU E C 1
ATOM 2917 O O . LEU E 1 50 ? -8.530 -15.972 30.866 1.00 27.39 45 LEU E O 1
ATOM 2922 N N . TYR E 1 51 ? -10.286 -15.667 29.521 1.00 21.66 46 TYR E N 1
ATOM 2923 C CA . TYR E 1 51 ? -10.362 -14.262 29.854 1.00 28.59 46 TYR E CA 1
ATOM 2924 C C . TYR E 1 51 ? -10.671 -14.100 31.350 1.00 28.94 46 TYR E C 1
ATOM 2925 O O . TYR E 1 51 ? -9.990 -13.355 32.048 1.00 24.84 46 TYR E O 1
ATOM 2934 N N . SER E 1 52 ? -11.669 -14.841 31.833 1.00 26.18 47 SER E N 1
ATOM 2935 C CA . SER E 1 52 ? -12.157 -14.700 33.202 1.00 33.75 47 SER E CA 1
ATOM 2936 C C . SER E 1 52 ? -11.104 -15.017 34.264 1.00 31.88 47 SER E C 1
ATOM 2937 O O . SER E 1 52 ? -11.122 -14.430 35.339 1.00 22.07 47 SER E O 1
ATOM 2940 N N . ILE E 1 53 ? -10.178 -15.922 33.953 1.00 28.56 48 ILE E N 1
ATOM 2941 C CA . ILE E 1 53 ? -9.165 -16.338 34.921 1.00 26.74 48 ILE E CA 1
ATOM 2942 C C . ILE E 1 53 ? -7.813 -15.675 34.729 1.00 28.60 48 ILE E C 1
ATOM 2943 O O . ILE E 1 53 ? -6.903 -15.902 35.523 1.00 30.33 48 ILE E O 1
ATOM 2948 N N . ALA E 1 54 ? -7.664 -14.882 33.674 1.00 30.31 49 ALA E N 1
ATOM 2949 C CA . ALA E 1 54 ? -6.344 -14.352 33.311 1.00 30.51 49 ALA E CA 1
ATOM 2950 C C . ALA E 1 54 ? -5.700 -13.553 34.448 1.00 32.34 49 ALA E C 1
ATOM 2951 O O . ALA E 1 54 ? -4.515 -13.732 34.766 1.00 25.02 49 ALA E O 1
ATOM 2953 N N . GLU E 1 55 ? -6.490 -12.680 35.063 1.00 34.61 50 GLU E N 1
ATOM 2954 C CA . GLU E 1 55 ? -5.996 -11.873 36.170 1.00 41.78 50 GLU E CA 1
ATOM 2955 C C . GLU E 1 55 ? -5.554 -12.765 37.320 1.00 31.82 50 GLU E C 1
ATOM 2956 O O . GLU E 1 55 ? -4.457 -12.614 37.841 1.00 29.69 50 GLU E O 1
ATOM 2962 N N . LYS E 1 56 ? -6.422 -13.699 37.696 1.00 30.85 51 LYS E N 1
ATOM 2963 C CA . LYS E 1 56 ? -6.138 -14.669 38.749 1.00 35.64 51 LYS E CA 1
ATOM 2964 C C . LYS E 1 56 ? -4.806 -15.414 38.597 1.00 38.14 51 LYS E C 1
ATOM 2965 O O . LYS E 1 56 ? -4.071 -15.589 39.571 1.00 46.51 51 LYS E O 1
ATOM 2971 N N . VAL E 1 57 ? -4.501 -15.867 37.386 1.00 31.87 52 VAL E N 1
ATOM 2972 C CA . VAL E 1 57 ? -3.314 -16.693 37.170 1.00 28.04 52 VAL E CA 1
ATOM 2973 C C . VAL E 1 57 ? -2.071 -15.883 36.804 1.00 29.82 52 VAL E C 1
ATOM 2974 O O . VAL E 1 57 ? -0.986 -16.446 36.664 1.00 29.57 52 VAL E O 1
ATOM 2978 N N . LYS E 1 58 ? -2.239 -14.568 36.680 1.00 25.73 53 LYS E N 1
ATOM 2979 C CA . LYS E 1 58 ? -1.208 -13.622 36.200 1.00 31.76 53 LYS E CA 1
ATOM 2980 C C . LYS E 1 58 ? 0.213 -13.836 36.747 1.00 33.50 53 LYS E C 1
ATOM 2981 O O . LYS E 1 58 ? 1.209 -13.511 36.087 1.00 31.71 53 LYS E O 1
ATOM 2987 N N . ASN E 1 59 ? 0.299 -14.399 37.947 1.00 33.24 54 ASN E N 1
ATOM 2988 C CA . ASN E 1 59 ? 1.570 -14.537 38.642 1.00 32.84 54 ASN E CA 1
ATOM 2989 C C . ASN E 1 59 ? 2.417 -15.718 38.185 1.00 31.15 54 ASN E C 1
ATOM 2990 O O . ASN E 1 59 ? 3.646 -15.701 38.305 1.00 33.27 54 ASN E O 1
ATOM 2995 N N . PHE E 1 60 ? 1.760 -16.746 37.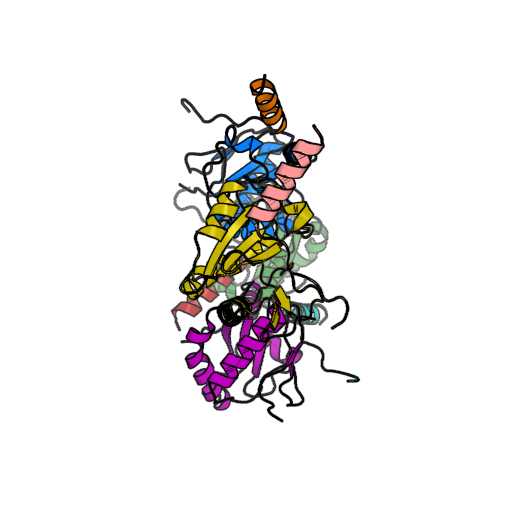665 1.00 26.42 55 PHE E N 1
ATOM 2996 C CA . PHE E 1 60 ? 2.468 -17.943 37.238 1.00 26.13 55 PHE E CA 1
ATOM 2997 C C . PHE E 1 60 ? 2.197 -18.322 35.777 1.00 24.62 55 PHE E C 1
ATOM 2998 O O . PHE E 1 60 ? 2.693 -19.342 35.302 1.00 27.52 55 PHE E O 1
ATOM 3006 N N . ALA E 1 61 ? 1.420 -17.504 35.067 1.00 22.20 56 ALA E N 1
ATOM 3007 C CA . ALA E 1 61 ? 1.025 -17.836 33.692 1.00 23.18 56 ALA E CA 1
ATOM 3008 C C . ALA E 1 61 ? 0.541 -16.642 32.881 1.00 22.16 56 ALA E C 1
ATOM 3009 O O . ALA E 1 61 ? -0.003 -15.676 33.428 1.00 20.51 56 ALA E O 1
ATOM 3011 N N . VAL E 1 62 ? 0.726 -16.747 31.566 1.00 19.62 57 VAL E N 1
ATOM 3012 C CA . VAL E 1 62 ? 0.302 -15.736 30.604 1.00 11.05 57 VAL E CA 1
ATOM 3013 C C . VAL E 1 62 ? -0.367 -16.471 29.421 1.00 17.08 57 VAL E C 1
ATOM 3014 O O . VAL E 1 62 ? 0.072 -17.559 29.015 1.00 10.23 57 VAL E O 1
ATOM 3018 N N . ILE E 1 63 ? -1.448 -15.896 28.900 1.00 16.45 58 ILE E N 1
ATOM 3019 C CA . ILE E 1 63 ? -2.302 -16.566 27.923 1.00 14.63 58 ILE E CA 1
ATOM 3020 C C . ILE E 1 63 ? -2.306 -15.806 26.600 1.00 16.22 58 ILE E C 1
ATOM 3021 O O . ILE E 1 63 ? -2.433 -14.586 26.588 1.00 8.24 58 ILE E O 1
ATOM 3026 N N . TYR E 1 64 ? -2.151 -16.529 25.497 1.00 11.07 59 TYR E N 1
ATOM 3027 C CA . TYR E 1 64 ? -2.179 -15.930 24.159 1.00 9.47 59 TYR E CA 1
ATOM 3028 C C . TYR E 1 64 ? -3.157 -16.705 23.279 1.00 7.27 59 TYR E C 1
ATOM 3029 O O . TYR E 1 64 ? -3.359 -17.904 23.473 1.00 12.22 59 TYR E O 1
ATOM 3038 N N . LEU E 1 65 ? -3.749 -16.017 22.311 1.00 12.37 60 LEU E N 1
ATOM 3039 C CA . LEU E 1 65 ? -4.634 -16.634 21.334 1.00 7.39 60 LEU E CA 1
ATOM 3040 C C . LEU E 1 65 ? -3.973 -16.594 19.966 1.00 9.87 60 LEU E C 1
ATOM 3041 O O . LEU E 1 65 ? -3.451 -15.556 19.532 1.00 5.13 60 LEU E O 1
ATOM 3046 N N . VAL E 1 66 ? -4.006 -17.722 19.275 1.00 11.20 61 VAL E N 1
ATOM 3047 C CA . VAL E 1 66 ? -3.435 -17.790 17.945 1.00 5.68 61 VAL E CA 1
ATOM 3048 C C . VAL E 1 66 ? -4.470 -18.308 16.967 1.00 10.45 61 VAL E C 1
ATOM 3049 O O . VAL E 1 66 ? -5.040 -19.383 17.168 1.00 9.21 61 VAL E O 1
ATOM 3053 N N . ASP E 1 67 ? -4.726 -17.531 15.913 1.00 8.20 62 ASP E N 1
ATOM 3054 C CA . ASP E 1 67 ? -5.628 -17.976 14.850 1.00 6.84 62 ASP E CA 1
ATOM 3055 C C . ASP E 1 67 ? -4.843 -18.868 13.893 1.00 6.40 62 ASP E C 1
ATOM 3056 O O . ASP E 1 67 ? -3.884 -18.415 13.260 1.00 7.81 62 ASP E O 1
ATOM 3061 N N . ILE E 1 68 ? -5.263 -20.121 13.756 1.00 7.82 63 ILE E N 1
ATOM 3062 C CA . ILE E 1 68 ? -4.463 -21.099 13.010 1.00 5.36 63 ILE E CA 1
ATOM 3063 C C . ILE E 1 68 ? -4.620 -21.005 11.487 1.00 10.87 63 ILE E C 1
ATOM 3064 O O . ILE E 1 68 ? -4.056 -21.816 10.738 1.00 8.61 63 ILE E O 1
ATOM 3069 N N . THR E 1 69 ? -5.361 -19.995 11.046 1.00 8.44 64 THR E N 1
ATOM 3070 C CA . THR E 1 69 ? -5.432 -19.635 9.633 1.00 11.76 64 THR E CA 1
ATOM 3071 C C . THR E 1 69 ? -4.482 -18.468 9.367 1.00 11.83 64 THR E C 1
ATOM 3072 O O . THR E 1 69 ? -3.721 -18.490 8.402 1.00 11.61 64 THR E O 1
ATOM 3076 N N . GLU E 1 70 ? -4.510 -17.463 10.243 1.00 12.10 65 GLU E N 1
ATOM 3077 C CA . GLU E 1 70 ? -3.562 -16.362 10.148 1.00 7.81 65 GLU E CA 1
ATOM 3078 C C . GLU E 1 70 ? -2.155 -16.906 10.317 1.00 12.22 65 GLU E C 1
ATOM 3079 O O . GLU E 1 70 ? -1.221 -16.499 9.622 1.00 10.44 65 GLU E O 1
ATOM 3085 N N . VAL E 1 71 ? -2.021 -17.848 11.248 1.00 7.76 66 VAL E N 1
ATOM 3086 C CA . VAL E 1 71 ? -0.730 -18.384 11.648 1.00 8.23 66 VAL E CA 1
ATOM 3087 C C . VAL E 1 71 ? -0.728 -19.904 11.533 1.00 7.83 66 VAL E C 1
ATOM 3088 O O . VAL E 1 71 ? -0.931 -20.609 12.532 1.00 6.14 66 VAL E O 1
ATOM 3092 N N . PRO E 1 72 ? -0.508 -20.423 10.308 1.00 9.76 67 PRO E N 1
ATOM 3093 C CA . PRO E 1 72 ? -0.667 -21.870 10.130 1.00 8.66 67 PRO E CA 1
ATOM 3094 C C . PRO E 1 72 ? 0.612 -22.654 10.381 1.00 15.28 67 PRO E C 1
ATOM 3095 O O . PRO E 1 72 ? 0.585 -23.880 10.237 1.00 14.73 67 PRO E O 1
ATOM 3099 N N . ASP E 1 73 ? 1.696 -21.970 10.751 1.00 10.16 68 ASP E N 1
ATOM 3100 C CA . ASP E 1 73 ? 3.017 -22.597 10.848 1.00 8.41 68 ASP E CA 1
ATOM 3101 C C . ASP E 1 73 ? 3.061 -23.873 11.723 1.00 7.67 68 ASP E C 1
ATOM 3102 O O . ASP E 1 73 ? 3.840 -24.789 11.457 1.00 4.45 68 ASP E O 1
ATOM 3107 N N . PHE E 1 74 ? 2.213 -23.930 12.744 1.00 3.60 69 PHE E N 1
ATOM 3108 C CA . PHE E 1 74 ? 2.289 -25.000 13.740 1.00 15.51 69 PHE E CA 1
ATOM 3109 C C . PHE E 1 74 ? 1.238 -26.098 13.547 1.00 12.05 69 PHE E C 1
ATOM 3110 O O . PHE E 1 74 ? 1.226 -27.098 14.284 1.00 14.12 69 PHE E O 1
ATOM 3118 N N . ASN E 1 75 ? 0.379 -25.924 12.545 1.00 10.48 70 ASN E N 1
ATOM 3119 C CA . ASN E 1 75 ? -0.766 -26.818 12.353 1.00 16.38 70 ASN E CA 1
ATOM 3120 C C . ASN E 1 75 ? -0.397 -28.287 12.200 1.00 15.32 70 ASN E C 1
ATOM 3121 O O . ASN E 1 75 ? -1.046 -29.161 12.778 1.00 10.75 70 ASN E O 1
ATOM 3126 N N . LYS E 1 76 ? 0.644 -28.553 11.423 1.00 13.56 71 LYS E N 1
ATOM 3127 C CA . LYS E 1 76 ? 1.065 -29.923 11.154 1.00 15.98 71 LYS E CA 1
ATOM 3128 C C . LYS E 1 76 ? 1.789 -30.559 12.344 1.00 11.89 71 LYS E C 1
ATOM 3129 O O . LYS E 1 76 ? 1.439 -31.652 12.773 1.00 10.61 71 LYS E O 1
ATOM 3135 N N . MET E 1 77 ? 2.787 -29.875 12.891 1.00 6.28 72 MET E N 1
ATOM 3136 C CA . MET E 1 77 ? 3.605 -30.471 13.946 1.00 9.51 72 MET E CA 1
ATOM 3137 C C . MET E 1 77 ? 2.895 -30.571 15.301 1.00 13.95 72 MET E C 1
ATOM 3138 O O . MET E 1 77 ? 3.220 -31.443 16.096 1.00 12.38 72 MET E O 1
ATOM 3143 N N . TYR E 1 78 ? 1.946 -29.672 15.554 1.00 10.03 73 TYR E N 1
ATOM 3144 C CA . TYR E 1 78 ? 1.169 -29.669 16.793 1.00 12.79 73 TYR E CA 1
ATOM 3145 C C . TYR E 1 78 ? -0.201 -30.298 16.541 1.00 11.55 73 TYR E C 1
ATOM 3146 O O . TYR E 1 78 ? -1.063 -30.287 17.418 1.00 11.66 73 TYR E O 1
ATOM 3155 N N . GLU E 1 79 ? -0.394 -30.822 15.331 1.00 21.62 74 GLU E N 1
ATOM 3156 C CA . GLU E 1 79 ? -1.595 -31.582 14.970 1.00 23.21 74 GLU E CA 1
ATOM 3157 C C . GLU E 1 79 ? -2.891 -30.835 15.288 1.00 20.13 74 GLU E C 1
ATOM 3158 O O . GLU E 1 79 ? -3.859 -31.406 15.796 1.00 18.65 74 GLU E O 1
ATOM 3164 N N . LEU E 1 80 ? -2.897 -29.548 14.964 1.00 20.45 75 LEU E N 1
ATOM 3165 C CA . LEU E 1 80 ? -4.015 -28.679 15.290 1.00 22.04 75 LEU E CA 1
ATOM 3166 C C . LEU E 1 80 ? -5.234 -28.975 14.426 1.00 25.61 75 LEU E C 1
ATOM 3167 O O . LEU E 1 80 ? -5.629 -28.172 13.585 1.00 32.21 75 LEU E O 1
ATOM 3172 N N . TYR E 1 81 ? -5.841 -30.129 14.643 1.00 27.86 76 TYR E N 1
ATOM 3173 C CA . TYR E 1 81 ? -6.988 -30.515 13.833 1.00 27.88 76 TYR E CA 1
ATOM 3174 C C . TYR E 1 81 ? -8.322 -30.362 14.569 1.00 24.76 76 TYR E C 1
ATOM 3175 O O . TYR E 1 81 ? -9.387 -30.449 13.957 1.00 23.59 76 TYR E O 1
ATOM 3184 N N . ASP E 1 82 ? -8.261 -30.120 15.875 1.00 17.70 77 ASP E N 1
ATOM 3185 C CA . ASP E 1 82 ? -9.481 -29.841 16.650 1.00 27.32 77 ASP E CA 1
ATOM 3186 C C . ASP E 1 82 ? -9.807 -28.355 16.549 1.00 26.60 77 ASP E C 1
ATOM 3187 O O . ASP E 1 82 ? -8.898 -27.539 16.490 1.00 23.62 77 ASP E O 1
ATOM 3192 N N . PRO E 1 83 ? -11.105 -28.001 16.546 1.00 22.78 78 PRO E N 1
ATOM 3193 C CA . PRO E 1 83 ? -11.561 -26.602 16.505 1.00 20.13 78 PRO E CA 1
ATOM 3194 C C . PRO E 1 83 ? -10.894 -25.735 17.572 1.00 22.43 78 PRO E C 1
ATOM 3195 O O . PRO E 1 83 ? -10.659 -24.546 17.354 1.00 18.86 78 PRO E O 1
ATOM 3199 N N . CYS E 1 84 ? -10.593 -26.338 18.719 1.00 18.55 79 CYS E N 1
ATOM 3200 C CA . CYS E 1 84 ? -9.989 -25.615 19.826 1.00 14.58 79 CYS E CA 1
ATOM 3201 C C . CYS E 1 84 ? -8.908 -26.450 20.506 1.00 16.19 79 CYS E C 1
ATOM 3202 O O . CYS E 1 84 ? -9.166 -27.583 20.929 1.00 17.60 79 CYS E O 1
ATOM 3205 N N . THR E 1 85 ? -7.707 -25.877 20.618 1.00 13.58 80 THR E N 1
ATOM 3206 C CA . THR E 1 85 ? -6.555 -26.554 21.219 1.00 10.20 80 THR E CA 1
ATOM 3207 C C . THR E 1 85 ? -5.829 -25.636 22.202 1.00 18.87 80 THR E C 1
ATOM 3208 O O . THR E 1 85 ? -5.311 -24.586 21.812 1.00 13.26 80 THR E O 1
ATOM 3212 N N . VAL E 1 86 ? -5.785 -26.026 23.475 1.00 15.74 81 VAL E N 1
ATOM 3213 C CA . VAL E 1 86 ? -4.966 -25.302 24.452 1.00 12.71 81 VAL E CA 1
ATOM 3214 C C . VAL E 1 86 ? -3.711 -26.112 24.821 1.00 15.74 81 VAL E C 1
ATOM 3215 O O . VAL E 1 86 ? -3.792 -27.287 25.180 1.00 15.97 81 VAL E O 1
ATOM 3219 N N . MET E 1 87 ? -2.550 -25.475 24.715 1.00 12.01 82 MET E N 1
ATOM 3220 C CA . MET E 1 87 ? -1.286 -26.123 25.005 1.00 12.48 82 MET E CA 1
ATOM 3221 C C . MET E 1 87 ? -0.497 -25.280 25.975 1.00 13.72 82 MET E C 1
ATOM 3222 O O . MET E 1 87 ? -0.727 -24.070 26.073 1.00 11.39 82 MET E O 1
ATOM 3227 N N . PHE E 1 88 ? 0.440 -25.915 26.680 1.00 8.97 83 PHE E N 1
ATOM 3228 C CA . PHE E 1 88 ? 1.238 -25.220 27.681 1.00 8.91 83 PHE E CA 1
ATOM 3229 C C . PHE E 1 88 ? 2.713 -25.346 27.382 1.00 14.17 83 PHE E C 1
ATOM 3230 O O . PHE E 1 88 ? 3.161 -26.371 26.881 1.00 10.85 83 PHE E O 1
ATOM 3238 N N . PHE E 1 89 ? 3.456 -24.298 27.727 1.00 10.68 84 PHE E N 1
ATOM 3239 C CA . PHE E 1 89 ? 4.896 -24.267 27.582 1.00 10.65 84 PHE E CA 1
ATOM 3240 C C . PHE E 1 89 ? 5.501 -23.693 28.853 1.00 12.79 84 PHE E C 1
ATOM 3241 O O . PHE E 1 89 ? 4.865 -22.923 29.569 1.00 12.63 84 PHE E O 1
ATOM 3249 N N . PHE E 1 90 ? 6.733 -24.076 29.140 1.00 8.99 85 PHE E N 1
ATOM 3250 C CA . PHE E 1 90 ? 7.454 -23.459 30.231 1.00 10.75 85 PHE E CA 1
ATOM 3251 C C . PHE E 1 90 ? 8.919 -23.479 29.897 1.00 8.15 85 PHE E C 1
ATOM 3252 O O . PHE E 1 90 ? 9.475 -24.543 29.621 1.00 10.68 85 PHE E O 1
ATOM 3260 N N . ARG E 1 91 ? 9.538 -22.302 29.936 1.00 12.79 86 ARG E N 1
ATOM 3261 C CA . ARG E 1 91 ? 10.944 -22.136 29.546 1.00 27.61 86 ARG E CA 1
ATOM 3262 C C . ARG E 1 91 ? 11.267 -22.831 28.230 1.00 29.13 86 ARG E C 1
ATOM 3263 O O . ARG E 1 91 ? 12.221 -23.604 28.141 1.00 34.49 86 ARG E O 1
ATOM 3271 N N . ASN E 1 92 ? 10.443 -22.563 27.222 1.00 21.93 87 ASN E N 1
ATOM 3272 C CA . ASN E 1 92 ? 10.686 -23.036 25.858 1.00 12.44 87 ASN E CA 1
ATOM 3273 C C . ASN E 1 92 ? 10.532 -24.538 25.674 1.00 16.09 87 ASN E C 1
ATOM 3274 O O . ASN E 1 92 ? 11.079 -25.120 24.739 1.00 19.04 87 ASN E O 1
ATOM 3279 N N . LYS E 1 93 ? 9.757 -25.166 26.546 1.00 12.53 88 LYS E N 1
ATOM 3280 C CA . LYS E 1 93 ? 9.514 -26.595 26.402 1.00 23.57 88 LYS E CA 1
ATOM 3281 C C . LYS E 1 93 ? 8.028 -26.866 26.413 1.00 21.39 88 LYS E C 1
ATOM 3282 O O . LYS E 1 93 ? 7.280 -26.225 27.156 1.00 12.53 88 LYS E O 1
ATOM 3288 N N . HIS E 1 94 ? 7.588 -27.785 25.561 1.00 12.46 89 HIS E N 1
ATOM 3289 C CA . HIS E 1 94 ? 6.193 -28.191 25.589 1.00 12.43 89 HIS E CA 1
ATOM 3290 C C . HIS E 1 94 ? 5.936 -29.045 26.827 1.00 16.19 89 HIS E C 1
ATOM 3291 O O . HIS E 1 94 ? 6.599 -30.048 27.016 1.00 15.49 89 HIS E O 1
ATOM 3298 N N . ILE E 1 95 ? 4.976 -28.648 27.660 1.00 21.42 90 ILE E N 1
ATOM 3299 C CA . ILE E 1 95 ? 4.650 -29.407 28.869 1.00 16.45 90 ILE E CA 1
ATOM 3300 C C . ILE E 1 95 ? 3.398 -30.261 28.684 1.00 19.21 90 ILE E C 1
ATOM 3301 O O . ILE E 1 95 ? 2.317 -29.753 28.351 1.00 16.12 90 ILE E O 1
ATOM 3306 N N . MET E 1 96 ? 3.554 -31.562 28.906 1.00 18.54 91 MET E N 1
ATOM 3307 C CA . MET E 1 96 ? 2.445 -32.502 28.809 1.00 18.24 91 MET E CA 1
ATOM 3308 C C . MET E 1 96 ? 1.721 -32.624 30.137 1.00 18.42 91 MET E C 1
ATOM 3309 O O . MET E 1 96 ? 2.307 -32.411 31.205 1.00 17.70 91 MET E O 1
ATOM 3314 N N . ILE E 1 97 ? 0.438 -32.957 30.068 1.00 14.04 92 ILE E N 1
ATOM 3315 C CA . ILE E 1 97 ? -0.324 -33.227 31.283 1.00 20.19 92 ILE E CA 1
ATOM 3316 C C . ILE E 1 97 ? -1.313 -34.366 31.054 1.00 20.95 92 ILE E C 1
ATOM 3317 O O . ILE E 1 97 ? -2.032 -34.396 30.051 1.00 13.26 92 ILE E O 1
ATOM 3322 N N . ASP E 1 98 ? -1.315 -35.325 31.972 1.00 24.93 93 ASP E N 1
ATOM 3323 C CA . ASP E 1 98 ? -2.219 -36.456 31.866 1.00 31.57 93 ASP E CA 1
ATOM 3324 C C . ASP E 1 98 ? -3.589 -36.020 32.368 1.00 32.76 93 ASP E C 1
ATOM 3325 O O . ASP E 1 98 ? -3.775 -35.770 33.559 1.00 32.21 93 ASP E O 1
ATOM 3330 N N . LEU E 1 99 ? -4.537 -35.910 31.446 1.00 41.92 94 LEU E N 1
ATOM 3331 C CA . LEU E 1 99 ? -5.895 -35.508 31.782 1.00 41.63 94 LEU E CA 1
ATOM 3332 C C . LEU E 1 99 ? -6.789 -36.733 31.910 1.00 43.29 94 LEU E C 1
ATOM 3333 O O . LEU E 1 99 ? -7.980 -36.618 32.203 1.00 43.93 94 LEU E O 1
ATOM 3338 N N . GLY E 1 100 ? -6.210 -37.908 31.675 1.00 40.61 95 GLY E N 1
ATOM 3339 C CA . GLY E 1 100 ? -6.985 -39.132 31.633 1.00 37.65 95 GLY E CA 1
ATOM 3340 C C . GLY E 1 100 ? -7.847 -39.221 30.386 1.00 35.72 95 GLY E C 1
ATOM 3341 O O . GLY E 1 100 ? -8.826 -39.954 30.355 1.00 33.68 95 GLY E O 1
ATOM 3342 N N . THR E 1 101 ? -7.474 -38.486 29.343 1.00 33.92 96 THR E N 1
ATOM 3343 C CA . THR E 1 101 ? -8.270 -38.448 28.116 1.00 28.34 96 THR E CA 1
ATOM 3344 C C . THR E 1 101 ? -7.644 -39.263 26.987 1.00 23.25 96 THR E C 1
ATOM 3345 O O . THR E 1 101 ? -8.268 -39.490 25.955 1.00 22.15 96 THR E O 1
ATOM 3349 N N . GLY E 1 102 ? -6.404 -39.692 27.176 1.00 20.30 97 GLY E N 1
ATOM 3350 C CA . GLY E 1 102 ? -5.696 -40.395 26.121 1.00 22.92 97 GLY E CA 1
ATOM 3351 C C . GLY E 1 102 ? -4.856 -39.486 25.231 1.00 34.89 97 GLY E C 1
ATOM 3352 O O . GLY E 1 102 ? -4.227 -39.956 24.278 1.00 40.29 97 GLY E O 1
ATOM 3353 N N . ASN E 1 103 ? -4.868 -38.185 25.519 1.00 29.16 98 ASN E N 1
ATOM 3354 C CA . ASN E 1 103 ? -3.972 -37.233 24.855 1.00 18.68 98 ASN E CA 1
ATOM 3355 C C . ASN E 1 103 ? -3.354 -36.291 25.881 1.00 27.67 98 ASN E C 1
ATOM 3356 O O . ASN E 1 103 ? -4.018 -35.405 26.425 1.00 18.54 98 ASN E O 1
ATOM 3361 N N . ASN E 1 104 ? -2.072 -36.483 26.144 1.00 18.57 99 ASN E N 1
ATOM 3362 C CA . ASN E 1 104 ? -1.404 -35.681 27.141 1.00 18.50 99 ASN E CA 1
ATOM 3363 C C . ASN E 1 104 ? -0.760 -34.403 26.578 1.00 18.25 99 ASN E C 1
ATOM 3364 O O . ASN E 1 104 ? -0.042 -33.716 27.289 1.00 20.16 99 ASN E O 1
ATOM 3369 N N . ASN E 1 105 ? -1.028 -34.068 25.319 1.00 20.95 100 ASN E N 1
ATOM 3370 C CA . ASN E 1 105 ? -0.332 -32.942 24.688 1.00 19.75 100 ASN E CA 1
ATOM 3371 C C . ASN E 1 105 ? -1.130 -31.645 24.573 1.00 26.31 100 ASN E C 1
ATOM 3372 O O . ASN E 1 105 ? -0.578 -30.596 24.220 1.00 23.05 100 ASN E O 1
ATOM 3377 N N . LYS E 1 106 ? -2.423 -31.716 24.858 1.00 23.28 101 LYS E N 1
ATOM 3378 C CA . LYS E 1 106 ? -3.300 -30.580 24.624 1.00 25.03 101 LYS E CA 1
ATOM 3379 C C . LYS E 1 106 ? -4.609 -30.774 25.353 1.00 17.91 101 LYS E C 1
ATOM 3380 O O . LYS E 1 106 ? -4.991 -31.898 25.654 1.00 18.09 101 LYS E O 1
ATOM 3386 N N . ILE E 1 107 ? -5.290 -29.668 25.632 1.00 17.85 102 ILE E N 1
ATOM 3387 C CA . ILE E 1 107 ? -6.666 -29.706 26.101 1.00 17.98 102 ILE E CA 1
ATOM 3388 C C . ILE E 1 107 ? -7.498 -29.323 24.890 1.00 28.96 102 ILE E C 1
ATOM 3389 O O . ILE E 1 107 ? -7.406 -28.183 24.414 1.00 17.78 102 ILE E O 1
ATOM 3394 N N . ASN E 1 108 ? -8.278 -30.267 24.359 1.00 22.33 103 ASN E N 1
ATOM 3395 C CA . ASN E 1 108 ? -8.964 -30.015 23.089 1.00 21.12 103 ASN E CA 1
ATOM 3396 C C . ASN E 1 108 ? -10.475 -29.972 23.152 1.00 23.31 103 ASN E C 1
ATOM 3397 O O . ASN E 1 108 ? -11.150 -30.352 22.202 1.00 26.95 103 ASN E O 1
ATOM 3402 N N . TRP E 1 109 ? -11.010 -29.483 24.262 1.00 26.71 104 TRP E N 1
ATOM 3403 C CA . TRP E 1 109 ? -12.446 -29.285 24.365 1.00 28.60 104 TRP E CA 1
ATOM 3404 C C . TRP E 1 109 ? -12.697 -28.054 25.212 1.00 31.47 104 TRP E C 1
ATOM 3405 O O . TRP E 1 109 ? -11.840 -27.654 26.000 1.00 34.95 104 TRP E O 1
ATOM 3416 N N . ALA E 1 110 ? -13.868 -27.451 25.057 1.00 32.80 105 ALA E N 1
ATOM 3417 C CA . ALA E 1 110 ? -14.193 -26.275 25.842 1.00 39.75 105 ALA E CA 1
ATOM 3418 C C . ALA E 1 110 ? -14.475 -26.683 27.279 1.00 47.55 105 ALA E C 1
ATOM 3419 O O . ALA E 1 110 ? -15.561 -27.171 27.597 1.00 46.51 105 ALA E O 1
ATOM 3421 N N . MET E 1 111 ? -13.472 -26.518 28.134 1.00 51.61 106 MET E N 1
ATOM 3422 C CA . MET E 1 111 ? -13.669 -26.646 29.565 1.00 59.33 106 MET E CA 1
ATOM 3423 C C . MET E 1 111 ? -14.440 -25.419 29.998 1.00 63.60 106 MET E C 1
ATOM 3424 O O . MET E 1 111 ? -13.995 -24.299 29.762 1.00 68.65 106 MET E O 1
ATOM 3429 N N . GLU E 1 112 ? -15.593 -25.602 30.624 1.00 60.12 107 GLU E N 1
ATOM 3430 C CA . GLU E 1 112 ? -16.378 -24.428 30.983 1.00 63.46 107 GLU E CA 1
ATOM 3431 C C . GLU E 1 112 ? -16.371 -24.094 32.472 1.00 54.75 107 GLU E C 1
ATOM 3432 O O . GLU E 1 112 ? -16.868 -23.039 32.872 1.00 46.56 107 GLU E O 1
ATOM 3438 N N . ASP E 1 113 ? -15.787 -24.978 33.279 1.00 51.74 108 ASP E N 1
ATOM 3439 C CA . ASP E 1 113 ? -15.579 -24.687 34.696 1.00 45.30 108 ASP E CA 1
ATOM 3440 C C . ASP E 1 113 ? -14.241 -23.984 34.907 1.00 34.34 108 ASP E C 1
ATOM 3441 O O . ASP E 1 113 ? -13.183 -24.603 34.799 1.00 27.50 108 ASP E O 1
ATOM 3446 N N . LYS E 1 114 ? -14.312 -22.692 35.229 1.00 31.38 109 LYS E N 1
ATOM 3447 C CA . LYS E 1 114 ? -13.155 -21.807 35.278 1.00 22.33 109 LYS E CA 1
ATOM 3448 C C . LYS E 1 114 ? -12.077 -22.216 36.278 1.00 27.06 109 LYS E C 1
ATOM 3449 O O . LYS E 1 114 ? -10.890 -22.031 36.023 1.00 23.26 109 LYS E O 1
ATOM 3455 N N . GLN E 1 115 ? -12.490 -22.749 37.427 1.00 29.32 110 GLN E N 1
ATOM 3456 C CA . GLN E 1 115 ? -11.539 -23.070 38.492 1.00 21.14 110 GLN E CA 1
ATOM 3457 C C . GLN E 1 115 ? -10.719 -24.317 38.147 1.00 23.44 110 GLN E C 1
ATOM 3458 O O . GLN E 1 115 ? -9.543 -24.396 38.492 1.00 25.02 110 GLN E O 1
ATOM 3464 N N . GLU E 1 116 ? -11.328 -25.275 37.447 1.00 26.30 111 GLU E N 1
ATOM 3465 C CA . GLU E 1 116 ? -10.592 -26.440 36.942 1.00 31.53 111 GLU E CA 1
ATOM 3466 C C . GLU E 1 116 ? -9.364 -26.062 36.104 1.00 32.23 111 GLU E C 1
ATOM 3467 O O . GLU E 1 116 ? -8.310 -26.681 36.230 1.00 37.81 111 GLU E O 1
ATOM 3473 N N . MET E 1 117 ? -9.507 -25.050 35.251 1.00 28.43 112 MET E N 1
ATOM 3474 C CA . MET E 1 117 ? -8.410 -24.603 34.390 1.00 26.45 112 MET E CA 1
ATOM 3475 C C . MET E 1 117 ? -7.340 -23.859 35.184 1.00 27.12 112 MET E C 1
ATOM 3476 O O . MET E 1 117 ? -6.149 -23.952 34.879 1.00 19.95 112 MET E O 1
ATOM 3481 N N . VAL E 1 118 ? -7.770 -23.122 36.203 1.00 27.46 113 VAL E N 1
ATOM 3482 C CA . VAL E 1 118 ? -6.841 -22.462 37.116 1.00 25.05 113 VAL E CA 1
ATOM 3483 C C . VAL E 1 118 ? -5.940 -23.520 37.730 1.00 26.84 113 VAL E C 1
ATOM 3484 O O . VAL E 1 118 ? -4.716 -23.353 37.822 1.00 20.17 113 VAL E O 1
ATOM 3488 N N . ASP E 1 119 ? -6.561 -24.623 38.133 1.00 24.21 114 ASP E N 1
ATOM 3489 C CA . ASP E 1 119 ? -5.861 -25.653 38.882 1.00 29.53 114 ASP E CA 1
ATOM 3490 C C . ASP E 1 119 ? -4.933 -26.432 37.959 1.00 28.76 114 ASP E C 1
ATOM 3491 O O . ASP E 1 119 ? -3.863 -26.880 38.367 1.00 20.26 114 ASP E O 1
ATOM 3496 N N . ILE E 1 120 ? -5.356 -26.592 36.711 1.00 20.13 115 ILE E N 1
ATOM 3497 C CA . ILE E 1 120 ? -4.532 -27.282 35.738 1.00 23.45 115 ILE E CA 1
ATOM 3498 C C . ILE E 1 120 ? -3.279 -26.459 35.485 1.00 20.00 115 ILE E C 1
ATOM 3499 O O . ILE E 1 120 ? -2.164 -26.976 35.507 1.00 22.32 115 ILE E O 1
ATOM 3504 N N . ILE E 1 121 ? -3.473 -25.162 35.290 1.00 20.62 116 ILE E N 1
ATOM 3505 C CA . ILE E 1 121 ? -2.360 -24.262 35.044 1.00 19.92 116 ILE E CA 1
ATOM 3506 C C . ILE E 1 121 ? -1.398 -24.246 36.224 1.00 20.01 116 ILE E C 1
ATOM 3507 O O . ILE E 1 121 ? -0.187 -24.353 36.047 1.00 27.73 116 ILE E O 1
ATOM 3512 N N . GLU E 1 122 ? -1.950 -24.136 37.429 1.00 26.54 117 GLU E N 1
ATOM 3513 C CA . GLU E 1 122 ? -1.163 -24.219 38.654 1.00 27.25 117 GLU E CA 1
ATOM 3514 C C . GLU E 1 122 ? -0.353 -25.495 38.703 1.00 23.16 117 GLU E C 1
ATOM 3515 O O . GLU E 1 122 ? 0.822 -25.481 39.053 1.00 25.49 117 GLU E O 1
ATOM 3521 N N . THR E 1 123 ? -1.001 -26.599 38.358 1.00 25.86 118 THR E N 1
ATOM 3522 C CA . THR E 1 123 ? -0.354 -27.904 38.333 1.00 27.84 118 THR E CA 1
ATOM 3523 C C . THR E 1 123 ? 0.795 -27.931 37.334 1.00 30.12 118 THR E C 1
ATOM 3524 O O . THR E 1 123 ? 1.882 -28.438 37.638 1.00 24.21 118 THR E O 1
ATOM 3528 N N . VAL E 1 124 ? 0.556 -27.375 36.146 1.00 26.32 119 VAL E N 1
ATOM 3529 C CA . VAL E 1 124 ? 1.596 -27.308 35.120 1.00 24.78 119 VAL E CA 1
ATOM 3530 C C . VAL E 1 124 ? 2.765 -26.468 35.624 1.00 19.96 119 VAL E C 1
ATOM 3531 O O . VAL E 1 124 ? 3.926 -26.820 35.439 1.00 19.95 119 VAL E O 1
ATOM 3535 N N . TYR E 1 125 ? 2.446 -25.361 36.279 1.00 20.00 120 TYR E N 1
ATOM 3536 C CA . TYR E 1 125 ? 3.460 -24.440 36.772 1.00 23.31 120 TYR E CA 1
ATOM 3537 C C . TYR E 1 125 ? 4.374 -25.090 37.814 1.00 28.68 120 TYR E C 1
ATOM 3538 O O . TYR E 1 125 ? 5.598 -25.061 37.675 1.00 28.89 120 TYR E O 1
ATOM 3547 N N . ARG E 1 126 ? 3.786 -25.669 38.858 1.00 24.67 121 ARG E N 1
ATOM 3548 C CA . ARG E 1 126 ? 4.585 -26.332 39.887 1.00 29.13 121 ARG E CA 1
ATOM 3549 C C . ARG E 1 126 ? 5.408 -27.470 39.306 1.00 23.95 121 ARG E C 1
ATOM 3550 O O . ARG E 1 126 ? 6.617 -27.533 39.507 1.00 24.72 121 ARG E O 1
ATOM 3558 N N . GLY E 1 127 ? 4.744 -28.366 38.582 1.00 24.63 122 GLY E N 1
ATOM 3559 C CA . GLY E 1 127 ? 5.414 -29.501 37.980 1.00 30.58 122 GLY E CA 1
ATOM 3560 C C . GLY E 1 127 ? 6.573 -29.114 37.080 1.00 30.50 122 GLY E C 1
ATOM 3561 O O . GLY E 1 127 ? 7.667 -29.681 37.181 1.00 27.81 122 GLY E O 1
ATOM 3562 N N . ALA E 1 128 ? 6.345 -28.140 36.205 1.00 28.94 123 ALA E N 1
ATOM 3563 C CA . ALA E 1 128 ? 7.365 -27.768 35.236 1.00 28.55 123 ALA E CA 1
ATOM 3564 C C . ALA E 1 128 ? 8.514 -27.063 35.929 1.00 27.13 123 ALA E C 1
ATOM 3565 O O . ALA E 1 128 ? 9.671 -27.237 35.558 1.00 29.53 123 ALA E O 1
ATOM 3567 N N . ARG E 1 129 ? 8.199 -26.270 36.944 1.00 31.32 124 ARG E N 1
ATOM 3568 C CA . ARG E 1 129 ? 9.247 -25.554 37.651 1.00 40.06 124 ARG E CA 1
ATOM 3569 C C . ARG E 1 129 ? 10.120 -26.548 38.409 1.00 39.70 124 ARG E C 1
ATOM 3570 O O . ARG E 1 129 ? 11.299 -26.289 38.652 1.00 39.42 124 ARG E O 1
ATOM 3578 N N . LYS E 1 130 ? 9.533 -27.694 38.753 1.00 52.56 125 LYS E N 1
ATOM 3579 C CA . LYS E 1 130 ? 10.260 -28.776 39.420 1.00 51.20 125 LYS E CA 1
ATOM 3580 C C . LYS E 1 130 ? 10.990 -29.664 38.419 1.00 45.73 125 LYS E C 1
ATOM 3581 O O . LYS E 1 130 ? 11.565 -30.686 38.787 1.00 38.00 125 LYS E O 1
ATOM 3587 N N . GLY E 1 131 ? 10.952 -29.270 37.150 1.00 35.30 126 GLY E N 1
ATOM 3588 C CA . GLY E 1 131 ? 11.735 -29.934 36.128 1.00 40.52 126 GLY E CA 1
ATOM 3589 C C . GLY E 1 131 ? 11.002 -31.050 35.416 1.00 38.59 126 GLY E C 1
ATOM 3590 O O . GLY E 1 131 ? 11.583 -31.729 34.568 1.00 37.80 126 GLY E O 1
ATOM 3591 N N . ARG E 1 132 ? 9.730 -31.240 35.759 1.00 39.10 127 ARG E N 1
ATOM 3592 C CA . ARG E 1 132 ? 8.907 -32.270 35.118 1.00 44.92 127 ARG E CA 1
ATOM 3593 C C . ARG E 1 132 ? 8.437 -31.893 33.708 1.00 44.51 127 ARG E C 1
ATOM 3594 O O . ARG E 1 132 ? 7.950 -30.783 33.477 1.00 41.61 127 ARG E O 1
ATOM 3602 N N . GLY E 1 133 ? 8.576 -32.829 32.772 1.00 36.54 128 GLY E N 1
ATOM 3603 C CA . GLY E 1 133 ? 8.034 -32.652 31.442 1.00 35.09 128 GLY E CA 1
ATOM 3604 C C . GLY E 1 133 ? 6.594 -33.120 31.372 1.00 35.18 128 GLY E C 1
ATOM 3605 O O . GLY E 1 133 ? 5.895 -32.831 30.402 1.00 38.97 128 GLY E O 1
ATOM 3606 N N . LEU E 1 134 ? 6.157 -33.844 32.404 1.00 41.50 129 LEU E N 1
ATOM 3607 C CA . LEU E 1 134 ? 4.818 -34.441 32.462 1.00 40.63 129 LEU E CA 1
ATOM 3608 C C . LEU E 1 134 ? 4.199 -34.234 33.848 1.00 40.68 129 LEU E C 1
ATOM 3609 O O . LEU E 1 134 ? 4.827 -34.528 34.857 1.00 40.64 129 LEU E O 1
ATOM 3614 N N . VAL E 1 135 ? 2.969 -33.729 33.890 1.00 39.04 130 VAL E N 1
ATOM 3615 C CA . VAL E 1 135 ? 2.242 -33.570 35.143 1.00 39.27 130 VAL E CA 1
ATOM 3616 C C . VAL E 1 135 ? 0.882 -34.265 35.052 1.00 41.80 130 VAL E C 1
ATOM 3617 O O . VAL E 1 135 ? 0.464 -34.681 33.974 1.00 40.21 130 VAL E O 1
ATOM 3621 N N . VAL E 1 136 ? 0.197 -34.398 36.184 1.00 49.05 131 VAL E N 1
ATOM 3622 C CA . VAL E 1 136 ? -1.094 -35.086 36.224 1.00 42.44 131 VAL E CA 1
ATOM 3623 C C . VAL E 1 136 ? -2.192 -34.146 36.718 1.00 38.46 131 VAL E C 1
ATOM 3624 O O . VAL E 1 136 ? -2.041 -33.518 37.761 1.00 36.20 131 VAL E O 1
ATOM 3628 N N . SER E 1 137 ? -3.287 -34.045 35.964 1.00 40.62 132 SER E N 1
ATOM 3629 C CA . SER E 1 137 ? -4.379 -33.130 36.315 1.00 50.94 132 SER E CA 1
ATOM 3630 C C . SER E 1 137 ? -5.182 -33.639 37.505 1.00 51.04 132 SER E C 1
ATOM 3631 O O . SER E 1 137 ? -5.519 -34.821 37.558 1.00 49.19 132 SER E O 1
ATOM 3634 N N . PRO E 1 138 ? -5.507 -32.734 38.451 1.00 50.94 133 PRO E N 1
ATOM 3635 C CA . PRO E 1 138 ? -6.276 -33.068 39.657 1.00 52.82 133 PRO E CA 1
ATOM 3636 C C . PRO E 1 138 ? -7.580 -33.789 39.326 1.00 56.36 133 PRO E C 1
ATOM 3637 O O . PRO E 1 138 ? -7.907 -34.781 39.980 1.00 62.55 133 PRO E O 1
ATOM 3641 N N . LYS E 1 139 ? -8.301 -33.310 38.316 1.00 51.89 134 LYS E N 1
ATOM 3642 C CA . LYS E 1 139 ? -9.533 -33.966 37.893 1.00 54.50 134 LYS E CA 1
ATOM 3643 C C . LYS E 1 139 ? -9.281 -34.911 36.724 1.00 55.98 134 LYS E C 1
ATOM 3644 O O . LYS E 1 139 ? -8.476 -34.622 35.838 1.00 58.63 134 LYS E O 1
ATOM 3650 N N . ASP E 1 140 ? -9.970 -36.047 36.733 1.00 51.49 135 ASP E N 1
ATOM 3651 C CA . ASP E 1 140 ? -9.830 -37.024 35.669 1.00 51.79 135 ASP E CA 1
ATOM 3652 C C . ASP E 1 140 ? -10.966 -36.868 34.664 1.00 54.87 135 ASP E C 1
ATOM 3653 O O . ASP E 1 140 ? -12.135 -37.065 34.998 1.00 58.59 135 ASP E O 1
ATOM 3658 N N . TYR E 1 141 ? -10.620 -36.509 33.431 1.00 51.43 136 TYR E N 1
ATOM 3659 C CA . TYR E 1 141 ? -11.627 -36.241 32.409 1.00 49.57 136 TYR E CA 1
ATOM 3660 C C . TYR E 1 141 ? -11.891 -37.434 31.488 1.00 53.16 136 TYR E C 1
ATOM 3661 O O . TYR E 1 141 ? -12.301 -37.256 30.343 1.00 49.69 136 TYR E O 1
ATOM 3670 N N . SER E 1 142 ? -11.663 -38.645 31.990 1.00 59.53 137 SER E N 1
ATOM 3671 C CA . SER E 1 142 ? -11.948 -39.856 31.222 1.00 64.21 137 SER E CA 1
ATOM 3672 C C . SER E 1 142 ? -13.448 -40.053 31.038 1.00 67.52 137 SER E C 1
ATOM 3673 O O . SER E 1 142 ? -14.227 -39.890 31.979 1.00 69.74 137 SER E O 1
ATOM 3677 N N . PRO F 2 16 ? 4.370 -47.318 29.973 1.00 40.48 238 PRO F N 1
ATOM 3678 C CA . PRO F 2 16 ? 3.407 -47.345 28.866 1.00 37.70 238 PRO F CA 1
ATOM 3679 C C . PRO F 2 16 ? 4.126 -47.388 27.522 1.00 32.49 238 PRO F C 1
ATOM 3680 O O . PRO F 2 16 ? 4.632 -46.359 27.060 1.00 35.25 238 PRO F O 1
ATOM 3684 N N . LEU F 2 17 ? 4.174 -48.567 26.907 1.00 24.20 239 LEU F N 1
ATOM 3685 C CA . LEU F 2 17 ? 4.875 -48.718 25.643 1.00 16.90 239 LEU F CA 1
ATOM 3686 C C . LEU F 2 17 ? 4.353 -47.735 24.580 1.00 20.68 239 LEU F C 1
ATOM 3687 O O . LEU F 2 17 ? 3.154 -47.482 24.477 1.00 27.57 239 LEU F O 1
ATOM 3692 N N . PHE F 2 18 ? 5.276 -47.165 23.822 1.00 16.24 240 PHE F N 1
ATOM 3693 C CA . PHE F 2 18 ? 4.944 -46.211 22.762 1.00 12.32 240 PHE F CA 1
ATOM 3694 C C . PHE F 2 18 ? 4.176 -44.984 23.270 1.00 13.99 240 PHE F C 1
ATOM 3695 O O . PHE F 2 18 ? 3.253 -44.494 22.618 1.00 22.83 240 PHE F O 1
ATOM 3703 N N . GLN F 2 19 ? 4.588 -44.478 24.425 1.00 16.74 241 GLN F N 1
ATOM 3704 C CA . GLN F 2 19 ? 3.936 -43.326 25.053 1.00 23.46 241 GLN F CA 1
ATOM 3705 C C . GLN F 2 19 ? 4.090 -42.049 24.217 1.00 21.38 241 GLN F C 1
ATOM 3706 O O . GLN F 2 19 ? 5.100 -41.857 23.533 1.00 19.21 241 GLN F O 1
ATOM 3712 N N . GLN F 2 20 ? 3.075 -41.191 24.265 1.00 27.91 242 GLN F N 1
ATOM 3713 C CA . GLN F 2 20 ? 3.103 -39.892 23.590 1.00 25.98 242 GLN F CA 1
ATOM 3714 C C . GLN F 2 20 ? 4.338 -39.085 23.965 1.00 18.39 242 GLN F C 1
ATOM 3715 O O . GLN F 2 20 ? 4.669 -38.980 25.140 1.00 26.64 242 GLN F O 1
ATOM 3721 N N . ARG F 2 21 ? 5.032 -38.525 22.975 1.00 11.00 243 ARG F N 1
ATOM 3722 C CA . ARG F 2 21 ? 6.140 -37.615 23.280 1.00 20.08 243 ARG F CA 1
ATOM 3723 C C . ARG F 2 21 ? 5.708 -36.149 23.160 1.00 14.13 243 ARG F C 1
ATOM 3724 O O . ARG F 2 21 ? 4.761 -35.835 22.427 1.00 14.23 243 ARG F O 1
ATOM 3732 N N . PRO F 2 22 ? 6.389 -35.244 23.890 1.00 14.69 244 PRO F N 1
ATOM 3733 C CA . PRO F 2 22 ? 6.062 -33.825 23.742 1.00 13.53 244 PRO F CA 1
ATOM 3734 C C . PRO F 2 22 ? 6.408 -33.310 22.347 1.00 18.37 244 PRO F C 1
ATOM 3735 O O . PRO F 2 22 ? 7.268 -33.874 21.656 1.00 19.48 244 PRO F O 1
ATOM 3739 N N . TYR F 2 23 ? 5.709 -32.262 21.931 1.00 15.09 245 TYR F N 1
ATOM 3740 C CA . TYR F 2 23 ? 5.968 -31.619 20.653 1.00 14.14 245 TYR F CA 1
ATOM 3741 C C . TYR F 2 23 ? 7.229 -30.773 20.787 1.00 13.46 245 TYR F C 1
ATOM 3742 O O . TYR F 2 23 ? 7.630 -30.429 21.907 1.00 11.19 245 TYR F O 1
ATOM 3751 N N . PRO F 2 24 ? 7.866 -30.431 19.652 1.00 18.80 246 PRO F N 1
ATOM 3752 C CA . PRO F 2 24 ? 9.028 -29.536 19.712 1.00 19.80 246 PRO F CA 1
ATOM 3753 C C . PRO F 2 24 ? 8.592 -28.127 20.088 1.00 18.34 246 PRO F C 1
ATOM 3754 O O . PRO F 2 24 ? 7.412 -27.807 19.949 1.00 13.63 246 PRO F O 1
ATOM 3758 N N . SER F 2 25 ? 9.534 -27.307 20.544 1.00 15.47 247 SER F N 1
ATOM 3759 C CA . SER F 2 25 ? 9.275 -25.896 20.807 1.00 16.45 247 SER F CA 1
ATOM 3760 C C . SER F 2 25 ? 8.824 -25.169 19.537 1.00 12.07 247 SER F C 1
ATOM 3761 O O . SER F 2 25 ? 9.106 -25.621 18.425 1.00 9.39 247 SER F O 1
ATOM 3764 N N . PRO F 2 26 ? 8.097 -24.056 19.688 1.00 12.85 248 PRO F N 1
ATOM 3765 C CA . PRO F 2 26 ? 7.739 -23.316 18.463 1.00 19.00 248 PRO F CA 1
ATOM 3766 C C . PRO F 2 26 ? 8.962 -22.926 17.603 1.00 15.03 248 PRO F C 1
ATOM 3767 O O . PRO F 2 26 ? 8.893 -22.968 16.370 1.00 11.69 248 PRO F O 1
ATOM 3771 N N . GLY F 2 27 ? 10.076 -22.591 18.246 1.00 12.73 249 GLY F N 1
ATOM 3772 C CA . GLY F 2 27 ? 11.309 -22.332 17.521 1.00 14.27 249 GLY F CA 1
ATOM 3773 C C . GLY F 2 27 ? 11.767 -23.524 16.681 1.00 9.10 249 GLY F C 1
ATOM 3774 O O . GLY F 2 27 ? 12.189 -23.359 15.539 1.00 8.62 249 GLY F O 1
ATOM 3775 N N . ALA F 2 28 ? 11.678 -24.725 17.247 1.00 11.09 250 ALA F N 1
ATOM 3776 C CA . ALA F 2 28 ? 12.115 -25.941 16.559 1.00 10.20 250 ALA F CA 1
ATOM 3777 C C . ALA F 2 28 ? 11.223 -26.216 15.364 1.00 8.05 250 ALA F C 1
ATOM 3778 O O . ALA F 2 28 ? 11.690 -26.638 14.315 1.00 13.74 250 ALA F O 1
ATOM 3780 N N . VAL F 2 29 ? 9.931 -25.965 15.531 1.00 9.60 251 VAL F N 1
ATOM 3781 C CA . VAL F 2 29 ? 8.976 -26.120 14.442 1.00 9.00 251 VAL F CA 1
ATOM 3782 C C . VAL F 2 29 ? 9.250 -25.132 13.301 1.00 10.58 251 VAL F C 1
ATOM 3783 O O . VAL F 2 29 ? 9.313 -25.531 12.149 1.00 7.89 251 VAL F O 1
ATOM 3787 N N . LEU F 2 30 ? 9.416 -23.852 13.625 1.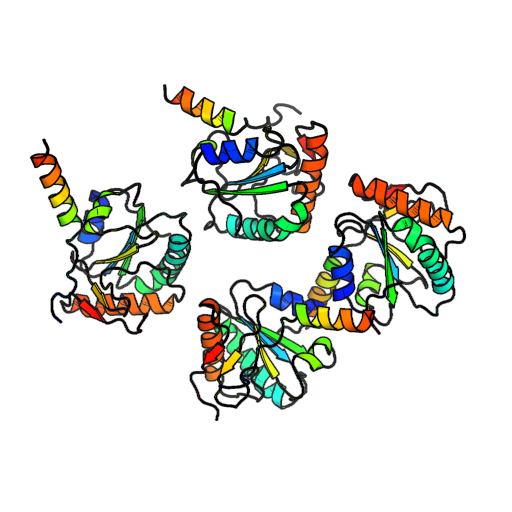00 6.73 252 LEU F N 1
ATOM 3788 C CA . LEU F 2 30 ? 9.725 -22.845 12.603 1.00 6.48 252 LEU F CA 1
ATOM 3789 C C . LEU F 2 30 ? 10.990 -23.231 11.842 1.00 15.86 252 LEU F C 1
ATOM 3790 O O . LEU F 2 30 ? 11.059 -23.092 10.611 1.00 9.30 252 LEU F O 1
ATOM 3795 N N . ARG F 2 31 ? 11.967 -23.761 12.578 1.00 15.30 253 ARG F N 1
ATOM 3796 C CA . ARG F 2 31 ? 13.212 -24.208 11.973 1.00 12.71 253 ARG F CA 1
ATOM 3797 C C . ARG F 2 31 ? 12.956 -25.413 11.073 1.00 14.13 253 ARG F C 1
ATOM 3798 O O . ARG F 2 31 ? 13.429 -25.458 9.944 1.00 6.98 253 ARG F O 1
ATOM 3806 N N . ALA F 2 32 ? 12.191 -26.383 11.576 1.00 18.79 254 ALA F N 1
ATOM 3807 C CA . ALA F 2 32 ? 11.847 -27.567 10.796 1.00 16.64 254 ALA F CA 1
ATOM 3808 C C . ALA F 2 32 ? 11.159 -27.159 9.491 1.00 18.67 254 ALA F C 1
ATOM 3809 O O . ALA F 2 32 ? 11.491 -27.668 8.413 1.00 16.11 254 ALA F O 1
ATOM 3811 N N . ASN F 2 33 ? 10.222 -26.218 9.596 1.00 10.81 255 ASN F N 1
ATOM 3812 C CA . ASN F 2 33 ? 9.516 -25.679 8.438 1.00 12.54 255 ASN F CA 1
ATOM 3813 C C . ASN F 2 33 ? 10.477 -25.007 7.433 1.00 18.39 255 ASN F C 1
ATOM 3814 O O . ASN F 2 33 ? 10.338 -25.162 6.203 1.00 14.67 255 ASN F O 1
ATOM 3819 N N . ALA F 2 34 ? 11.448 -24.262 7.957 1.00 8.75 256 ALA F N 1
ATOM 3820 C CA . ALA F 2 34 ? 12.377 -23.526 7.094 1.00 13.62 256 ALA F CA 1
ATOM 3821 C C . ALA F 2 34 ? 13.305 -24.488 6.346 1.00 14.18 256 ALA F C 1
ATOM 3822 O O . ALA F 2 34 ? 13.630 -24.262 5.181 1.00 15.78 256 ALA F O 1
ATOM 3824 N N . GLU F 2 35 ? 13.707 -25.564 7.025 1.00 18.08 257 GLU F N 1
ATOM 3825 C CA . GLU F 2 35 ? 14.551 -26.603 6.433 1.00 15.82 257 GLU F CA 1
ATOM 3826 C C . GLU F 2 35 ? 13.843 -27.312 5.273 1.00 21.95 257 GLU F C 1
ATOM 3827 O O . GLU F 2 35 ? 14.435 -27.534 4.207 1.00 21.75 257 GLU F O 1
ATOM 3833 N N . ALA F 2 36 ? 12.574 -27.655 5.482 1.00 20.35 258 ALA F N 1
ATOM 3834 C CA . ALA F 2 36 ? 11.768 -28.318 4.451 1.00 18.05 258 ALA F CA 1
ATOM 3835 C C . ALA F 2 36 ? 11.632 -27.495 3.156 1.00 25.38 258 ALA F C 1
ATOM 3836 O O . ALA F 2 36 ? 11.565 -28.056 2.065 1.00 32.19 258 ALA F O 1
ATOM 3838 N N . SER F 2 37 ? 11.589 -26.172 3.281 1.00 22.38 259 SER F N 1
ATOM 3839 C CA . SER F 2 37 ? 11.508 -25.275 2.124 1.00 27.97 259 SER F CA 1
ATOM 3840 C C . SER F 2 37 ? 12.850 -25.164 1.395 1.00 33.06 259 SER F C 1
ATOM 3841 O O . SER F 2 37 ? 12.898 -24.973 0.179 1.00 31.11 259 SER F O 1
ATOM 3844 N N . ARG F 2 38 ? 13.935 -25.267 2.159 1.00 40.35 260 ARG F N 1
ATOM 3845 C CA . ARG F 2 38 ? 15.290 -25.283 1.617 1.00 40.99 260 ARG F CA 1
ATOM 3846 C C . ARG F 2 38 ? 15.469 -26.470 0.683 1.00 38.64 260 ARG F C 1
ATOM 3847 O O . ARG F 2 38 ? 15.898 -26.318 -0.458 1.00 42.39 260 ARG F O 1
ATOM 3855 N N . THR F 2 39 ? 15.130 -27.653 1.181 1.00 38.75 261 THR F N 1
ATOM 3856 C CA . THR F 2 39 ? 15.268 -28.884 0.414 1.00 41.79 261 THR F CA 1
ATOM 3857 C C . THR F 2 39 ? 14.361 -28.888 -0.817 1.00 40.64 261 THR F C 1
ATOM 3858 O O . THR F 2 39 ? 14.778 -29.313 -1.897 1.00 40.49 261 THR F O 1
ATOM 3862 N N . LYS F 2 40 ? 13.130 -28.406 -0.650 1.00 36.65 262 LYS F N 1
ATOM 3863 C CA . LYS F 2 40 ? 12.156 -28.395 -1.737 1.00 37.67 262 LYS F CA 1
ATOM 3864 C C . LYS F 2 40 ? 12.465 -27.361 -2.826 1.00 40.08 262 LYS F C 1
ATOM 3865 O O . LYS F 2 40 ? 12.953 -26.265 -2.546 1.00 39.28 262 LYS F O 1
ATOM 3871 N N . MET G 1 9 ? 14.011 -5.231 54.339 1.00 44.07 4 MET G N 1
ATOM 3872 C CA . MET G 1 9 ? 13.634 -6.616 54.068 1.00 45.01 4 MET G CA 1
ATOM 3873 C C . MET G 1 9 ? 13.871 -7.572 55.249 1.00 37.65 4 MET G C 1
ATOM 3874 O O . MET G 1 9 ? 13.508 -7.260 56.384 1.00 38.51 4 MET G O 1
ATOM 3879 N N . LEU G 1 10 ? 14.474 -8.730 54.972 1.00 31.88 5 LEU G N 1
ATOM 3880 C CA . LEU G 1 10 ? 14.692 -9.767 55.992 1.00 23.78 5 LEU G CA 1
ATOM 3881 C C . LEU G 1 10 ? 15.820 -9.398 56.960 1.00 19.62 5 LEU G C 1
ATOM 3882 O O . LEU G 1 10 ? 16.937 -9.091 56.537 1.00 22.22 5 LEU G O 1
ATOM 3887 N N . PRO G 1 11 ? 15.535 -9.435 58.271 1.00 15.75 6 PRO G N 1
ATOM 3888 C CA . PRO G 1 11 ? 16.545 -9.029 59.257 1.00 15.57 6 PRO G CA 1
ATOM 3889 C C . PRO G 1 11 ? 17.655 -10.069 59.419 1.00 15.43 6 PRO G C 1
ATOM 3890 O O . PRO G 1 11 ? 17.393 -11.263 59.325 1.00 16.22 6 PRO G O 1
ATOM 3894 N N . HIS G 1 12 ? 18.877 -9.604 59.653 1.00 13.12 7 HIS G N 1
ATOM 3895 C CA . HIS G 1 12 ? 20.030 -10.463 59.895 1.00 10.28 7 HIS G CA 1
ATOM 3896 C C . HIS G 1 12 ? 20.492 -10.453 61.345 1.00 15.91 7 HIS G C 1
ATOM 3897 O O . HIS G 1 12 ? 20.444 -9.414 62.012 1.00 21.06 7 HIS G O 1
ATOM 3904 N N . LEU G 1 13 ? 20.960 -11.607 61.817 1.00 14.51 8 LEU G N 1
ATOM 3905 C CA . LEU G 1 13 ? 21.533 -11.739 63.163 1.00 12.97 8 LEU G CA 1
ATOM 3906 C C . LEU G 1 13 ? 23.036 -11.941 63.006 1.00 5.90 8 LEU G C 1
ATOM 3907 O O . LEU G 1 13 ? 23.475 -12.747 62.197 1.00 9.22 8 LEU G O 1
ATOM 3912 N N . HIS G 1 14 ? 23.840 -11.183 63.736 1.00 10.30 9 HIS G N 1
ATOM 3913 C CA . HIS G 1 14 ? 25.250 -11.063 63.343 1.00 9.09 9 HIS G CA 1
ATOM 3914 C C . HIS G 1 14 ? 26.264 -11.670 64.305 1.00 10.64 9 HIS G C 1
ATOM 3915 O O . HIS G 1 14 ? 27.453 -11.667 64.010 1.00 8.46 9 HIS G O 1
ATOM 3922 N N . ASN G 1 15 ? 25.803 -12.164 65.456 1.00 7.33 10 ASN G N 1
ATOM 3923 C CA . ASN G 1 15 ? 26.649 -13.006 66.331 1.00 4.48 10 ASN G CA 1
ATOM 3924 C C . ASN G 1 15 ? 25.797 -13.931 67.181 1.00 4.51 10 ASN G C 1
ATOM 3925 O O . ASN G 1 15 ? 24.573 -13.895 67.096 1.00 6.61 10 ASN G O 1
ATOM 3930 N N . GLY G 1 16 ? 26.443 -14.713 68.042 1.00 4.60 11 GLY G N 1
ATOM 3931 C CA . GLY G 1 16 ? 25.726 -15.685 68.847 1.00 5.50 11 GLY G CA 1
ATOM 3932 C C . GLY G 1 16 ? 24.720 -15.062 69.799 1.00 8.18 11 GLY G C 1
ATOM 3933 O O . GLY G 1 16 ? 23.605 -15.550 69.927 1.00 7.91 11 GLY G O 1
ATOM 3934 N N . TRP G 1 17 ? 25.118 -13.988 70.477 1.00 5.97 12 TRP G N 1
ATOM 3935 C CA . TRP G 1 17 ? 24.211 -13.276 71.376 1.00 3.10 12 TRP G CA 1
ATOM 3936 C C . TRP G 1 17 ? 22.921 -12.861 70.692 1.00 6.34 12 TRP G C 1
ATOM 3937 O O . TRP G 1 17 ? 21.821 -13.043 71.245 1.00 10.80 12 TRP G O 1
ATOM 3948 N N . GLN G 1 18 ? 23.048 -12.291 69.496 1.00 7.89 13 GLN G N 1
ATOM 3949 C CA . GLN G 1 18 ? 21.866 -11.832 68.767 1.00 3.44 13 GLN G CA 1
ATOM 3950 C C . GLN G 1 18 ? 20.965 -13.009 68.390 1.00 4.49 13 GLN G C 1
ATOM 3951 O O . GLN G 1 18 ? 19.746 -12.883 68.417 1.00 7.54 13 GLN G O 1
ATOM 3957 N N . VAL G 1 19 ? 21.559 -14.144 68.014 1.00 3.75 14 VAL G N 1
ATOM 3958 C CA . VAL G 1 19 ? 20.756 -15.333 67.729 1.00 3.44 14 VAL G CA 1
ATOM 3959 C C . VAL G 1 19 ? 20.010 -15.823 68.974 1.00 3.17 14 VAL G C 1
ATOM 3960 O O . VAL G 1 19 ? 18.801 -16.084 68.919 1.00 7.35 14 VAL G O 1
ATOM 3964 N N . ASP G 1 20 ? 20.726 -15.935 70.091 1.00 6.17 15 ASP G N 1
ATOM 3965 C CA . ASP G 1 20 ? 20.107 -16.285 71.375 1.00 9.15 15 ASP G CA 1
ATOM 3966 C C . ASP G 1 20 ? 18.984 -15.303 71.711 1.00 16.26 15 ASP G C 1
ATOM 3967 O O . ASP G 1 20 ? 17.902 -15.706 72.130 1.00 10.81 15 ASP G O 1
ATOM 3972 N N . GLN G 1 21 ? 19.236 -14.010 71.520 1.00 15.62 16 GLN G N 1
ATOM 3973 C CA . GLN G 1 21 ? 18.227 -13.012 71.868 1.00 12.61 16 GLN G CA 1
ATOM 3974 C C . GLN G 1 21 ? 16.958 -13.180 71.038 1.00 13.95 16 GLN G C 1
ATOM 3975 O O . GLN G 1 21 ? 15.843 -13.103 71.567 1.00 16.95 16 GLN G O 1
ATOM 3981 N N . ALA G 1 22 ? 17.130 -13.440 69.746 1.00 10.91 17 ALA G N 1
ATOM 3982 C CA . ALA G 1 22 ? 16.002 -13.623 68.840 1.00 14.74 17 ALA G CA 1
ATOM 3983 C C . ALA G 1 22 ? 15.143 -14.816 69.233 1.00 10.77 17 ALA G C 1
ATOM 3984 O O . ALA G 1 22 ? 13.917 -14.742 69.212 1.00 13.22 17 ALA G O 1
ATOM 3986 N N . ILE G 1 23 ? 15.788 -15.923 69.566 1.00 10.52 18 ILE G N 1
ATOM 3987 C CA . ILE G 1 23 ? 15.043 -17.118 69.939 1.00 13.74 18 ILE G CA 1
ATOM 3988 C C . ILE G 1 23 ? 14.318 -16.867 71.269 1.00 18.11 18 ILE G C 1
ATOM 3989 O O . ILE G 1 23 ? 13.170 -17.257 71.445 1.00 22.95 18 ILE G O 1
ATOM 3994 N N . LEU G 1 24 ? 14.993 -16.178 72.180 1.00 21.04 19 LEU G N 1
ATOM 3995 C CA . LEU G 1 24 ? 14.423 -15.802 73.475 1.00 20.20 19 LEU G CA 1
ATOM 3996 C C . LEU G 1 24 ? 13.276 -14.804 73.359 1.00 21.83 19 LEU G C 1
ATOM 3997 O O . LEU G 1 24 ? 12.330 -14.852 74.125 1.00 29.70 19 LEU G O 1
ATOM 4002 N N . SER G 1 25 ? 13.364 -13.908 72.386 1.00 32.96 20 SER G N 1
ATOM 4003 C CA . SER G 1 25 ? 12.418 -12.807 72.263 1.00 37.66 20 SER G CA 1
ATOM 4004 C C . SER G 1 25 ? 10.999 -13.247 71.925 1.00 36.16 20 SER G C 1
ATOM 4005 O O . SER G 1 25 ? 10.050 -12.503 72.150 1.00 33.93 20 SER G O 1
ATOM 4008 N N . GLU G 1 26 ? 10.855 -14.443 71.365 1.00 34.07 21 GLU G N 1
ATOM 4009 C CA . GLU G 1 26 ? 9.563 -14.858 70.841 1.00 26.81 21 GLU G CA 1
ATOM 4010 C C . GLU G 1 26 ? 8.862 -15.848 71.740 1.00 26.65 21 GLU G C 1
ATOM 4011 O O . GLU G 1 26 ? 9.314 -16.973 71.918 1.00 19.24 21 GLU G O 1
ATOM 4017 N N . GLU G 1 27 ? 7.734 -15.399 72.278 1.00 33.52 22 GLU G N 1
ATOM 4018 C CA . GLU G 1 27 ? 6.885 -16.167 73.170 1.00 32.39 22 GLU G CA 1
ATOM 4019 C C . GLU G 1 27 ? 5.794 -16.926 72.413 1.00 24.62 22 GLU G C 1
ATOM 4020 O O . GLU G 1 27 ? 5.330 -17.966 72.865 1.00 31.38 22 GLU G O 1
ATOM 4026 N N . ASP G 1 28 ? 5.381 -16.402 71.263 1.00 19.78 23 ASP G N 1
ATOM 4027 C CA . ASP G 1 28 ? 4.179 -16.904 70.608 1.00 28.54 23 ASP G CA 1
ATOM 4028 C C . ASP G 1 28 ? 4.311 -17.100 69.098 1.00 32.18 23 ASP G C 1
ATOM 4029 O O . ASP G 1 28 ? 3.353 -17.490 68.425 1.00 31.41 23 ASP G O 1
ATOM 4034 N N . ARG G 1 29 ? 5.492 -16.827 68.563 1.00 26.64 24 ARG G N 1
ATOM 4035 C CA . ARG G 1 29 ? 5.710 -17.031 67.144 1.00 18.82 24 ARG G CA 1
ATOM 4036 C C . ARG G 1 29 ? 6.866 -17.988 66.926 1.00 16.24 24 ARG G C 1
ATOM 4037 O O . ARG G 1 29 ? 7.820 -18.008 67.713 1.00 21.02 24 ARG G O 1
ATOM 4045 N N . VAL G 1 30 ? 6.757 -18.798 65.876 1.00 11.22 25 VAL G N 1
ATOM 4046 C CA . VAL G 1 30 ? 7.861 -19.639 65.441 1.00 16.01 25 VAL G CA 1
ATOM 4047 C C . VAL G 1 30 ? 9.022 -18.737 65.012 1.00 17.81 25 VAL G C 1
ATOM 4048 O O . VAL G 1 30 ? 8.828 -17.716 64.363 1.00 9.49 25 VAL G O 1
ATOM 4052 N N . VAL G 1 31 ? 10.229 -19.090 65.416 1.00 17.31 26 VAL G N 1
ATOM 4053 C CA . VAL G 1 31 ? 11.385 -18.384 64.924 1.00 11.52 26 VAL G CA 1
ATOM 4054 C C . VAL G 1 31 ? 11.961 -19.225 63.805 1.00 7.89 26 VAL G C 1
ATOM 4055 O O . VAL G 1 31 ? 12.358 -20.366 64.023 1.00 7.92 26 VAL G O 1
ATOM 4059 N N . VAL G 1 32 ? 11.960 -18.663 62.605 1.00 7.73 27 VAL G N 1
ATOM 4060 C CA . VAL G 1 32 ? 12.538 -19.309 61.435 1.00 9.16 27 VAL G CA 1
ATOM 4061 C C . VAL G 1 32 ? 13.918 -18.730 61.176 1.00 8.37 27 VAL G C 1
ATOM 4062 O O . VAL G 1 32 ? 14.071 -17.514 61.053 1.00 6.08 27 VAL G O 1
ATOM 4066 N N . ILE G 1 33 ? 14.922 -19.595 61.118 1.00 10.41 28 ILE G N 1
ATOM 4067 C CA . ILE G 1 33 ? 16.271 -19.162 60.769 1.00 10.39 28 ILE G CA 1
ATOM 4068 C C . ILE G 1 33 ? 16.743 -19.824 59.495 1.00 10.15 28 ILE G C 1
ATOM 4069 O O . ILE G 1 33 ? 16.698 -21.044 59.379 1.00 9.05 28 ILE G O 1
ATOM 4074 N N . ARG G 1 34 ? 17.226 -19.018 58.558 1.00 6.99 29 ARG G N 1
ATOM 4075 C CA . ARG G 1 34 ? 17.967 -19.536 57.425 1.00 11.67 29 ARG G CA 1
ATOM 4076 C C . ARG G 1 34 ? 19.457 -19.366 57.714 1.00 8.75 29 ARG G C 1
ATOM 4077 O O . ARG G 1 34 ? 19.960 -18.240 57.788 1.00 6.80 29 ARG G O 1
ATOM 4085 N N . PHE G 1 35 ? 20.157 -20.488 57.855 1.00 5.45 30 PHE G N 1
ATOM 4086 C CA . PHE G 1 35 ? 21.608 -20.491 57.989 1.00 3.38 30 PHE G CA 1
ATOM 4087 C C . PHE G 1 35 ? 22.275 -20.635 56.617 1.00 12.02 30 PHE G C 1
ATOM 4088 O O . PHE G 1 35 ? 21.990 -21.595 55.881 1.00 13.00 30 PHE G O 1
ATOM 4096 N N . GLY G 1 36 ? 23.175 -19.714 56.272 1.00 6.39 31 GLY G N 1
ATOM 4097 C CA . GLY G 1 36 ? 23.971 -19.880 55.066 1.00 6.39 31 GLY G CA 1
ATOM 4098 C C . GLY G 1 36 ? 24.702 -18.617 54.634 1.00 11.13 31 GLY G C 1
ATOM 4099 O O . GLY G 1 36 ? 25.405 -18.014 55.435 1.00 10.49 31 GLY G O 1
ATOM 4100 N N . HIS G 1 37 ? 24.549 -18.233 53.365 1.00 7.32 32 HIS G N 1
ATOM 4101 C CA . HIS G 1 37 ? 25.091 -16.968 52.851 1.00 11.30 32 HIS G CA 1
ATOM 4102 C C . HIS G 1 37 ? 24.136 -16.362 51.839 1.00 17.22 32 HIS G C 1
ATOM 4103 O O . HIS G 1 37 ? 23.552 -17.084 51.022 1.00 14.43 32 HIS G O 1
ATOM 4110 N N . ASP G 1 38 ? 24.013 -15.034 51.886 1.00 14.72 33 ASP G N 1
ATOM 4111 C CA . ASP G 1 38 ? 23.137 -14.285 50.998 1.00 11.62 33 ASP G CA 1
ATOM 4112 C C . ASP G 1 38 ? 23.413 -14.591 49.536 1.00 10.46 33 ASP G C 1
ATOM 4113 O O . ASP G 1 38 ? 22.492 -14.599 48.732 1.00 10.70 33 ASP G O 1
ATOM 4118 N N . TRP G 1 39 ? 24.678 -14.845 49.201 1.00 10.39 34 TRP G N 1
ATOM 4119 C CA . TRP G 1 39 ? 25.106 -14.951 47.804 1.00 11.25 34 TRP G CA 1
ATOM 4120 C C . TRP G 1 39 ? 25.057 -16.372 47.280 1.00 16.36 34 TRP G C 1
ATOM 4121 O O . TRP G 1 39 ? 25.314 -16.604 46.098 1.00 14.51 34 TRP G O 1
ATOM 4132 N N . ASP G 1 40 ? 24.768 -17.321 48.165 1.00 11.19 35 ASP G N 1
ATOM 4133 C CA . ASP G 1 40 ? 24.700 -18.719 47.776 1.00 13.49 35 ASP G CA 1
ATOM 4134 C C . ASP G 1 40 ? 23.424 -18.953 46.982 1.00 12.62 35 ASP G C 1
ATOM 4135 O O . ASP G 1 40 ? 22.359 -18.471 47.356 1.00 17.30 35 ASP G O 1
ATOM 4140 N N . PRO G 1 41 ? 23.543 -19.661 45.854 1.00 12.53 36 PRO G N 1
ATOM 4141 C CA . PRO G 1 41 ? 22.402 -19.823 44.944 1.00 24.12 36 PRO G CA 1
ATOM 4142 C C . PRO G 1 41 ? 21.211 -20.488 45.609 1.00 17.94 36 PRO G C 1
ATOM 4143 O O . PRO G 1 41 ? 20.082 -20.055 45.386 1.00 15.43 36 PRO G O 1
ATOM 4147 N N . THR G 1 42 ? 21.460 -21.522 46.409 1.00 19.34 37 THR G N 1
ATOM 4148 C CA . THR G 1 42 ? 20.369 -22.185 47.106 1.00 18.48 37 THR G CA 1
ATOM 4149 C C . THR G 1 42 ? 19.733 -21.201 48.081 1.00 14.48 37 THR G C 1
ATOM 4150 O O . THR G 1 42 ? 18.514 -21.038 48.102 1.00 18.01 37 THR G O 1
ATOM 4154 N N . CYS G 1 43 ? 20.563 -20.517 48.859 1.00 12.59 38 CYS G N 1
ATOM 4155 C CA . CYS G 1 43 ? 20.039 -19.560 49.822 1.00 14.06 38 CYS G CA 1
ATOM 4156 C C . CYS G 1 43 ? 19.257 -18.456 49.132 1.00 11.19 38 CYS G C 1
ATOM 4157 O O . CYS G 1 43 ? 18.239 -18.013 49.634 1.00 18.38 38 CYS G O 1
ATOM 4160 N N . MET G 1 44 ? 19.718 -18.028 47.964 1.00 13.35 39 MET G N 1
ATOM 4161 C CA . MET G 1 44 ? 18.983 -17.008 47.220 1.00 13.77 39 MET G CA 1
ATOM 4162 C C . MET G 1 44 ? 17.558 -17.448 46.882 1.00 12.18 39 MET G C 1
ATOM 4163 O O . MET G 1 44 ? 16.610 -16.675 47.030 1.00 15.20 39 MET G O 1
ATOM 4168 N N . LYS G 1 45 ? 17.416 -18.693 46.436 1.00 16.52 40 LYS G N 1
ATOM 4169 C CA . LYS G 1 45 ? 16.103 -19.231 46.110 1.00 23.83 40 LYS G CA 1
ATOM 4170 C C . LYS G 1 45 ? 15.248 -19.264 47.367 1.00 19.58 40 LYS G C 1
ATOM 4171 O O . LYS G 1 45 ? 14.086 -18.853 47.363 1.00 11.43 40 LYS G O 1
ATOM 4177 N N . MET G 1 46 ? 15.844 -19.739 48.449 1.00 16.15 41 MET G N 1
ATOM 4178 C CA . MET G 1 46 ? 15.117 -19.876 49.703 1.00 23.64 41 MET G CA 1
ATOM 4179 C C . MET G 1 46 ? 14.754 -18.523 50.302 1.00 17.76 41 MET G C 1
ATOM 4180 O O . MET G 1 46 ? 13.642 -18.343 50.805 1.00 13.28 41 MET G O 1
ATOM 4185 N N . ASP G 1 47 ? 15.708 -17.598 50.268 1.00 11.26 42 ASP G N 1
ATOM 4186 C CA . ASP G 1 47 ? 15.512 -16.244 50.793 1.00 22.27 42 ASP G CA 1
ATOM 4187 C C . ASP G 1 47 ? 14.393 -15.513 50.058 1.00 13.94 42 ASP G C 1
ATOM 4188 O O . ASP G 1 47 ? 13.658 -14.744 50.659 1.00 16.57 42 ASP G O 1
ATOM 4193 N N . GLU G 1 48 ? 14.266 -15.775 48.762 1.00 15.54 43 GLU G N 1
ATOM 4194 C CA . GLU G 1 48 ? 13.219 -15.157 47.955 1.00 19.96 43 GLU G CA 1
ATOM 4195 C C . GLU G 1 48 ? 11.842 -15.667 48.364 1.00 17.35 43 GLU G C 1
ATOM 4196 O O . GLU G 1 48 ? 10.905 -14.891 48.488 1.00 14.93 43 GLU G O 1
ATOM 4202 N N . VAL G 1 49 ? 11.728 -16.974 48.582 1.00 16.31 44 VAL G N 1
ATOM 4203 C CA . VAL G 1 49 ? 10.514 -17.544 49.151 1.00 15.28 44 VAL G CA 1
ATOM 4204 C C . VAL G 1 49 ? 10.238 -16.915 50.516 1.00 17.67 44 VAL G C 1
ATOM 4205 O O . VAL G 1 49 ? 9.120 -16.476 50.798 1.00 11.97 44 VAL G O 1
ATOM 4209 N N . LEU G 1 50 ? 11.272 -16.854 51.350 1.00 15.05 45 LEU G N 1
ATOM 4210 C CA . LEU G 1 50 ? 11.119 -16.395 52.726 1.00 18.30 45 LEU G CA 1
ATOM 4211 C C . LEU G 1 50 ? 10.593 -14.956 52.787 1.00 18.04 45 LEU G C 1
ATOM 4212 O O . LEU G 1 50 ? 9.649 -14.661 53.521 1.00 20.39 45 LEU G O 1
ATOM 4217 N N . TYR G 1 51 ? 11.181 -14.063 51.999 1.00 19.11 46 TYR G N 1
ATOM 4218 C CA . TYR G 1 51 ? 10.726 -12.676 52.011 1.00 21.39 46 TYR G CA 1
ATOM 4219 C C . TYR G 1 51 ? 9.312 -12.514 51.415 1.00 21.38 46 TYR G C 1
ATOM 4220 O O . TYR G 1 51 ? 8.561 -11.637 51.824 1.00 24.30 46 TYR G O 1
ATOM 4229 N N . SER G 1 52 ? 8.942 -13.370 50.470 1.00 25.56 47 SER G N 1
ATOM 4230 C CA . SER G 1 52 ? 7.607 -13.291 49.866 1.00 30.08 47 SER G CA 1
ATOM 4231 C C . SER G 1 52 ? 6.472 -13.651 50.840 1.00 29.70 47 SER G C 1
ATOM 4232 O O . SER G 1 52 ? 5.393 -13.064 50.795 1.00 24.39 47 SER G O 1
ATOM 4235 N N . ILE G 1 53 ? 6.721 -14.590 51.745 1.00 28.56 48 ILE G N 1
ATOM 4236 C CA . ILE G 1 53 ? 5.659 -15.048 52.632 1.00 24.37 48 ILE G CA 1
ATOM 4237 C C . ILE G 1 53 ? 5.771 -14.415 54.014 1.00 27.06 48 ILE G C 1
ATOM 4238 O O . ILE G 1 53 ? 4.918 -14.624 54.877 1.00 26.09 48 ILE G O 1
ATOM 4243 N N . ALA G 1 54 ? 6.826 -13.630 54.208 1.00 25.20 49 ALA G N 1
ATOM 4244 C CA . ALA G 1 54 ? 7.135 -13.064 55.508 1.00 23.89 49 ALA G CA 1
ATOM 4245 C C . ALA G 1 54 ? 5.942 -12.313 56.078 1.00 32.24 49 ALA G C 1
ATOM 4246 O O . ALA G 1 54 ? 5.632 -12.414 57.272 1.00 32.40 49 ALA G O 1
ATOM 4248 N N . GLU G 1 55 ? 5.252 -11.593 55.202 1.00 33.55 50 GLU G N 1
ATOM 4249 C CA . GLU G 1 55 ? 4.081 -10.827 55.590 1.00 30.90 50 GLU G CA 1
ATOM 4250 C C . GLU G 1 55 ? 2.888 -11.721 55.886 1.00 29.67 50 GLU G C 1
ATOM 4251 O O . GLU G 1 55 ? 2.141 -11.471 56.826 1.00 25.53 50 GLU G O 1
ATOM 4257 N N . LYS G 1 56 ? 2.708 -12.762 55.079 1.00 33.76 51 LYS G N 1
ATOM 4258 C CA . LYS G 1 56 ? 1.571 -13.664 55.238 1.00 31.32 51 LYS G CA 1
ATOM 4259 C C . LYS G 1 56 ? 1.615 -14.412 56.572 1.00 32.50 51 LYS G C 1
ATOM 4260 O O . LYS G 1 56 ? 0.572 -14.730 57.152 1.00 32.01 51 LYS G O 1
ATOM 4266 N N . VAL G 1 57 ? 2.827 -14.684 57.054 1.00 31.12 52 VAL G N 1
ATOM 4267 C CA . VAL G 1 57 ? 3.027 -15.528 58.230 1.00 28.89 52 VAL G CA 1
ATOM 4268 C C . VAL G 1 57 ? 3.303 -14.703 59.493 1.00 24.07 52 VAL G C 1
ATOM 4269 O O . VAL G 1 57 ? 3.530 -15.255 60.568 1.00 14.61 52 VAL G O 1
ATOM 4273 N N . LYS G 1 58 ? 3.282 -13.382 59.340 1.00 26.29 53 LYS G N 1
ATOM 4274 C CA . LYS G 1 58 ? 3.684 -12.441 60.384 1.00 22.34 53 LYS G CA 1
ATOM 4275 C C . LYS G 1 58 ? 3.048 -12.713 61.748 1.00 30.15 53 LYS G C 1
ATOM 4276 O O . LYS G 1 58 ? 3.684 -12.536 62.782 1.00 29.32 53 LYS G O 1
ATOM 4282 N N . ASN G 1 59 ? 1.794 -13.150 61.748 1.00 34.27 54 ASN G N 1
ATOM 4283 C CA . ASN G 1 59 ? 1.085 -13.407 62.997 1.00 34.36 54 ASN G CA 1
ATOM 4284 C C . ASN G 1 59 ? 1.661 -14.549 63.817 1.00 32.50 54 ASN G C 1
ATOM 4285 O O . ASN G 1 59 ? 1.666 -14.491 65.049 1.00 32.62 54 ASN G O 1
ATOM 4290 N N . PHE G 1 60 ? 2.145 -15.583 63.137 1.00 29.40 55 PHE G N 1
ATOM 4291 C CA . PHE G 1 60 ? 2.597 -16.784 63.830 1.00 31.30 55 PHE G CA 1
ATOM 4292 C C . PHE G 1 60 ? 4.072 -17.158 63.601 1.00 30.64 55 PHE G C 1
ATOM 4293 O O . PHE G 1 60 ? 4.535 -18.195 64.087 1.00 27.37 55 PHE G O 1
ATOM 4301 N N . ALA G 1 61 ? 4.813 -16.322 62.880 1.00 28.94 56 ALA G N 1
ATOM 4302 C CA . ALA G 1 61 ? 6.227 -16.616 62.641 1.00 22.58 56 ALA G CA 1
ATOM 4303 C C . ALA G 1 61 ? 7.086 -15.393 62.363 1.00 25.39 56 ALA G C 1
ATOM 4304 O O . ALA G 1 61 ? 6.606 -14.388 61.840 1.00 27.78 56 ALA G O 1
ATOM 4306 N N . VAL G 1 62 ? 8.362 -15.504 62.721 1.00 19.11 57 VAL G N 1
ATOM 4307 C CA . VAL G 1 62 ? 9.354 -14.480 62.415 1.00 21.87 57 VAL G CA 1
ATOM 4308 C C . VAL G 1 62 ? 10.583 -15.128 61.746 1.00 16.03 57 VAL G C 1
ATOM 4309 O O . VAL G 1 62 ? 10.950 -16.271 62.056 1.00 11.82 57 VAL G O 1
ATOM 4313 N N . ILE G 1 63 ? 11.203 -14.408 60.818 1.00 15.22 58 ILE G N 1
ATOM 4314 C CA . ILE G 1 63 ? 12.289 -14.969 60.006 1.00 16.30 58 ILE G CA 1
ATOM 4315 C C . ILE G 1 63 ? 13.563 -14.144 60.075 1.00 16.63 58 ILE G C 1
ATOM 4316 O O . ILE G 1 63 ? 13.539 -12.929 59.884 1.00 17.55 58 ILE G O 1
ATOM 4321 N N . TYR G 1 64 ? 14.681 -14.817 60.318 1.00 8.00 59 TYR G N 1
ATOM 4322 C CA . TYR G 1 64 ? 15.983 -14.169 60.404 1.00 7.93 59 TYR G CA 1
ATOM 4323 C C . TYR G 1 64 ? 16.957 -14.944 59.556 1.00 8.12 59 TYR G C 1
ATOM 43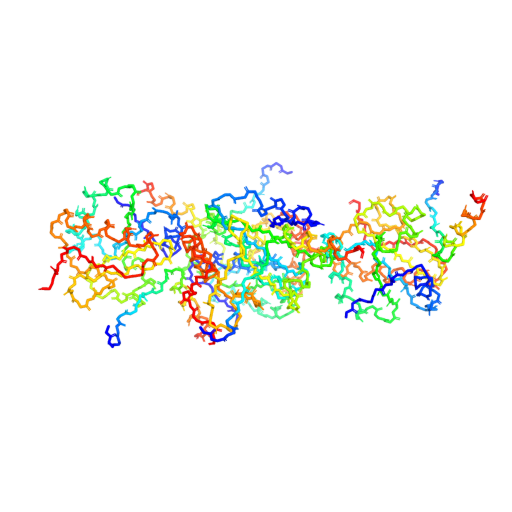24 O O . TYR G 1 64 ? 16.800 -16.153 59.364 1.00 12.01 59 TYR G O 1
ATOM 4333 N N . LEU G 1 65 ? 17.964 -14.245 59.048 1.00 7.84 60 LEU G N 1
ATOM 4334 C CA . LEU G 1 65 ? 19.010 -14.849 58.234 1.00 13.84 60 LEU G CA 1
ATOM 4335 C C . LEU G 1 65 ? 20.343 -14.763 58.971 1.00 15.93 60 LEU G C 1
ATOM 4336 O O . LEU G 1 65 ? 20.682 -13.728 59.556 1.00 10.27 60 LEU G O 1
ATOM 4341 N N . VAL G 1 66 ? 21.096 -15.851 58.926 1.00 7.54 61 VAL G N 1
ATOM 4342 C CA . VAL G 1 66 ? 22.383 -15.917 59.594 1.00 12.96 61 VAL G CA 1
ATOM 4343 C C . VAL G 1 66 ? 23.454 -16.375 58.610 1.00 17.47 61 VAL G C 1
ATOM 4344 O O . VAL G 1 66 ? 23.287 -17.385 57.915 1.00 7.35 61 VAL G O 1
ATOM 4348 N N . ASP G 1 67 ? 24.543 -15.612 58.564 1.00 11.74 62 ASP G N 1
ATOM 4349 C CA . ASP G 1 67 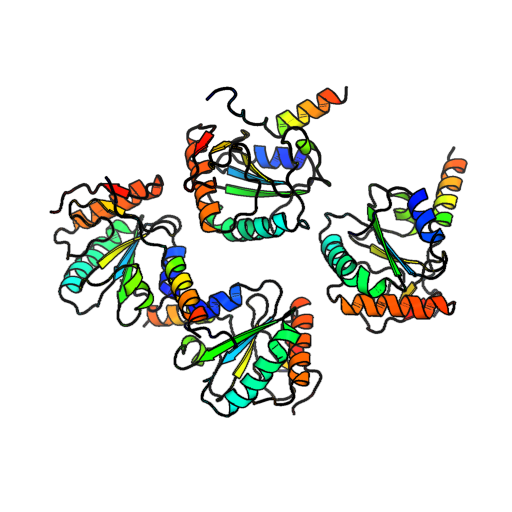? 25.711 -15.941 57.786 1.00 10.15 62 ASP G CA 1
ATOM 4350 C C . ASP G 1 67 ? 26.607 -16.862 58.596 1.00 14.80 62 ASP G C 1
ATOM 4351 O O . ASP G 1 67 ? 27.110 -16.479 59.659 1.00 7.09 62 ASP G O 1
ATOM 4356 N N . ILE G 1 68 ? 26.810 -18.079 58.094 1.00 7.03 63 ILE G N 1
ATOM 4357 C CA . ILE G 1 68 ? 27.463 -19.115 58.900 1.00 11.83 63 ILE G CA 1
ATOM 4358 C C . ILE G 1 68 ? 28.981 -18.978 58.890 1.00 12.15 63 ILE G C 1
ATOM 4359 O O . ILE G 1 68 ? 29.678 -19.720 59.573 1.00 16.18 63 ILE G O 1
ATOM 4364 N N . THR G 1 69 ? 29.480 -18.025 58.110 1.00 7.90 64 THR G N 1
ATOM 4365 C CA . THR G 1 69 ? 30.867 -17.597 58.224 1.00 14.26 64 THR G CA 1
ATOM 4366 C C . THR G 1 69 ? 30.986 -16.480 59.273 1.00 11.02 64 THR G C 1
ATOM 4367 O O . THR G 1 69 ? 31.881 -16.497 60.111 1.00 21.94 64 THR G O 1
ATOM 4371 N N . GLU G 1 70 ? 30.069 -15.522 59.229 1.00 9.04 65 GLU G N 1
ATOM 4372 C CA . GLU G 1 70 ? 30.011 -14.482 60.243 1.00 21.99 65 GLU G CA 1
ATOM 4373 C C . GLU G 1 70 ? 29.666 -15.035 61.634 1.00 17.66 65 GLU G C 1
ATOM 4374 O O . GLU G 1 70 ? 30.245 -14.620 62.633 1.00 15.82 65 GLU G O 1
ATOM 4380 N N . VAL G 1 71 ? 28.710 -15.956 61.685 1.00 13.39 66 VAL G N 1
ATOM 4381 C CA . VAL G 1 71 ? 28.272 -16.582 62.937 1.00 9.52 66 VAL G CA 1
ATOM 4382 C C . VAL G 1 71 ? 28.445 -18.092 62.820 1.00 14.17 66 VAL G C 1
ATOM 4383 O O . VAL G 1 71 ? 27.491 -18.810 62.482 1.00 10.06 66 VAL G O 1
ATOM 4387 N N . PRO G 1 72 ? 29.671 -18.582 63.067 1.00 9.32 67 PRO G N 1
ATOM 4388 C CA . PRO G 1 72 ? 29.972 -20.009 62.920 1.00 10.43 67 PRO G CA 1
ATOM 4389 C C . PRO G 1 72 ? 29.605 -20.853 64.147 1.00 12.83 67 PRO G C 1
ATOM 4390 O O . PRO G 1 72 ? 29.750 -22.069 64.053 1.00 10.73 67 PRO G O 1
ATOM 4394 N N . ASP G 1 73 ? 29.142 -20.221 65.234 1.00 8.12 68 ASP G N 1
ATOM 4395 C CA . ASP G 1 73 ? 28.913 -20.861 66.547 1.00 7.93 68 ASP G CA 1
ATOM 4396 C C . ASP G 1 73 ? 28.064 -22.128 66.521 1.00 9.50 68 ASP G C 1
ATOM 4397 O O . ASP G 1 73 ? 28.223 -23.010 67.366 1.00 13.15 68 ASP G O 1
ATOM 4402 N N . PHE G 1 74 ? 27.150 -22.212 65.562 1.00 5.30 69 PHE G N 1
ATOM 4403 C CA . PHE G 1 74 ? 26.146 -23.270 65.573 1.00 5.30 69 PHE G CA 1
ATOM 4404 C C . PHE G 1 74 ? 26.437 -24.347 64.533 1.00 7.01 69 PHE G C 1
ATOM 4405 O O . PHE G 1 74 ? 25.679 -25.294 64.407 1.00 9.95 69 PHE G O 1
ATOM 4413 N N . ASN G 1 75 ? 27.533 -24.179 63.795 1.00 8.90 70 ASN G N 1
ATOM 4414 C CA . ASN G 1 75 ? 27.834 -25.013 62.644 1.00 11.43 70 ASN G CA 1
ATOM 4415 C C . ASN G 1 75 ? 28.015 -26.486 63.021 1.00 14.96 70 ASN G C 1
ATOM 4416 O O . ASN G 1 75 ? 27.436 -27.367 62.392 1.00 9.85 70 ASN G O 1
ATOM 4421 N N . LYS G 1 76 ? 28.794 -26.735 64.066 1.00 13.65 71 LYS G N 1
ATOM 4422 C CA . LYS G 1 76 ? 29.075 -28.094 64.520 1.00 15.77 71 LYS G CA 1
ATOM 4423 C C . LYS G 1 76 ? 27.846 -28.773 65.119 1.00 15.75 71 LYS G C 1
ATOM 4424 O O . LYS G 1 76 ? 27.489 -29.874 64.710 1.00 12.27 71 LYS G O 1
ATOM 4430 N N . MET G 1 77 ? 27.193 -28.117 66.079 1.00 8.09 72 MET G N 1
ATOM 4431 C CA . MET G 1 77 ? 26.026 -28.702 66.740 1.00 7.00 72 MET G CA 1
ATOM 4432 C C . MET G 1 77 ? 24.802 -28.843 65.848 1.00 10.71 72 MET G C 1
ATOM 4433 O O . MET G 1 77 ? 23.960 -29.717 66.066 1.00 7.27 72 MET G O 1
ATOM 4438 N N . TYR G 1 78 ? 24.661 -27.954 64.874 1.00 9.83 73 TYR G N 1
ATOM 4439 C CA . TYR G 1 78 ? 23.497 -28.039 64.008 1.00 11.33 73 TYR G CA 1
ATOM 4440 C C . TYR G 1 78 ? 23.902 -28.712 62.716 1.00 10.88 73 TYR G C 1
ATOM 4441 O O . TYR G 1 78 ? 23.116 -28.774 61.765 1.00 14.82 73 TYR G O 1
ATOM 4450 N N . GLU G 1 79 ? 25.147 -29.192 62.690 1.00 9.08 74 GLU G N 1
ATOM 4451 C CA . GLU G 1 79 ? 25.689 -29.889 61.532 1.00 16.01 74 GLU G CA 1
ATOM 4452 C C . GLU G 1 79 ? 25.410 -29.153 60.219 1.00 15.26 74 GLU G C 1
ATOM 4453 O O . GLU G 1 79 ? 24.933 -29.740 59.251 1.00 8.84 74 GLU G O 1
ATOM 4459 N N . LEU G 1 80 ? 25.725 -27.863 60.204 1.00 17.82 75 LEU G N 1
ATOM 4460 C CA . LEU G 1 80 ? 25.390 -26.991 59.085 1.00 13.68 75 LEU G CA 1
ATOM 4461 C C . LEU G 1 80 ? 26.365 -27.158 57.912 1.00 22.11 75 LEU G C 1
ATOM 4462 O O . LEU G 1 80 ? 27.188 -26.277 57.632 1.00 20.91 75 LEU G O 1
ATOM 4467 N N . TYR G 1 81 ? 26.267 -28.294 57.222 1.00 19.79 76 TYR G N 1
ATOM 4468 C CA . TYR G 1 81 ? 27.199 -28.601 56.142 1.00 14.04 76 TYR G CA 1
ATOM 4469 C C . TYR G 1 81 ? 26.549 -28.578 54.758 1.00 19.92 76 TYR G C 1
ATOM 4470 O O . TYR G 1 81 ? 27.180 -28.942 53.770 1.00 24.53 76 TYR G O 1
ATOM 4479 N N . ASP G 1 82 ? 25.288 -28.162 54.697 1.00 13.99 77 ASP G N 1
ATOM 4480 C CA . ASP G 1 82 ? 24.621 -27.923 53.433 1.00 17.90 77 ASP G CA 1
ATOM 4481 C C . ASP G 1 82 ? 24.704 -26.426 53.160 1.00 22.96 77 ASP G C 1
ATOM 4482 O O . ASP G 1 82 ? 24.804 -25.644 54.097 1.00 19.41 77 ASP G O 1
ATOM 4487 N N . PRO G 1 83 ? 24.701 -26.024 51.877 1.00 24.91 78 PRO G N 1
ATOM 4488 C CA . PRO G 1 83 ? 24.782 -24.594 51.539 1.00 17.70 78 PRO G CA 1
ATOM 4489 C C . PRO G 1 83 ? 23.683 -23.736 52.187 1.00 14.38 78 PRO G C 1
ATOM 4490 O O . PRO G 1 83 ? 23.975 -22.660 52.712 1.00 13.38 78 PRO G O 1
ATOM 4494 N N . CYS G 1 84 ? 22.448 -24.219 52.170 1.00 19.69 79 CYS G N 1
ATOM 4495 C CA . CYS G 1 84 ? 21.324 -23.491 52.754 1.00 12.98 79 CYS G CA 1
ATOM 4496 C C . CYS G 1 84 ? 20.577 -24.358 53.744 1.00 16.16 79 CYS G C 1
ATOM 4497 O O . CYS G 1 84 ? 20.179 -25.491 53.417 1.00 15.13 79 CYS G O 1
ATOM 4500 N N . THR G 1 85 ? 20.335 -23.810 54.933 1.00 13.98 80 THR G N 1
ATOM 4501 C CA . THR G 1 85 ? 19.672 -24.560 55.990 1.00 13.38 80 THR G CA 1
ATOM 4502 C C . THR G 1 85 ? 18.611 -23.727 56.695 1.00 14.45 80 THR G C 1
ATOM 4503 O O . THR G 1 85 ? 18.918 -22.708 57.319 1.00 17.93 80 THR G O 1
ATOM 4507 N N . VAL G 1 86 ? 17.363 -24.157 56.583 1.00 6.62 81 VAL G N 1
ATOM 4508 C CA . VAL G 1 86 ? 16.269 -23.564 57.343 1.00 5.52 81 VAL G CA 1
ATOM 4509 C C . VAL G 1 86 ? 15.859 -24.469 58.532 1.00 16.02 81 VAL G C 1
ATOM 4510 O O . VAL G 1 86 ? 15.606 -25.660 58.358 1.00 10.35 81 VAL G O 1
ATOM 4514 N N . MET G 1 87 ? 15.831 -23.889 59.736 1.00 10.66 82 MET G N 1
ATOM 4515 C CA . MET G 1 87 ? 15.422 -24.586 60.959 1.00 17.04 82 MET G CA 1
ATOM 4516 C C . MET G 1 87 ? 14.366 -23.775 61.698 1.00 13.95 82 MET G C 1
ATOM 4517 O O . MET G 1 87 ? 14.301 -22.545 61.553 1.00 8.92 82 MET G O 1
ATOM 4522 N N . PHE G 1 88 ? 13.552 -24.465 62.497 1.00 6.99 83 PHE G N 1
ATOM 4523 C CA . PHE G 1 88 ? 12.406 -23.842 63.175 1.00 9.04 83 PHE G CA 1
ATOM 4524 C C . PHE G 1 88 ? 12.518 -23.933 64.682 1.00 15.29 83 PHE G C 1
ATOM 4525 O O . PHE G 1 88 ? 12.826 -24.998 65.212 1.00 12.45 83 PHE G O 1
ATOM 4533 N N . PHE G 1 89 ? 12.233 -22.833 65.373 1.00 12.02 84 PHE G N 1
ATOM 4534 C CA . PHE G 1 89 ? 12.303 -22.809 66.836 1.00 8.57 84 PHE G CA 1
ATOM 4535 C C . PHE G 1 89 ? 10.998 -22.283 67.429 1.00 13.83 84 PHE G C 1
ATOM 4536 O O . PHE G 1 89 ? 10.380 -21.365 66.881 1.00 13.61 84 PHE G O 1
ATOM 4544 N N . PHE G 1 90 ? 10.584 -22.852 68.559 1.00 10.61 85 PHE G N 1
ATOM 4545 C CA . PHE G 1 90 ? 9.390 -22.365 69.237 1.00 6.40 85 PHE G CA 1
ATOM 4546 C C . PHE G 1 90 ? 9.594 -22.456 70.725 1.00 10.19 85 PHE G C 1
ATOM 4547 O O . PHE G 1 90 ? 9.906 -23.535 71.262 1.00 9.68 85 PHE G O 1
ATOM 4555 N N . ARG G 1 91 ? 9.419 -21.311 71.378 1.00 10.10 86 ARG G N 1
ATOM 4556 C CA . ARG G 1 91 ? 9.634 -21.182 72.814 1.00 7.96 86 ARG G CA 1
ATOM 4557 C C . ARG G 1 91 ? 10.952 -21.813 73.230 1.00 18.71 86 ARG G C 1
ATOM 4558 O O . ARG G 1 91 ? 11.001 -22.666 74.125 1.00 18.00 86 ARG G O 1
ATOM 4566 N N . ASN G 1 92 ? 12.011 -21.412 72.535 1.00 16.30 87 ASN G N 1
ATOM 4567 C CA . ASN G 1 92 ? 13.368 -21.840 72.859 1.00 17.82 87 ASN G CA 1
ATOM 4568 C C . ASN G 1 92 ? 13.646 -23.342 72.667 1.00 14.23 87 ASN G C 1
ATOM 4569 O O . ASN G 1 92 ? 14.569 -23.890 73.258 1.00 16.39 87 ASN G O 1
ATOM 4574 N N . LYS G 1 93 ? 12.867 -24.007 71.819 1.00 12.55 88 LYS G N 1
ATOM 4575 C CA . LYS G 1 93 ? 13.151 -25.399 71.512 1.00 16.92 88 LYS G CA 1
ATOM 4576 C C . LYS G 1 93 ? 13.279 -25.569 70.005 1.00 11.52 88 LYS G C 1
ATOM 4577 O O . LYS G 1 93 ? 12.503 -24.988 69.246 1.00 14.09 88 LYS G O 1
ATOM 4583 N N . HIS G 1 94 ? 14.261 -26.353 69.578 1.00 11.39 89 HIS G N 1
ATOM 4584 C CA . HIS G 1 94 ? 14.360 -26.748 68.181 1.00 16.08 89 HIS G CA 1
ATOM 4585 C C . HIS G 1 94 ? 13.169 -27.640 67.888 1.00 15.54 89 HIS G C 1
ATOM 4586 O O . HIS G 1 94 ? 12.924 -28.618 68.603 1.00 12.12 89 HIS G O 1
ATOM 4593 N N . ILE G 1 95 ? 12.416 -27.303 66.851 1.00 7.66 90 ILE G N 1
ATOM 4594 C CA . ILE G 1 95 ? 11.269 -28.114 66.472 1.00 13.58 90 ILE G CA 1
ATOM 4595 C C . ILE G 1 95 ? 11.567 -28.923 65.210 1.00 15.33 90 ILE G C 1
ATOM 4596 O O . ILE G 1 95 ? 12.001 -28.382 64.199 1.00 14.90 90 ILE G O 1
ATOM 4601 N N . MET G 1 96 ? 11.313 -30.224 65.285 1.00 22.53 91 MET G N 1
ATOM 4602 C CA . MET G 1 96 ? 11.537 -31.129 64.167 1.00 19.43 91 MET G CA 1
ATOM 4603 C C . MET G 1 96 ? 10.286 -31.261 63.314 1.00 13.30 91 MET G C 1
ATOM 4604 O O . MET G 1 96 ? 9.170 -31.102 63.801 1.00 14.33 91 MET G O 1
ATOM 4609 N N . ILE G 1 97 ? 10.468 -31.529 62.029 1.00 20.91 92 ILE G N 1
ATOM 4610 C CA . ILE G 1 97 ? 9.326 -31.850 61.184 1.00 18.06 92 ILE G CA 1
ATOM 4611 C C . ILE G 1 97 ? 9.667 -32.946 60.192 1.00 22.20 92 ILE G C 1
ATOM 4612 O O . ILE G 1 97 ? 10.717 -32.929 59.543 1.00 21.71 92 ILE G O 1
ATOM 4617 N N . ASP G 1 98 ? 8.779 -33.926 60.103 1.00 25.58 93 ASP G N 1
ATOM 4618 C CA . ASP G 1 98 ? 8.978 -35.023 59.180 1.00 27.24 93 ASP G CA 1
ATOM 4619 C C . ASP G 1 98 ? 8.491 -34.622 57.792 1.00 27.94 93 ASP G C 1
ATOM 4620 O O . ASP G 1 98 ? 7.301 -34.398 57.585 1.00 27.59 93 ASP G O 1
ATOM 4625 N N . LEU G 1 99 ? 9.427 -34.536 56.850 1.00 25.34 94 LEU G N 1
ATOM 4626 C CA . LEU G 1 99 ? 9.127 -34.134 55.488 1.00 24.92 94 LEU G CA 1
ATOM 4627 C C . LEU G 1 99 ? 9.346 -35.298 54.529 1.00 26.53 94 LEU G C 1
ATOM 4628 O O . LEU G 1 99 ? 9.345 -35.117 53.317 1.00 29.85 94 LEU G O 1
ATOM 4633 N N . GLY G 1 100 ? 9.568 -36.487 55.075 1.00 27.91 95 GLY G N 1
ATOM 4634 C CA . GLY G 1 100 ? 9.846 -37.650 54.254 1.00 30.76 95 GLY G CA 1
ATOM 4635 C C . GLY G 1 100 ? 11.248 -37.648 53.665 1.00 35.90 95 GLY G C 1
ATOM 4636 O O . GLY G 1 100 ? 11.529 -38.392 52.719 1.00 39.48 95 GLY G O 1
ATOM 4637 N N . THR G 1 101 ? 12.134 -36.823 54.223 1.00 27.74 96 THR G N 1
ATOM 4638 C CA . THR G 1 101 ? 13.500 -36.719 53.710 1.00 22.61 96 THR G CA 1
ATOM 4639 C C . THR G 1 101 ? 14.481 -37.596 54.468 1.00 25.68 96 THR G C 1
ATOM 4640 O O . THR G 1 101 ? 15.632 -37.761 54.051 1.00 29.31 96 THR G O 1
ATOM 4644 N N . GLY G 1 102 ? 14.039 -38.145 55.592 1.00 23.54 97 GLY G N 1
ATOM 4645 C CA . GLY G 1 102 ? 14.946 -38.876 56.456 1.00 31.04 97 GLY G CA 1
ATOM 4646 C C . GLY G 1 102 ? 15.757 -37.962 57.361 1.00 32.85 97 GLY G C 1
ATOM 4647 O O . GLY G 1 102 ? 16.573 -38.424 58.158 1.00 33.95 97 GLY G O 1
ATOM 4648 N N . ASN G 1 103 ? 15.546 -36.657 57.229 1.00 26.62 98 ASN G N 1
ATOM 4649 C CA . ASN G 1 103 ? 16.142 -35.693 58.151 1.00 24.25 98 ASN G CA 1
ATOM 4650 C C . ASN G 1 103 ? 15.052 -34.748 58.609 1.00 18.68 98 ASN G C 1
ATOM 4651 O O . ASN G 1 103 ? 14.619 -33.875 57.852 1.00 18.00 98 ASN G O 1
ATOM 4656 N N . ASN G 1 104 ? 14.602 -34.943 59.846 1.00 13.35 99 ASN G N 1
ATOM 4657 C CA . ASN G 1 104 ? 13.506 -34.157 60.398 1.00 16.10 99 ASN G CA 1
ATOM 4658 C C . ASN G 1 104 ? 13.982 -32.878 61.101 1.00 16.93 99 ASN G C 1
ATOM 4659 O O . ASN G 1 104 ? 13.179 -32.170 61.707 1.00 14.32 99 ASN G O 1
ATOM 4664 N N . ASN G 1 105 ? 15.279 -32.579 61.013 1.00 13.87 100 ASN G N 1
ATOM 4665 C CA . ASN G 1 105 ? 15.840 -31.480 61.798 1.00 19.18 100 ASN G CA 1
ATOM 4666 C C . ASN G 1 105 ? 15.966 -30.165 61.047 1.00 20.80 100 ASN G C 1
ATOM 4667 O O . ASN G 1 105 ? 16.113 -29.111 61.662 1.00 22.59 100 ASN G O 1
ATOM 4672 N N . LYS G 1 106 ? 15.894 -30.236 59.723 1.00 22.43 101 LYS G N 1
ATOM 4673 C CA . LYS G 1 106 ? 16.159 -29.079 58.870 1.00 22.99 101 LYS G CA 1
ATOM 4674 C C . LYS G 1 106 ? 15.547 -29.215 57.485 1.00 14.85 101 LYS G C 1
ATOM 4675 O O . LYS G 1 106 ? 15.301 -30.318 56.997 1.00 14.19 101 LYS G O 1
ATOM 4681 N N . ILE G 1 107 ? 15.314 -28.081 56.841 1.00 11.65 102 ILE G N 1
ATOM 4682 C CA . ILE G 1 107 ? 15.070 -28.091 55.409 1.00 17.21 102 ILE G CA 1
ATOM 4683 C C . ILE G 1 107 ? 16.365 -27.656 54.754 1.00 21.53 102 ILE G C 1
ATOM 4684 O O . ILE G 1 107 ? 16.764 -26.499 54.870 1.00 24.44 102 ILE G O 1
ATOM 4689 N N . ASN G 1 108 ? 17.053 -28.590 54.111 1.00 18.96 103 ASN G N 1
ATOM 4690 C CA . ASN G 1 108 ? 18.350 -28.272 53.514 1.00 13.98 103 ASN G CA 1
ATOM 4691 C C . ASN G 1 108 ? 18.332 -28.240 51.987 1.00 20.09 103 ASN G C 1
ATOM 4692 O O . ASN G 1 108 ? 19.343 -28.505 51.338 1.00 15.65 103 ASN G O 1
ATOM 4697 N N . TRP G 1 109 ? 17.180 -27.904 51.420 1.00 20.02 104 TRP G N 1
ATOM 4698 C CA . TRP G 1 109 ? 17.084 -27.647 49.990 1.00 25.16 104 TRP G CA 1
ATOM 4699 C C . TRP G 1 109 ? 16.224 -26.408 49.785 1.00 20.76 104 TRP G C 1
ATOM 4700 O O . TRP G 1 109 ? 15.461 -26.027 50.665 1.00 17.65 104 TRP G O 1
ATOM 4711 N N . ALA G 1 110 ? 16.363 -25.777 48.624 1.00 25.94 105 ALA G N 1
ATOM 4712 C CA . ALA G 1 110 ? 15.536 -24.633 48.249 1.00 31.23 105 ALA G CA 1
ATOM 4713 C C . ALA G 1 110 ? 14.132 -25.053 47.807 1.00 31.39 105 ALA G C 1
ATOM 4714 O O . ALA G 1 110 ? 13.967 -25.731 46.793 1.00 36.60 105 ALA G O 1
ATOM 4716 N N . MET G 1 111 ? 13.128 -24.628 48.569 1.00 29.14 106 MET G N 1
ATOM 4717 C CA . MET G 1 111 ? 11.728 -24.943 48.292 1.00 29.68 106 MET G CA 1
ATOM 4718 C C . MET G 1 111 ? 11.029 -23.854 47.480 1.00 35.37 106 MET G C 1
ATOM 4719 O O . MET G 1 111 ? 10.708 -22.791 48.010 1.00 42.55 106 MET G O 1
ATOM 4724 N N . GLU G 1 112 ? 10.755 -24.136 46.213 1.00 32.47 107 GLU G N 1
ATOM 4725 C CA . GLU G 1 112 ? 10.243 -23.128 45.285 1.00 40.97 107 GLU G CA 1
ATOM 4726 C C . GLU G 1 112 ? 8.792 -22.736 45.531 1.00 40.63 107 GLU G C 1
ATOM 4727 O O . GLU G 1 112 ? 8.425 -21.569 45.373 1.00 44.90 107 GLU G O 1
ATOM 4733 N N . ASP G 1 113 ? 7.969 -23.710 45.906 1.00 34.25 108 ASP G N 1
ATOM 4734 C CA . ASP G 1 113 ? 6.568 -23.439 46.197 1.00 35.50 108 ASP G CA 1
ATOM 4735 C C . ASP G 1 113 ? 6.437 -22.638 47.486 1.00 31.53 108 ASP G C 1
ATOM 4736 O O . ASP G 1 113 ? 6.533 -23.185 48.594 1.00 30.00 108 ASP G O 1
ATOM 4741 N N . LYS G 1 114 ? 6.207 -21.341 47.319 1.00 35.33 109 LYS G N 1
ATOM 4742 C CA . LYS G 1 114 ? 5.987 -20.415 48.422 1.00 35.39 109 LYS G CA 1
ATOM 4743 C C . LYS G 1 114 ? 4.897 -20.911 49.363 1.00 37.19 109 LYS G C 1
ATOM 4744 O O . LYS G 1 114 ? 5.047 -20.871 50.582 1.00 45.17 109 LYS G O 1
ATOM 4750 N N . GLN G 1 115 ? 3.810 -21.403 48.784 1.00 27.84 110 GLN G N 1
ATOM 4751 C CA . GLN G 1 115 ? 2.670 -21.867 49.558 1.00 32.75 110 GLN G CA 1
ATOM 4752 C C . GLN G 1 115 ? 3.003 -23.101 50.393 1.00 34.85 110 GLN G C 1
ATOM 4753 O O . GLN G 1 115 ? 2.458 -23.278 51.478 1.00 28.10 110 GLN G O 1
ATOM 4759 N N . GLU G 1 116 ? 3.894 -23.949 49.883 1.00 38.22 111 GLU G N 1
ATOM 4760 C CA . GLU G 1 116 ? 4.300 -25.158 50.601 1.00 38.79 111 GLU G CA 1
ATOM 4761 C C . GLU G 1 116 ? 5.083 -24.808 51.855 1.00 30.74 111 GLU G C 1
ATOM 4762 O O . GLU G 1 116 ? 5.098 -25.574 52.826 1.00 25.14 111 GLU G O 1
ATOM 4768 N N . MET G 1 117 ? 5.739 -23.652 51.820 1.00 25.00 112 MET G N 1
ATOM 4769 C CA . MET G 1 117 ? 6.542 -23.194 52.944 1.00 26.30 112 MET G CA 1
ATOM 4770 C C . MET G 1 117 ? 5.656 -22.564 54.019 1.00 25.40 112 MET G C 1
ATOM 4771 O O . MET G 1 117 ? 5.947 -22.659 55.212 1.00 28.23 112 MET G O 1
ATOM 4776 N N . VAL G 1 118 ? 4.573 -21.925 53.589 1.00 24.23 113 VAL G N 1
ATOM 4777 C CA . VAL G 1 118 ? 3.591 -21.377 54.521 1.00 24.69 113 VAL G CA 1
ATOM 4778 C C . VAL G 1 118 ? 2.887 -22.508 55.265 1.00 23.94 113 VAL G C 1
ATOM 4779 O O . VAL G 1 118 ? 2.743 -22.466 56.487 1.00 26.57 113 VAL G O 1
ATOM 4783 N N . ASP G 1 119 ? 2.458 -23.520 54.517 1.00 19.82 114 ASP G N 1
ATOM 4784 C CA . ASP G 1 119 ? 1.822 -24.693 55.108 1.00 28.76 114 ASP G CA 1
ATOM 4785 C C . ASP G 1 119 ? 2.735 -25.338 56.147 1.00 30.82 114 ASP G C 1
ATOM 4786 O O . ASP G 1 119 ? 2.291 -25.651 57.249 1.00 38.03 114 ASP G O 1
ATOM 4791 N N . ILE G 1 120 ? 4.002 -25.539 55.784 1.00 30.85 115 ILE G N 1
ATOM 4792 C CA . ILE G 1 120 ? 5.004 -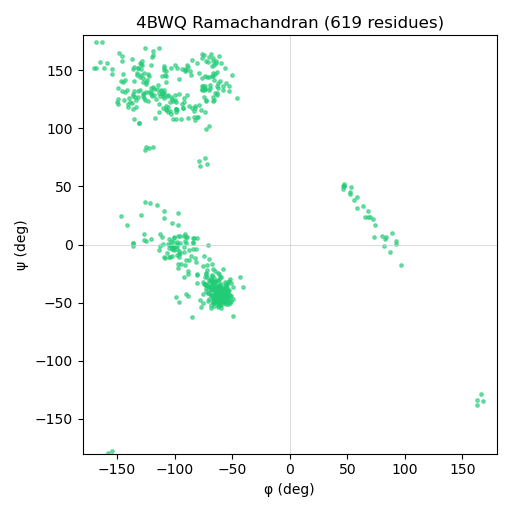26.096 56.699 1.00 29.64 115 ILE G CA 1
ATOM 4793 C C . ILE G 1 120 ? 5.115 -25.267 57.976 1.00 25.33 115 ILE G C 1
ATOM 4794 O O . ILE G 1 120 ? 5.053 -25.807 59.084 1.00 28.90 115 ILE G O 1
ATOM 4799 N N . ILE G 1 121 ? 5.247 -23.952 57.809 1.00 23.79 116 ILE G N 1
ATOM 4800 C CA . ILE G 1 121 ? 5.378 -23.025 58.933 1.00 19.96 116 ILE G CA 1
ATOM 4801 C C . ILE G 1 121 ? 4.147 -23.059 59.844 1.00 26.71 116 ILE G C 1
ATOM 4802 O O . ILE G 1 121 ? 4.273 -23.047 61.074 1.00 29.01 116 ILE G O 1
ATOM 4807 N N . GLU G 1 122 ? 2.966 -23.127 59.229 1.00 29.22 117 GLU G N 1
ATOM 4808 C CA . GLU G 1 122 ? 1.707 -23.288 59.957 1.00 30.59 117 GLU G CA 1
ATOM 4809 C C . GLU G 1 122 ? 1.678 -24.597 60.732 1.00 25.84 117 GLU G C 1
ATOM 4810 O O . GLU G 1 122 ? 1.253 -24.632 61.889 1.00 29.28 117 GLU G O 1
ATOM 4816 N N . THR G 1 123 ? 2.103 -25.678 60.083 1.00 23.44 118 THR G N 1
ATOM 4817 C CA . THR G 1 123 ? 2.114 -26.996 60.728 1.00 22.62 118 THR G CA 1
ATOM 4818 C C . THR G 1 123 ? 3.065 -26.993 61.917 1.00 25.60 118 THR G C 1
ATOM 4819 O O . THR G 1 123 ? 2.810 -27.627 62.943 1.00 30.00 118 THR G O 1
ATOM 4823 N N . VAL G 1 124 ? 4.171 -26.273 61.773 1.00 19.87 119 VAL G N 1
ATOM 4824 C CA . VAL G 1 124 ? 5.134 -26.181 62.859 1.00 24.71 119 VAL G CA 1
ATOM 4825 C C . VAL G 1 124 ? 4.482 -25.427 64.001 1.00 18.33 119 VAL G C 1
ATOM 4826 O O . VAL G 1 124 ? 4.511 -25.886 65.130 1.00 21.18 119 VAL G O 1
ATOM 4830 N N . TYR G 1 125 ? 3.882 -24.278 63.691 1.00 28.83 120 TYR G N 1
ATOM 4831 C CA . TYR G 1 125 ? 3.212 -23.455 64.702 1.00 30.46 120 TYR G CA 1
ATOM 4832 C C . TYR G 1 125 ? 2.050 -24.155 65.415 1.00 30.17 120 TYR G C 1
ATOM 4833 O O . TYR G 1 125 ? 1.902 -24.017 66.624 1.00 31.59 120 TYR G O 1
ATOM 4842 N N . ARG G 1 126 ? 1.220 -24.884 64.676 1.00 33.72 121 ARG G N 1
ATOM 4843 C CA . ARG G 1 126 ? 0.122 -25.629 65.296 1.00 43.60 121 ARG G CA 1
ATOM 4844 C C . ARG G 1 126 ? 0.629 -26.697 66.268 1.00 38.98 121 ARG G C 1
ATOM 4845 O O . ARG G 1 126 ? 0.207 -26.752 67.423 1.00 38.82 121 ARG G O 1
ATOM 4853 N N . GLY G 1 127 ? 1.543 -27.533 65.788 1.00 36.45 122 GLY G N 1
ATOM 4854 C CA . GLY G 1 127 ? 2.123 -28.598 66.586 1.00 33.88 122 GLY G CA 1
ATOM 4855 C C . GLY G 1 127 ? 2.892 -28.138 67.811 1.00 30.66 122 GLY G C 1
ATOM 4856 O O . GLY G 1 127 ? 2.650 -28.617 68.914 1.00 29.51 122 GLY G O 1
ATOM 4857 N N . ALA G 1 128 ? 3.827 -27.214 67.622 1.00 30.70 123 ALA G N 1
ATOM 4858 C CA . ALA G 1 128 ? 4.666 -26.757 68.724 1.00 28.18 123 ALA G CA 1
ATOM 4859 C C . ALA G 1 128 ? 3.854 -26.006 69.787 1.00 31.21 123 ALA G C 1
ATOM 4860 O O . ALA G 1 128 ? 4.198 -26.019 70.970 1.00 31.09 123 ALA G O 1
ATOM 4862 N N . ARG G 1 129 ? 2.768 -25.366 69.362 1.00 36.50 124 ARG G N 1
ATOM 4863 C CA . ARG G 1 129 ? 1.877 -24.664 70.284 1.00 39.40 124 ARG G CA 1
ATOM 4864 C C . ARG G 1 129 ? 1.162 -25.667 71.195 1.00 44.34 124 ARG G C 1
ATOM 4865 O O . ARG G 1 129 ? 0.614 -25.299 72.235 1.00 45.11 124 ARG G O 1
ATOM 4873 N N . LYS G 1 130 ? 1.190 -26.937 70.791 1.00 46.18 125 LYS G N 1
ATOM 4874 C CA . LYS G 1 130 ? 0.577 -28.029 71.544 1.00 43.31 125 LYS G CA 1
ATOM 4875 C C . LYS G 1 130 ? 1.630 -28.938 72.180 1.00 36.80 125 LYS G C 1
ATOM 4876 O O . LYS G 1 130 ? 1.359 -30.105 72.469 1.00 34.24 125 LYS G O 1
ATOM 4882 N N . GLY G 1 131 ? 2.835 -28.408 72.381 1.00 45.89 126 GLY G N 1
ATOM 4883 C CA . GLY G 1 131 ? 3.905 -29.153 73.031 1.00 28.91 126 GLY G CA 1
ATOM 4884 C C . GLY G 1 131 ? 4.567 -30.260 72.221 1.00 38.01 126 GLY G C 1
ATOM 4885 O O . GLY G 1 131 ? 5.383 -31.013 72.750 1.00 33.56 126 GLY G O 1
ATOM 4886 N N . ARG G 1 132 ? 4.226 -30.379 70.941 1.00 42.22 127 ARG G N 1
ATOM 4887 C CA . ARG G 1 132 ? 4.919 -31.338 70.080 1.00 47.90 127 ARG G CA 1
ATOM 4888 C C . ARG G 1 132 ? 6.369 -30.912 69.821 1.00 46.80 127 ARG G C 1
ATOM 4889 O O . ARG G 1 132 ? 6.646 -29.733 69.589 1.00 45.00 127 ARG G O 1
ATOM 4897 N N . GLY G 1 133 ? 7.286 -31.874 69.876 1.00 44.15 128 GLY G N 1
ATOM 4898 C CA . GLY G 1 133 ? 8.667 -31.648 69.485 1.00 39.22 128 GLY G CA 1
ATOM 4899 C C . GLY G 1 133 ? 8.913 -32.105 68.053 1.00 38.18 128 GLY G C 1
ATOM 4900 O O . GLY G 1 133 ? 9.886 -31.685 67.410 1.00 32.72 128 GLY G O 1
ATOM 4901 N N . LEU G 1 134 ? 8.025 -32.978 67.568 1.00 35.89 129 LEU G N 1
ATOM 4902 C CA . LEU G 1 134 ? 8.037 -33.466 66.187 1.00 32.88 129 LEU G CA 1
ATOM 4903 C C . LEU G 1 134 ? 6.638 -33.374 65.588 1.00 37.31 129 LEU G C 1
ATOM 4904 O O . LEU G 1 134 ? 5.667 -33.871 66.173 1.00 37.73 129 LEU G O 1
ATOM 4909 N N . VAL G 1 135 ? 6.541 -32.728 64.428 1.00 36.34 130 VAL G N 1
ATOM 4910 C CA . VAL G 1 135 ? 5.290 -32.643 63.687 1.00 34.92 130 VAL G CA 1
ATOM 4911 C C . VAL G 1 135 ? 5.461 -33.294 62.318 1.00 38.87 130 VAL G C 1
ATOM 4912 O O . VAL G 1 135 ? 6.583 -33.566 61.889 1.00 35.38 130 VAL G O 1
ATOM 4916 N N . VAL G 1 136 ? 4.345 -33.551 61.641 1.00 44.89 131 VAL G N 1
ATOM 4917 C CA . VAL G 1 136 ? 4.379 -34.117 60.295 1.00 40.82 131 VAL G CA 1
ATOM 4918 C C . VAL G 1 136 ? 3.912 -33.095 59.266 1.00 39.55 131 VAL G C 1
ATOM 4919 O O . VAL G 1 136 ? 2.859 -32.476 59.423 1.00 32.54 131 VAL G O 1
ATOM 4923 N N . SER G 1 137 ? 4.707 -32.918 58.217 1.00 70.93 132 SER G N 1
ATOM 4924 C CA . SER G 1 137 ? 4.378 -31.972 57.160 1.00 74.58 132 SER G CA 1
ATOM 4925 C C . SER G 1 137 ? 3.104 -32.397 56.443 1.00 75.14 132 SER G C 1
ATOM 4926 O O . SER G 1 137 ? 2.738 -33.573 56.474 1.00 72.69 132 SER G O 1
ATOM 4929 N N . PRO G 1 138 ? 2.410 -31.433 55.812 1.00 78.63 133 PRO G N 1
ATOM 4930 C CA . PRO G 1 138 ? 1.246 -31.773 54.986 1.00 74.80 133 PRO G CA 1
ATOM 4931 C C . PRO G 1 138 ? 1.656 -32.673 53.827 1.00 68.49 133 PRO G C 1
ATOM 4932 O O . PRO G 1 138 ? 1.004 -33.687 53.571 1.00 62.81 133 PRO G O 1
ATOM 4936 N N . LYS G 1 139 ? 2.741 -32.311 53.148 1.00 68.65 134 LYS G N 1
ATOM 4937 C CA . LYS G 1 139 ? 3.186 -33.067 51.982 1.00 70.50 134 LYS G CA 1
ATOM 4938 C C . LYS G 1 139 ? 4.493 -33.826 52.210 1.00 68.38 134 LYS G C 1
ATOM 4939 O O . LYS G 1 139 ? 5.385 -33.363 52.927 1.00 66.53 134 LYS G O 1
ATOM 4945 N N . ASP G 1 140 ? 4.583 -35.001 51.597 1.00 65.27 135 ASP G N 1
ATOM 4946 C CA . ASP G 1 140 ? 5.796 -35.804 51.618 1.00 67.93 135 ASP G CA 1
ATOM 4947 C C . ASP G 1 140 ? 6.780 -35.227 50.596 1.00 69.26 135 ASP G C 1
ATOM 4948 O O . ASP G 1 140 ? 6.364 -34.687 49.567 1.00 70.75 135 ASP G O 1
ATOM 4953 N N . TYR G 1 141 ? 8.076 -35.331 50.882 1.00 66.19 136 TYR G N 1
ATOM 4954 C CA . TYR G 1 141 ? 9.104 -34.798 49.989 1.00 65.05 136 TYR G CA 1
ATOM 4955 C C . TYR G 1 141 ? 10.191 -35.824 49.660 1.00 71.07 136 TYR G C 1
ATOM 4956 O O . TYR G 1 141 ? 11.322 -35.449 49.342 1.00 75.56 136 TYR G O 1
ATOM 4965 N N . SER G 1 142 ? 9.855 -37.110 49.731 1.00 71.06 137 SER G N 1
ATOM 4966 C CA . SER G 1 142 ? 10.838 -38.167 49.486 1.00 70.91 137 SER G CA 1
ATOM 4967 C C . SER G 1 142 ? 11.388 -38.144 48.057 1.00 75.36 137 SER G C 1
ATOM 4968 O O . SER G 1 142 ? 10.893 -37.423 47.189 1.00 73.41 137 SER G O 1
ATOM 4972 N N . PRO H 2 16 ? 9.363 -46.029 67.147 1.00 57.79 238 PRO H N 1
ATOM 4973 C CA . PRO H 2 16 ? 10.397 -45.694 66.157 1.00 54.00 238 PRO H CA 1
ATOM 4974 C C . PRO H 2 16 ? 11.797 -45.724 66.771 1.00 40.16 238 PRO H C 1
ATOM 4975 O O . PRO H 2 16 ? 12.280 -44.680 67.207 1.00 45.22 238 PRO H O 1
ATOM 4979 N N . LEU H 2 17 ? 12.434 -46.893 66.782 1.00 25.89 239 LEU H N 1
ATOM 4980 C CA . LEU H 2 17 ? 13.699 -47.098 67.499 1.00 32.90 239 LEU H CA 1
ATOM 4981 C C . LEU H 2 17 ? 14.794 -46.144 67.020 1.00 33.48 239 LEU H C 1
ATOM 4982 O O . LEU H 2 17 ? 14.952 -45.919 65.821 1.00 39.39 239 LEU H O 1
ATOM 4987 N N . PHE H 2 18 ? 15.532 -45.579 67.965 1.00 26.41 240 PHE H N 1
ATOM 4988 C CA . PHE H 2 18 ? 16.644 -44.677 67.663 1.00 20.36 240 PHE H CA 1
ATOM 4989 C C . PHE H 2 18 ? 16.253 -43.490 66.795 1.00 29.83 240 PHE H C 1
ATOM 4990 O O . PHE H 2 18 ? 17.020 -43.075 65.928 1.00 39.71 240 PHE H O 1
ATOM 4998 N N . GLN H 2 19 ? 15.071 -42.937 67.017 1.00 29.43 241 GLN H N 1
ATOM 4999 C CA . GLN H 2 19 ? 14.636 -41.812 66.201 1.00 31.15 241 GLN H CA 1
ATOM 5000 C C . GLN H 2 19 ? 15.469 -40.545 66.423 1.00 23.37 241 GLN H C 1
ATOM 5001 O O . GLN H 2 19 ? 15.969 -40.275 67.519 1.00 15.36 241 GLN H O 1
ATOM 5007 N N . GLN H 2 20 ? 15.609 -39.771 65.357 1.00 26.26 242 GLN H N 1
ATOM 5008 C CA . GLN H 2 20 ? 16.325 -38.505 65.400 1.00 20.35 242 GLN H CA 1
ATOM 5009 C C . GLN H 2 20 ? 15.802 -37.582 66.515 1.00 19.83 242 GLN H C 1
ATOM 5010 O O . GLN H 2 20 ? 14.594 -37.450 66.725 1.00 23.70 242 GLN H O 1
ATOM 5016 N N . ARG H 2 21 ? 16.730 -36.961 67.235 1.00 21.18 243 ARG H N 1
ATOM 5017 C CA . ARG H 2 21 ? 16.400 -36.113 68.376 1.00 28.05 243 ARG H CA 1
ATOM 5018 C C . ARG H 2 21 ? 16.658 -34.631 68.073 1.00 24.95 243 ARG H C 1
ATOM 5019 O O . ARG H 2 21 ? 17.507 -34.307 67.240 1.00 22.64 243 ARG H O 1
ATOM 5027 N N . PRO H 2 22 ? 15.912 -33.732 68.737 1.00 25.09 244 PRO H N 1
ATOM 5028 C CA . PRO H 2 22 ? 16.074 -32.293 68.487 1.00 23.35 244 PRO H CA 1
ATOM 5029 C C . PRO H 2 22 ? 17.465 -31.819 68.859 1.00 24.23 244 PRO H C 1
ATOM 5030 O O . PRO H 2 22 ? 18.074 -32.358 69.774 1.00 25.38 244 PRO H O 1
ATOM 5034 N N . TYR H 2 23 ? 17.953 -30.813 68.146 1.00 23.86 245 TYR H N 1
ATOM 5035 C CA . TYR H 2 23 ? 19.189 -30.138 68.500 1.00 15.95 245 TYR H CA 1
ATOM 5036 C C . TYR H 2 23 ? 18.948 -29.268 69.751 1.00 14.83 245 TYR H C 1
ATOM 5037 O O . TYR H 2 23 ? 17.815 -28.908 70.052 1.00 12.38 245 TYR H O 1
ATOM 5046 N N . PRO H 2 24 ? 20.016 -28.928 70.487 1.00 14.99 246 PRO H N 1
ATOM 5047 C CA . PRO H 2 24 ? 19.854 -28.019 71.634 1.00 18.22 246 PRO H CA 1
ATOM 5048 C C . PRO H 2 24 ? 19.487 -26.604 71.196 1.00 17.39 246 PRO H C 1
ATOM 5049 O O . PRO H 2 24 ? 19.648 -26.271 70.011 1.00 11.49 246 PRO H O 1
ATOM 5053 N N . SER H 2 25 ? 18.995 -25.784 72.127 1.00 14.64 247 SER H N 1
ATOM 5054 C CA . SER H 2 25 ? 18.641 -24.404 71.794 1.00 18.07 247 SER H CA 1
ATOM 5055 C C . SER H 2 25 ? 19.915 -23.601 71.556 1.00 11.35 247 SER H C 1
ATOM 5056 O O . SER H 2 25 ? 20.967 -23.976 72.045 1.00 11.37 247 SER H O 1
ATOM 5059 N N . PRO H 2 26 ? 19.819 -22.489 70.797 1.00 12.13 248 PRO H N 1
ATOM 5060 C CA . PRO H 2 26 ? 21.042 -21.729 70.502 1.00 10.34 248 PRO H CA 1
ATOM 5061 C C . PRO H 2 26 ? 21.792 -21.298 71.764 1.00 10.06 248 PRO H C 1
ATOM 5062 O O . PRO H 2 26 ? 23.012 -21.405 71.803 1.00 14.27 248 PRO H O 1
ATOM 5066 N N . GLY H 2 27 ? 21.079 -20.857 72.790 1.00 15.67 249 GLY H N 1
ATOM 5067 C CA . GLY H 2 27 ? 21.722 -20.546 74.053 1.00 11.87 249 GLY H CA 1
ATOM 5068 C C . GLY H 2 27 ? 22.469 -21.734 74.647 1.00 13.25 249 GLY H C 1
ATOM 5069 O O . GLY H 2 27 ? 23.544 -21.576 75.236 1.00 10.27 249 GLY H O 1
ATOM 5070 N N . ALA H 2 28 ? 21.905 -22.930 74.487 1.00 7.78 250 ALA H N 1
ATOM 5071 C CA . ALA H 2 28 ? 22.538 -24.156 75.012 1.00 13.89 250 ALA H CA 1
ATOM 5072 C C . ALA H 2 28 ? 23.807 -24.510 74.236 1.00 11.75 250 ALA H C 1
ATOM 5073 O O . ALA H 2 28 ? 24.793 -24.982 74.804 1.00 8.65 250 ALA H O 1
ATOM 5075 N N . VAL H 2 29 ? 23.780 -24.277 72.925 1.00 11.97 251 VAL H N 1
ATOM 5076 C CA . VAL H 2 29 ? 24.957 -24.512 72.102 1.00 7.13 251 VAL H CA 1
ATOM 5077 C C . VAL H 2 29 ? 26.055 -23.538 72.511 1.00 7.32 251 VAL H C 1
ATOM 5078 O O . VAL H 2 29 ? 27.191 -23.936 72.768 1.00 8.04 251 VAL H O 1
ATOM 5082 N N . LEU H 2 30 ? 25.704 -22.257 72.583 1.00 13.83 252 LEU H N 1
ATOM 5083 C CA . LEU H 2 30 ? 26.616 -21.245 73.123 1.00 7.50 252 LEU H CA 1
ATOM 5084 C C . LEU H 2 30 ? 27.231 -21.631 74.485 1.00 5.51 252 LEU H C 1
ATOM 5085 O O . LEU H 2 30 ? 28.444 -21.545 74.667 1.00 9.18 252 LEU H O 1
ATOM 5090 N N . ARG H 2 31 ? 26.403 -22.093 75.414 1.00 8.07 253 ARG H N 1
ATOM 5091 C CA . ARG H 2 31 ? 26.899 -22.501 76.728 1.00 7.38 253 ARG H CA 1
ATOM 5092 C C . ARG H 2 31 ? 27.868 -23.675 76.587 1.00 13.91 253 ARG H C 1
ATOM 5093 O O . ARG H 2 31 ? 28.956 -23.663 77.167 1.00 6.87 253 ARG H O 1
ATOM 5101 N N . ALA H 2 32 ? 27.481 -24.674 75.790 1.00 13.48 254 ALA H N 1
ATOM 5102 C CA . ALA H 2 32 ? 28.362 -25.804 75.503 1.00 7.00 254 ALA H CA 1
ATOM 5103 C C . ALA H 2 32 ? 29.709 -25.351 74.910 1.00 14.94 254 ALA H C 1
ATOM 5104 O O . ALA H 2 32 ? 30.779 -25.791 75.361 1.00 12.20 254 ALA H O 1
ATOM 5106 N N . ASN H 2 33 ? 29.656 -24.473 73.903 1.00 8.91 255 ASN H N 1
ATOM 5107 C CA . ASN H 2 33 ? 30.876 -23.866 73.361 1.00 6.08 255 ASN H CA 1
ATOM 5108 C C . ASN H 2 33 ? 31.719 -23.207 74.456 1.00 5.42 255 ASN H C 1
ATOM 5109 O O . ASN H 2 33 ? 32.915 -23.457 74.557 1.00 10.45 255 ASN H O 1
ATOM 5114 N N . ALA H 2 34 ? 31.091 -22.353 75.266 1.00 10.23 256 ALA H N 1
ATOM 5115 C CA . ALA H 2 34 ? 31.820 -21.659 76.336 1.00 11.67 256 ALA H CA 1
ATOM 5116 C C . ALA H 2 34 ? 32.466 -22.635 77.333 1.00 13.63 256 ALA H C 1
ATOM 5117 O O . ALA H 2 34 ? 33.605 -22.417 77.767 1.00 8.75 256 ALA H O 1
ATOM 5119 N N . GLU H 2 35 ? 31.733 -23.696 77.692 1.00 8.70 257 GLU H N 1
ATOM 5120 C CA . GLU H 2 35 ? 32.264 -24.736 78.582 1.00 9.87 257 GLU H CA 1
ATOM 5121 C C . GLU H 2 35 ? 33.468 -25.423 77.961 1.00 15.82 257 GLU H C 1
ATOM 5122 O O . GLU H 2 35 ? 34.430 -25.741 78.645 1.00 15.56 257 GLU H O 1
ATOM 5128 N N . ALA H 2 36 ? 33.402 -25.633 76.648 1.00 15.40 258 ALA H N 1
ATOM 5129 C CA . ALA H 2 36 ? 34.448 -26.336 75.930 1.00 18.59 258 ALA H CA 1
ATOM 5130 C C . ALA H 2 36 ? 35.749 -25.542 75.850 1.00 21.52 258 ALA H C 1
ATOM 5131 O O . ALA H 2 36 ? 36.835 -26.119 75.940 1.00 17.92 258 ALA H O 1
ATOM 5133 N N . SER H 2 37 ? 35.642 -24.227 75.671 1.00 17.64 259 SER H N 1
ATOM 5134 C CA . SER H 2 37 ? 36.827 -23.375 75.657 1.00 18.74 259 SER H CA 1
ATOM 5135 C C . SER H 2 37 ? 37.488 -23.319 77.028 1.00 15.98 259 SER H C 1
ATOM 5136 O O . SER H 2 37 ? 38.703 -23.243 77.131 1.00 18.05 259 SER H O 1
ATOM 5139 N N . ARG H 2 38 ? 36.684 -23.351 78.082 1.00 16.39 260 ARG H N 1
ATOM 5140 C CA . ARG H 2 38 ? 37.223 -23.240 79.430 1.00 22.73 260 ARG H CA 1
ATOM 5141 C C . ARG H 2 38 ? 38.107 -24.438 79.732 1.00 29.66 260 ARG H C 1
ATOM 5142 O O . ARG H 2 38 ? 39.220 -24.290 80.234 1.00 30.40 260 ARG H O 1
ATOM 5150 N N . THR H 2 39 ? 37.597 -25.619 79.396 1.00 27.94 261 THR H N 1
ATOM 5151 C CA . THR H 2 39 ? 38.286 -26.881 79.615 1.00 29.13 261 THR H CA 1
ATOM 5152 C C . THR H 2 39 ? 39.579 -26.975 78.803 1.00 33.89 261 THR H C 1
ATOM 5153 O O . THR H 2 39 ? 40.600 -27.464 79.292 1.00 39.57 261 THR H O 1
ATOM 5157 N N . LYS H 2 40 ? 39.530 -26.491 77.568 1.00 37.15 262 LYS H N 1
ATOM 5158 C CA . LYS H 2 40 ? 40.693 -26.500 76.681 1.00 42.92 262 LYS H CA 1
ATOM 5159 C C . LYS H 2 40 ? 41.855 -25.669 77.237 1.00 43.59 262 LYS H C 1
ATOM 5160 O O . LYS H 2 40 ? 43.023 -25.973 76.998 1.00 43.65 262 LYS H O 1
ATOM 5166 N N . GLN H 2 41 ? 41.524 -24.630 77.995 1.00 44.74 263 GLN H N 1
ATOM 5167 C CA . GLN H 2 41 ? 42.526 -23.725 78.550 1.00 45.03 263 GLN H CA 1
ATOM 5168 C C . GLN H 2 41 ? 43.081 -24.197 79.897 1.00 43.44 263 GLN H C 1
ATOM 5169 O O . GLN H 2 41 ? 43.232 -25.395 80.145 1.00 44.87 263 GLN H O 1
#

B-factor: mean 23.44, std 14.77, range [2.57, 103.59]

Solvent-accessible surface area: 32151 Å² total; per-residue (Å²): 203,17,69,63,16,88,66,7,170,53,1,28,76,7,1,88,70,25,117,75,65,0,0,0,0,0,2,0,26,36,100,16,93,40,0,96,118,0,20,61,10,0,104,38,0,27,118,74,0,105,106,20,3,23,7,35,7,0,10,21,80,42,1,75,50,0,34,164,70,0,79,8,168,44,76,2,0,0,0,2,1,7,109,62,92,1,4,10,2,55,1,30,52,74,40,28,2,6,1,45,69,12,3,135,48,94,39,38,0,3,16,0,0,20,32,0,48,74,10,6,100,141,65,125,21,82,10,104,12,77,104,94,43,127,134,153,182,108,65,189,58,25,51,17,0,22,50,0,40,166,37,59,53,112,85,86,238,61,44,64,15,59,40,5,17,13,0,12,74,7,2,79,72,26,71,79,49,0,2,0,0,0,2,0,36,69,175,25,92,35,0,89,120,0,19,120,7,0,154,54,5,28,147,127,0,117,131,30,3,23,7,32,8,0,24,23,101,92,1,70,33,0,32,168,70,0,85,8,163,48,80,0,0,0,0,0,0,14,50,29,85,8,6,6,1,56,1,26,49,76,39,18,2,6,0,48,68,12,9,157,78,102,75,37,0,2,38,2,0,60,3,0,42,118,0,6,132,136,45,96,44,69,0,110,11,88,93,96,47,130,137,143,184,84,64,201,73,27,51,19,0,14,44,0,1,143,35,49,24,85,61,42,149,109,178,93,168,12,22,36,16,57,40,4,16,12,0,10,74,6,2,83,71,26,89,73,63,0,2,0,0,0,1,0,25,68,174,15,82,38,0,99,101,0,20,96,4,0,120,32,2,28,140,145,1,128,129,30,2,25,5,31,7,0,32,20,101,95,1,74,33,0,37,167,67,0,89,8,165,45,80,2,0,0,0,2,1,8,112,56,117,5,5,8,2,53,1,27,67,79,39,17,3,8,1,49,66,20,6,101,81,97,98,35,0,11,47,2,0,53,24,0,39,87,13,8,48,117,62,148,27,58,11,106,9,97,109,98,44,135,132,153,188,83,61,193,68,25,48,21,0,16,43,0,3,153,36,53,21,90,52,46,186,120,207,172,12,61,62,16,87,69,6,172,54,0,28,77,7,2,90,61,20,109,76,62,0,2,0,0,1,2,0,34,38,62,23,80,31,0,37,105,0,20,106,4,0,116,52,7,29,123,122,0,120,137,33,2,21,7,36,8,0,29,26,103,93,1,74,51,0,32,174,62,0,90,6,161,50,78,0,1,0,0,4,1,4,120,57,137,4,8,6,3,51,0,28,54,77,39,22,4,8,0,48,69,21,5,59,18,89,81,14,0,1,42,1,0,55,14,0,47,106,6,6,110,122,73,141,36,68,10,108,10,79,120,100,45,138,145,147,183,102,70,190,67,29,54,20,0,18,45,0,40,168,35,56,67,106,64,75,198,120,187,189

Foldseek 3Di:
DAAEAQEPVSVVCQQQVDQAAKEKEKEADCPDPQVVLQVVLCVVCCVVRVVHYGYYYYYCVSYVPCCPVLVVPARIWMWIHHNRATAFEAQQPPGRGTDRGRDPDSVQVVQQRVQRSVQVVVVHSYTYGPHHPD/DPPDDDDDDDPVVVVVVVVVVVD/DAEAQEPVSVVVQLQVDQAAKEKEKEADCPDPQVVLQVVLCVVCQVVRVVHYDYYYYYCVRYVPCCPVLVVPARIWMWIHHNRATAFEPQQPVGRGTDRGRDDDSVQVVQVRVQRSVQVVVVHRYGYRPHHDD/DPPDDDDDDDVVVVVVVVVVVVVVVD/DAAEAQEDVSVQCQQQPDQFAKEKEKEADCPDPQVVLQVVLCVVCQVVRVVHYGYYYYYCVSYVPCCVVLVVPANIWMWIHHNNATAFEPQQPPGRGTDRGRDNPNVQVSQVRVQSNVCVVVVHSYTYRPHRPD/DPPDDDDDDDPVVVVVVVVVVVVVD/DAAEQQEDVSVVCQLQVDAFAKEKEKEADCPDPQVVLQVVLCVVCQVVRVVHYGYYYYYCVRYVPCCVVLVVPARIWMWIHHNHATAFEAQQPVGRRTDRGRDNPSVQVSQQRVQRSVQVVVVHSYTYRPHHDD/DPPDDDDDDDPVVVVVVVVVVVVVVD

Organism: Homo sapiens (NCBI:txid9606)

Nearest PDB structures (foldseek):
  4cdo-assembly1_C  TM=9.878E-01  e=1.185E-27  Homo sapiens
  4cdo-assembly2_A  TM=9.865E-01  e=2.141E-27  Homo sapiens
  5o9z-assembly1_J  TM=9.805E-01  e=1.643E-26  Homo sapiens
  2av4-assembly1_A  TM=9.930E-01  e=1.871E-25  Plasmodium yoelii
  5zwm-assembly1_E  TM=9.876E-01  e=1.432E-22  Saccharomyces cerevisiae S288C

Secondary structure (DSSP, 8-state):
---B--SHHHHHHHHHH-SSSEEEEEEE-TTSHHHHHHHHHHHHHHHHHTTTEEEEEEETTTS-TTTTTTT--SSSEEEEEETTEEEEEE-SSS--S-B-S--S-HHHHHHHHHHHHHHHHTT-SEEE-SS---/-TTPPPPPPPHHHHHHHHHHHT-/--EE-SHHHHHHHHHT-SSSEEEEEEE-TTSHHHHHHHHHHHHHHHHHTTTEEEEEEETTT--TTTTTTT--SS-EEEEEETTEEPEEE-SSS--S-B-S----HHHHHHHHHHHHHHHHTT-SEEE-SS---/-TTPPPPPPPHHHHHHHHHHHHHHH-/---B--SHHHHHHHHHT-SSSEEEEEEE-TTSHHHHHHHHHHHHHHHHHTTTEEEEEEETTT--TTTTTTT--SS-EEEEEETTEEEEEE-SSS--S-B-S----HHHHHHHHHHHHHHHHTT-SEEE-SS---/-TTPPPPPPPHHHHHHHHHHHHHH-/---EE-SHHHHHHHHHH-SSSEEEEEEE-TTSHHHHHHHHHHHHHTTTTTTTEEEEEEETTT--TTTTTTT--SS-EEEEEETTEEEEEE-SSS--S-B-S----HHHHHHHHHHHHHHHTTT-SEEE-SS---/-TT---PPPPHHHHHHHHHHHHHHH-

CATH classification: 3.40.30.10